Protein AF-E2A7P1-F1 (afdb_monomer)

Secondary structure (DSSP, 8-state):
-HHHHHHHHHHHHHHT-GGGTTS--EEEEEEHHHHHHHHHHTT--GGGHHHHHHHHHHHHTT-S-HHHHHHHHHHTT--HHHHHHHHHHHH--B-HHHHHHHTHHHHTS-SHHHHHHHHHHHHHHHHHHHHHHTT--S-EEE-TT--SSGGG-SSEEEEEEE--GGGGGG-PPEEEEEEEE-HHHHHHHHHHHHHTT---TT-----EEEEE-HHHHHHHHHHHHHHTT--------EEEEE---TT-HHHHHHHHHHHHHHHHHTT--EEEE--S-HHHHHHHHHHTT--EEEEEETTEEEEEEEETTEEEEEEES-HHHHHHHHHHHHTTSPPP----------S-----------EEEEE---TT----HHHHHHHHHHHHHHHHHHHHHS-TTS-EEEEEES--HHHHHHHHHH--TTS-HHHHHHHHHHHHHH-GGGHHHHHHHHHHHHHHHTSTT-PEEEEEETTTTEEEEE-

pLDDT: mean 78.43, std 15.72, range [29.06, 96.75]

Nearest PDB structures (foldseek):
  8t7t-assembly1_B  TM=8.250E-01  e=1.322E-24  Homo sapiens
  9c9q-assembly1_A  TM=8.224E-01  e=5.556E-17  Thermochaetoides thermophil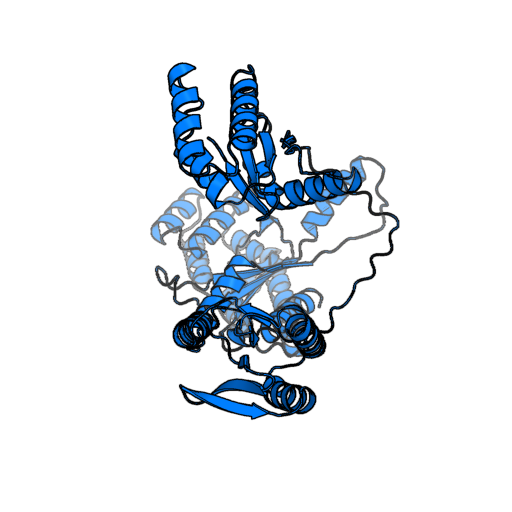a
  9c9q-assembly1_B  TM=8.259E-01  e=1.416E-16  Thermochaetoides thermophila
  9c9r-assembly1_B  TM=8.183E-01  e=1.970E-16  Thermochaetoides thermophila
  9cbs-assembly2_B  TM=8.602E-01  e=2.173E-11  Thermochaetoides thermophila

Foldseek 3Di:
DVLLVQVVVVLVVQVVQVLCPPFQKEKEKFWLLLLVLLCVVQVQDPVCSVVLLVLLVCVQVVVDDPVRSVVSCVVSVTDPVSSVLVVVLSVDKADLVVVCVSCVVSLVDDDPSNVSNVQGSVVVVVSVVSNVVSVRPHHYIYRSSPRDPSVQAHTMKMFMWTDDPVVPPPRHTDTFKIWYKRQVVVVVVLVVVVVVVNDDPPDRDIDIHMDGDPVVVVSSSVSSCVVVPDPQVAQAAEEEEEADDPDCVVVVVVVVVVLVVLVVVLVGHYDYDPDHDPVVVVVVCVNNVHQWYWYCDPLWTWIWGDDPNDTDIDTDNDSVVVSVVVNVVCVVPDDDDPPPPPPPPPDDDPPDDDPDQLEAEAEQEDPPDDDDPVNVVVVVVLLCVVCVVVSVVDPSLAHAYEYEYQDDVVLVVLCLVQAPLVDDPVSRVVSLVSSCVVVVVCNVSSVVVSVVVSVVCPDPRNHWYKYAHPVVRDIDTRD

Organism: Camponotus floridanus (NCBI:txid104421)

Solvent-accessible surface area (backbone atoms only — not comparable to full-atom values): 27393 Å² total; per-residue (Å²): 100,71,70,22,53,55,52,44,52,52,53,50,61,46,58,74,37,74,64,46,58,83,57,70,49,34,39,39,34,32,27,48,40,30,40,48,18,54,41,51,71,43,68,53,56,79,87,52,47,62,60,50,38,51,52,49,32,34,43,70,73,61,75,39,52,75,67,54,49,50,53,55,44,49,76,70,69,53,46,70,70,32,51,52,51,50,53,54,40,61,76,41,71,37,47,64,72,57,49,55,58,70,44,38,79,54,48,70,48,87,56,71,46,18,48,30,32,48,50,23,49,52,53,49,51,52,36,51,56,44,29,52,71,73,63,55,84,58,55,67,35,36,25,65,66,67,40,76,70,52,89,56,45,59,33,52,36,40,34,36,28,33,79,56,80,93,64,56,90,69,84,61,63,47,75,36,28,44,35,33,23,23,34,62,52,55,49,53,56,46,56,56,40,51,73,70,73,76,51,77,92,82,75,88,69,79,47,70,53,74,48,73,41,58,72,52,48,49,50,51,40,51,56,32,35,65,73,65,76,52,73,70,75,35,94,38,46,32,39,40,32,60,69,88,60,96,90,54,68,81,63,50,55,55,52,49,51,50,52,51,51,55,44,47,74,72,71,51,38,72,46,80,48,96,60,94,45,73,66,60,49,52,48,52,31,59,72,35,43,35,44,30,36,40,38,44,49,98,94,43,44,34,39,33,35,65,54,93,96,40,73,49,82,45,80,45,95,49,73,65,62,50,51,54,50,51,48,66,62,47,70,77,51,78,83,79,78,78,77,80,78,77,78,75,74,92,71,88,78,86,77,79,78,71,80,80,67,56,63,47,78,47,76,60,71,51,102,86,60,85,78,51,77,68,52,54,53,51,52,51,52,50,52,49,62,71,40,44,69,64,54,70,72,47,60,85,87,55,43,33,39,33,43,38,30,88,43,52,62,73,56,53,54,42,43,69,74,49,52,42,75,91,50,58,72,72,54,27,54,51,23,50,48,58,43,27,72,77,41,62,93,44,39,72,54,55,50,53,54,53,52,56,51,46,59,52,59,71,40,97,73,58,49,47,40,28,47,31,19,69,72,68,74,45,71,52,73,56,130

Structure (mmCIF, N/CA/C/O backbone):
data_AF-E2A7P1-F1
#
_entry.id   AF-E2A7P1-F1
#
loop_
_atom_site.group_PDB
_atom_site.id
_atom_site.type_symbol
_atom_site.label_atom_id
_atom_site.label_alt_id
_atom_site.label_comp_id
_atom_site.label_asym_id
_atom_site.label_entity_id
_atom_site.label_seq_id
_atom_site.pdbx_PDB_ins_code
_atom_site.Cartn_x
_atom_site.Cartn_y
_atom_site.Cartn_z
_atom_site.occupancy
_atom_site.B_iso_or_equiv
_atom_site.auth_seq_id
_atom_site.auth_comp_id
_atom_site.auth_asym_id
_atom_site.auth_atom_id
_atom_site.pdbx_PDB_model_num
ATOM 1 N N . MET A 1 1 ? -11.545 -15.150 3.986 1.00 85.12 1 MET A N 1
ATOM 2 C CA . MET A 1 1 ? -11.067 -15.897 2.798 1.00 85.12 1 MET A CA 1
ATOM 3 C C . MET A 1 1 ? -10.596 -14.909 1.746 1.00 85.12 1 MET A C 1
ATOM 5 O O . MET A 1 1 ? -9.409 -14.903 1.478 1.00 85.12 1 MET A O 1
ATOM 9 N N . THR A 1 2 ? -11.450 -13.993 1.278 1.00 92.69 2 THR A N 1
ATOM 10 C CA . THR A 1 2 ? -11.075 -12.914 0.341 1.00 92.69 2 THR A CA 1
ATOM 11 C C . THR A 1 2 ? -9.847 -12.110 0.784 1.00 92.69 2 THR A C 1
ATOM 13 O O . THR A 1 2 ? -8.973 -11.811 -0.017 1.00 92.69 2 THR A O 1
ATOM 16 N N . GLU A 1 3 ? -9.731 -11.791 2.074 1.00 94.12 3 GLU A N 1
ATOM 17 C CA . GLU A 1 3 ? -8.573 -11.078 2.627 1.00 94.12 3 GLU A CA 1
ATOM 18 C C . GLU A 1 3 ? -7.280 -11.896 2.504 1.00 94.12 3 GLU A C 1
ATOM 20 O O . GLU A 1 3 ? -6.222 -11.344 2.221 1.00 94.12 3 GLU A O 1
ATOM 25 N N . ALA A 1 4 ? -7.372 -13.216 2.687 1.00 94.81 4 ALA A N 1
ATOM 26 C CA . ALA A 1 4 ? -6.234 -14.118 2.568 1.00 94.81 4 ALA A CA 1
ATOM 27 C C . ALA A 1 4 ? -5.810 -14.303 1.105 1.00 94.81 4 ALA A C 1
ATOM 29 O O . ALA A 1 4 ? -4.618 -14.280 0.823 1.00 94.81 4 ALA A O 1
ATOM 30 N N . GLU A 1 5 ? -6.769 -14.398 0.178 1.00 95.69 5 GLU A N 1
ATOM 31 C CA . GLU A 1 5 ? -6.507 -14.420 -1.269 1.00 95.69 5 GLU A CA 1
ATOM 32 C C . GLU A 1 5 ? -5.805 -13.139 -1.732 1.00 95.69 5 GLU A C 1
ATOM 34 O O . GLU A 1 5 ? -4.847 -13.203 -2.494 1.00 95.69 5 GLU A O 1
ATOM 39 N N . LEU A 1 6 ? -6.228 -11.971 -1.235 1.00 96.00 6 LEU A N 1
ATOM 40 C CA . LEU A 1 6 ? -5.584 -10.693 -1.556 1.00 96.00 6 LEU A CA 1
ATOM 41 C C . LEU A 1 6 ? -4.132 -10.648 -1.070 1.00 96.00 6 LEU A C 1
ATOM 43 O O . LEU A 1 6 ? -3.258 -10.202 -1.808 1.00 96.00 6 LEU A O 1
ATOM 47 N N . ILE A 1 7 ? -3.861 -11.133 0.145 1.00 95.62 7 ILE A N 1
ATOM 48 C CA . ILE A 1 7 ? -2.493 -11.233 0.675 1.00 95.62 7 ILE A CA 1
ATOM 49 C C . ILE A 1 7 ? -1.668 -12.239 -0.142 1.00 95.62 7 ILE A C 1
ATOM 51 O O . ILE A 1 7 ? -0.517 -11.953 -0.470 1.00 95.62 7 ILE A O 1
ATOM 55 N N . PHE A 1 8 ? -2.256 -13.379 -0.509 1.00 95.62 8 PHE A N 1
ATOM 56 C CA . PHE A 1 8 ? -1.613 -14.399 -1.335 1.00 95.62 8 PHE A CA 1
ATOM 57 C C . PHE A 1 8 ? -1.252 -13.873 -2.729 1.00 95.62 8 PHE A C 1
ATOM 59 O O . PHE A 1 8 ? -0.112 -14.034 -3.146 1.00 95.62 8 PHE A O 1
ATOM 66 N N . MET A 1 9 ? -2.150 -13.145 -3.401 1.00 94.75 9 MET A N 1
ATOM 67 C CA . MET A 1 9 ? -1.853 -12.528 -4.700 1.00 94.75 9 MET A CA 1
ATOM 68 C C . MET A 1 9 ? -0.667 -11.560 -4.622 1.00 94.75 9 MET A C 1
ATOM 70 O O . MET A 1 9 ? 0.170 -11.535 -5.519 1.00 94.75 9 MET A O 1
ATOM 74 N N . ILE A 1 10 ? -0.554 -10.770 -3.547 1.00 94.56 10 ILE A N 1
ATOM 75 C CA . ILE A 1 10 ? 0.623 -9.910 -3.360 1.00 94.56 10 ILE A CA 1
ATOM 76 C C . ILE A 1 10 ? 1.889 -10.737 -3.138 1.00 94.56 10 ILE A C 1
ATOM 78 O O . ILE A 1 10 ? 2.932 -10.417 -3.703 1.00 94.56 10 ILE A O 1
ATOM 82 N N . TRP A 1 11 ? 1.800 -11.800 -2.342 1.00 93.69 11 TRP A N 1
ATOM 83 C CA . TRP A 1 11 ? 2.910 -12.724 -2.129 1.00 93.69 11 TRP A CA 1
ATOM 84 C C . TRP A 1 11 ? 3.382 -13.369 -3.440 1.00 93.69 11 TRP A C 1
ATOM 86 O O . TRP A 1 11 ? 4.585 -13.410 -3.691 1.00 93.69 11 TRP A O 1
ATOM 96 N N . GLU A 1 12 ? 2.461 -13.784 -4.312 1.00 92.56 12 GLU A N 1
ATOM 97 C CA . GLU A 1 12 ? 2.782 -14.288 -5.652 1.00 92.56 12 GLU A CA 1
ATOM 98 C C . GLU A 1 12 ? 3.459 -13.220 -6.515 1.00 92.56 12 GLU A C 1
ATOM 100 O O . GLU A 1 12 ? 4.556 -13.457 -7.011 1.00 92.56 12 GLU A O 1
ATOM 105 N N . ILE A 1 13 ? 2.876 -12.019 -6.627 1.00 91.50 13 ILE A N 1
ATOM 106 C CA . ILE A 1 13 ? 3.455 -10.912 -7.412 1.00 91.50 13 ILE A CA 1
ATOM 107 C C . ILE A 1 13 ? 4.897 -10.623 -6.979 1.00 91.50 13 ILE A C 1
ATOM 109 O O . ILE A 1 13 ? 5.764 -10.374 -7.813 1.00 91.50 13 ILE A O 1
ATOM 113 N N . PHE A 1 14 ? 5.168 -10.649 -5.675 1.00 89.69 14 PHE A N 1
ATOM 114 C CA . PHE A 1 14 ? 6.488 -10.328 -5.139 1.00 89.69 14 PHE A CA 1
ATOM 115 C C . PHE A 1 14 ? 7.466 -11.491 -5.335 1.00 89.69 14 PHE A C 1
ATOM 117 O O . PHE A 1 14 ? 8.648 -11.259 -5.572 1.00 89.69 14 PHE A O 1
ATOM 124 N N . ASN A 1 15 ? 6.984 -12.735 -5.304 1.00 87.50 15 ASN A N 1
ATOM 125 C CA . ASN A 1 15 ? 7.792 -13.901 -5.647 1.00 87.50 15 ASN A CA 1
ATOM 126 C C . ASN A 1 15 ? 8.103 -13.993 -7.142 1.00 87.50 15 ASN A C 1
ATOM 128 O O . ASN A 1 15 ? 9.115 -14.585 -7.499 1.00 87.50 15 ASN A O 1
ATOM 132 N N . GLU A 1 16 ? 7.309 -13.402 -8.027 1.00 87.31 16 GLU A N 1
ATOM 133 C CA . GLU A 1 16 ? 7.657 -13.309 -9.452 1.00 87.31 16 GLU A CA 1
ATOM 134 C C . GLU A 1 16 ? 8.821 -12.337 -9.717 1.00 87.31 16 GLU A C 1
ATOM 136 O O . GLU A 1 16 ? 9.441 -12.384 -10.776 1.00 87.31 16 GLU A O 1
ATOM 141 N N . LEU A 1 17 ? 9.180 -11.492 -8.744 1.00 84.94 17 LEU A N 1
ATOM 142 C CA . LEU A 1 17 ? 10.283 -10.538 -8.842 1.00 84.94 17 LEU A CA 1
ATOM 143 C C . LEU A 1 17 ? 11.548 -11.106 -8.165 1.00 84.94 17 LEU A C 1
ATOM 145 O O . LEU A 1 17 ? 11.696 -10.994 -6.945 1.00 84.94 17 LEU A O 1
ATOM 149 N N . PRO A 1 18 ? 12.489 -11.716 -8.917 1.00 76.06 18 PRO A N 1
ATOM 150 C CA . PRO A 1 18 ? 13.625 -12.435 -8.338 1.00 76.06 18 PRO A CA 1
ATOM 151 C C . PRO A 1 18 ? 14.525 -11.548 -7.475 1.00 76.06 18 PRO A C 1
ATOM 153 O O . PRO A 1 18 ? 15.064 -12.026 -6.482 1.00 76.06 18 PRO A O 1
ATOM 156 N N . GLN A 1 19 ? 14.636 -10.260 -7.809 1.00 79.06 19 GLN A N 1
ATOM 157 C CA . GLN A 1 19 ? 15.484 -9.301 -7.102 1.00 79.06 19 GLN A CA 1
ATOM 158 C C . GLN A 1 19 ? 15.039 -9.116 -5.648 1.00 79.06 19 GLN A C 1
ATOM 160 O O . GLN A 1 19 ? 15.869 -8.947 -4.764 1.00 79.06 19 GLN A O 1
ATOM 165 N N . ILE A 1 20 ? 13.733 -9.178 -5.381 1.00 81.19 20 ILE A N 1
ATOM 166 C CA . ILE A 1 20 ? 13.178 -8.874 -4.058 1.00 81.19 20 ILE A CA 1
ATOM 167 C C . ILE A 1 20 ? 12.763 -10.122 -3.276 1.00 81.19 20 ILE A C 1
ATOM 169 O O . ILE A 1 20 ? 12.292 -9.990 -2.152 1.00 81.19 20 ILE A O 1
ATOM 173 N N . ARG A 1 21 ? 12.970 -11.335 -3.810 1.00 77.81 21 ARG A N 1
ATOM 174 C CA . ARG A 1 21 ? 12.631 -12.598 -3.118 1.00 77.81 21 ARG A CA 1
ATOM 175 C C . ARG A 1 21 ? 13.294 -12.737 -1.748 1.00 77.81 21 ARG A C 1
ATOM 177 O O . ARG A 1 21 ? 12.721 -13.350 -0.854 1.00 77.81 21 ARG A O 1
ATOM 184 N N . GLU A 1 22 ? 14.493 -12.184 -1.598 1.00 72.25 22 GLU A N 1
ATOM 185 C CA . GLU A 1 22 ? 15.279 -12.252 -0.361 1.00 72.25 22 GLU A CA 1
ATOM 186 C C . GLU A 1 22 ? 14.931 -11.139 0.640 1.00 72.25 22 GLU A C 1
ATOM 188 O O . GLU A 1 22 ? 15.439 -11.135 1.762 1.00 72.25 22 GLU A O 1
ATOM 193 N N . TYR A 1 23 ? 14.059 -10.192 0.273 1.00 80.38 23 TYR A N 1
ATOM 194 C CA . TYR A 1 23 ? 13.632 -9.143 1.194 1.00 80.38 23 TYR A CA 1
ATOM 195 C C . TYR A 1 23 ? 12.680 -9.690 2.261 1.00 80.38 23 TYR A C 1
ATOM 197 O O . TYR A 1 23 ? 11.747 -10.451 1.997 1.00 80.38 23 TYR A O 1
ATOM 205 N N . ASN A 1 24 ? 12.890 -9.228 3.494 1.00 85.00 24 ASN A N 1
ATOM 206 C CA . ASN A 1 24 ? 12.058 -9.581 4.637 1.00 85.00 24 ASN A CA 1
ATOM 207 C C . ASN A 1 24 ? 10.755 -8.770 4.619 1.00 85.00 24 ASN A C 1
ATOM 209 O O . ASN A 1 24 ? 10.667 -7.697 5.223 1.00 85.00 24 ASN A O 1
ATOM 213 N N . PHE A 1 25 ? 9.745 -9.282 3.919 1.00 91.12 25 PHE A N 1
ATOM 214 C CA . PHE A 1 25 ? 8.387 -8.744 3.976 1.00 91.12 25 PHE A CA 1
ATOM 215 C C . PHE A 1 25 ? 7.645 -9.254 5.210 1.00 91.12 25 PHE A C 1
ATOM 217 O O . PHE A 1 25 ? 7.754 -10.422 5.575 1.00 91.12 25 PHE A O 1
ATOM 224 N N . ILE A 1 26 ? 6.865 -8.379 5.839 1.00 93.44 26 ILE A N 1
ATOM 225 C CA . ILE A 1 26 ? 6.036 -8.690 7.006 1.00 93.44 26 ILE A CA 1
ATOM 226 C C . ILE A 1 26 ? 4.597 -8.282 6.700 1.00 93.44 26 ILE A C 1
ATOM 228 O O . ILE A 1 26 ? 4.345 -7.193 6.181 1.00 93.44 26 ILE A O 1
ATOM 232 N N . VAL A 1 27 ? 3.646 -9.153 7.039 1.00 95.56 27 VAL A N 1
ATOM 233 C CA . VAL A 1 27 ? 2.212 -8.866 6.945 1.00 95.56 27 VAL A CA 1
ATOM 234 C C . VAL A 1 27 ? 1.721 -8.371 8.301 1.00 95.56 27 VAL A C 1
ATOM 236 O O . VAL A 1 27 ? 1.664 -9.126 9.266 1.00 95.56 27 VAL A O 1
ATOM 239 N N . ARG A 1 28 ? 1.327 -7.103 8.376 1.00 95.44 28 ARG A N 1
ATOM 240 C CA . ARG A 1 28 ? 0.741 -6.482 9.569 1.00 95.44 28 ARG A CA 1
ATOM 241 C C . ARG A 1 28 ? -0.773 -6.475 9.470 1.00 95.44 28 ARG A C 1
ATOM 243 O O . ARG A 1 28 ? -1.313 -5.925 8.515 1.00 95.44 28 ARG A O 1
ATOM 250 N N . LEU A 1 29 ? -1.453 -7.029 10.468 1.00 95.94 29 LEU A N 1
ATOM 251 C CA . LEU A 1 29 ? -2.910 -7.131 10.533 1.00 95.94 29 LEU A CA 1
ATOM 252 C C . LEU A 1 29 ? -3.497 -6.319 11.688 1.00 95.94 29 LEU A C 1
ATOM 254 O O . LEU A 1 29 ? -2.910 -6.205 12.766 1.00 95.94 29 LEU A O 1
ATOM 258 N N . ASN A 1 30 ? -4.708 -5.815 11.477 1.00 95.44 30 ASN A N 1
ATOM 259 C CA . ASN A 1 30 ? -5.568 -5.256 12.515 1.00 95.44 30 ASN A CA 1
ATOM 260 C C . ASN A 1 30 ? -7.049 -5.372 12.119 1.00 95.44 30 ASN A C 1
ATOM 262 O O . ASN A 1 30 ? -7.371 -5.824 11.024 1.00 95.44 30 ASN A O 1
ATOM 266 N N . HIS A 1 31 ? -7.962 -4.940 12.989 1.00 95.31 31 HIS A N 1
ATOM 267 C CA . HIS A 1 31 ? -9.399 -4.930 12.729 1.00 95.31 31 HIS A CA 1
ATOM 268 C C . HIS A 1 31 ? -10.061 -3.643 13.227 1.00 95.31 31 HIS A C 1
ATOM 270 O O . HIS A 1 31 ? -9.776 -3.175 14.332 1.00 95.31 31 HIS A O 1
ATOM 276 N N . THR A 1 32 ? -11.020 -3.094 12.473 1.00 94.25 32 THR A N 1
ATOM 277 C CA . THR A 1 32 ? -11.726 -1.868 12.889 1.00 94.25 32 THR A CA 1
ATOM 278 C C . THR A 1 32 ? -12.513 -2.040 14.188 1.00 94.25 32 THR A C 1
ATOM 280 O O . THR A 1 32 ? -12.526 -1.124 15.006 1.00 94.25 32 THR A O 1
ATOM 283 N N . SER A 1 33 ? -13.131 -3.206 14.428 1.00 93.94 33 SER A N 1
ATOM 284 C CA . SER A 1 33 ? -13.814 -3.481 15.709 1.00 93.94 33 SER A CA 1
ATOM 285 C C . SER A 1 33 ? -12.829 -3.506 16.881 1.00 93.94 33 SER A C 1
ATOM 287 O O . SER A 1 33 ? -13.175 -3.065 17.973 1.00 93.94 33 SER A O 1
ATOM 289 N N . LEU A 1 34 ? -11.585 -3.951 16.657 1.00 93.50 34 LEU A N 1
ATOM 290 C CA . LEU A 1 34 ? -10.553 -3.967 17.694 1.00 93.50 34 LEU A CA 1
ATOM 291 C C . LEU A 1 34 ? -10.119 -2.544 18.058 1.00 93.50 34 LEU A C 1
ATOM 293 O O . LEU A 1 34 ? -10.089 -2.197 19.237 1.00 93.50 34 LEU A O 1
ATOM 297 N N . LEU A 1 35 ? -9.879 -1.699 17.048 1.00 93.12 35 LEU A N 1
ATOM 298 C CA . LEU A 1 35 ? -9.607 -0.269 17.233 1.00 93.12 35 LEU A CA 1
ATOM 299 C C . LEU A 1 35 ? -10.731 0.416 18.017 1.00 93.12 35 LEU A C 1
ATOM 301 O O . LEU A 1 35 ? -10.471 1.132 18.981 1.00 93.12 35 LEU A O 1
ATOM 305 N N . GLN A 1 36 ? -11.985 0.177 17.627 1.00 92.62 36 GLN A N 1
ATOM 306 C CA . GLN A 1 36 ? -13.148 0.739 18.314 1.00 92.62 36 GLN A CA 1
ATOM 307 C C . GLN A 1 36 ? -13.237 0.258 19.763 1.00 92.62 36 GLN A C 1
ATOM 309 O O . GLN A 1 36 ? -13.443 1.073 20.656 1.00 92.62 36 GLN A O 1
ATOM 314 N N . ALA A 1 37 ? -13.023 -1.034 20.019 1.00 93.25 37 ALA A N 1
ATOM 315 C CA . ALA A 1 37 ? -13.038 -1.577 21.372 1.00 93.25 37 ALA A CA 1
ATOM 316 C C . ALA A 1 37 ? -11.973 -0.930 22.270 1.00 93.25 37 ALA A C 1
ATOM 318 O O . ALA A 1 37 ? -12.267 -0.591 23.415 1.00 93.25 37 ALA A O 1
ATOM 319 N N . VAL A 1 38 ? -10.758 -0.713 21.756 1.00 92.62 38 VAL A N 1
ATOM 320 C CA . VAL A 1 38 ? -9.688 -0.039 22.507 1.00 92.62 38 VAL A CA 1
ATOM 321 C C . VAL A 1 38 ? -10.076 1.406 22.836 1.00 92.62 38 VAL A C 1
ATOM 323 O O . VAL A 1 38 ? -9.977 1.808 23.992 1.00 92.62 38 VAL A O 1
ATOM 326 N N . LEU A 1 39 ? -10.586 2.173 21.867 1.00 92.00 39 LEU A N 1
ATOM 327 C CA . LEU A 1 39 ? -10.999 3.561 22.109 1.00 92.00 39 LEU A CA 1
ATOM 328 C C . LEU A 1 39 ? -12.187 3.664 23.076 1.00 92.00 39 LEU A C 1
ATOM 330 O O . LEU A 1 39 ? -12.176 4.503 23.976 1.00 92.00 39 LEU A O 1
ATOM 334 N N . MET A 1 40 ? -13.177 2.776 22.948 1.00 91.88 40 MET A N 1
ATOM 335 C CA . MET A 1 40 ? -14.300 2.700 23.888 1.00 91.88 40 MET A CA 1
ATOM 336 C C . MET A 1 40 ? -13.834 2.328 25.300 1.00 91.88 40 MET A C 1
ATOM 338 O O . MET A 1 40 ? -14.324 2.892 26.274 1.00 91.88 40 MET A O 1
ATOM 342 N N . TYR A 1 41 ? -12.875 1.405 25.427 1.00 90.25 41 TYR A N 1
ATOM 343 C CA . TYR A 1 41 ? -12.277 1.042 26.714 1.00 90.25 41 TYR A CA 1
ATOM 344 C C . TYR A 1 41 ? -11.552 2.227 27.366 1.00 90.25 41 TYR A C 1
ATOM 346 O O . TYR A 1 41 ? -11.633 2.406 28.580 1.00 90.25 41 TYR A O 1
ATOM 354 N N . CYS A 1 42 ? -10.896 3.056 26.555 1.00 89.38 42 CYS A N 1
ATOM 355 C CA . CYS A 1 42 ? -10.245 4.295 26.972 1.00 89.38 42 CYS A CA 1
ATOM 356 C C . CYS A 1 42 ? -11.226 5.439 27.300 1.00 89.38 42 CYS A C 1
ATOM 358 O O . CYS A 1 42 ? -10.776 6.514 27.690 1.00 89.38 42 CYS A O 1
ATOM 360 N N . GLY A 1 43 ? -12.542 5.232 27.157 1.00 87.44 43 GLY A N 1
ATOM 361 C CA . GLY A 1 43 ? -13.560 6.249 27.433 1.00 87.44 43 GLY A CA 1
ATOM 362 C C . GLY A 1 43 ? -13.645 7.348 26.372 1.00 87.44 43 GLY A C 1
ATOM 363 O O . GLY A 1 43 ? -14.153 8.427 26.653 1.00 87.44 43 GLY A O 1
ATOM 364 N N . VAL A 1 44 ? -13.139 7.094 25.162 1.00 89.56 44 VAL A N 1
ATOM 365 C CA . VAL A 1 44 ? -13.167 8.069 24.070 1.00 89.56 44 VAL A CA 1
ATOM 366 C C . VAL A 1 44 ? -14.557 8.104 23.432 1.00 89.56 44 VAL A C 1
ATOM 368 O O . VAL A 1 44 ? -15.131 7.066 23.081 1.00 89.56 44 VAL A O 1
ATOM 371 N N . GLU A 1 45 ? -15.071 9.312 23.225 1.00 88.94 45 GLU A N 1
ATOM 372 C CA . GLU A 1 45 ? -16.325 9.577 22.521 1.00 88.94 45 GLU A CA 1
ATOM 373 C C . GLU A 1 45 ? -16.162 9.430 20.994 1.00 88.94 45 GLU A C 1
ATOM 375 O O . GLU A 1 45 ? -15.095 9.678 20.429 1.00 88.94 45 GLU A O 1
ATOM 380 N N . LYS A 1 46 ? -17.215 8.980 20.300 1.00 88.00 46 LYS A N 1
ATOM 381 C CA . LYS A 1 46 ? -17.140 8.581 18.877 1.00 88.00 46 LYS A CA 1
ATOM 382 C C . LYS A 1 46 ? -16.786 9.727 17.926 1.00 88.00 46 LYS A C 1
ATOM 384 O O . LYS A 1 46 ? -16.200 9.480 16.875 1.00 88.00 46 LYS A O 1
ATOM 389 N N . ASP A 1 47 ? -17.158 10.949 18.276 1.00 89.88 47 ASP A N 1
ATOM 390 C CA . ASP A 1 47 ? -16.838 12.188 17.564 1.00 89.88 47 ASP A CA 1
ATOM 391 C C . ASP A 1 47 ? -15.327 12.450 17.505 1.00 89.88 47 ASP A C 1
ATOM 393 O O . ASP A 1 47 ? -14.835 12.908 16.478 1.00 89.88 47 ASP A O 1
ATOM 397 N N . LYS A 1 48 ? -14.573 12.035 18.529 1.00 89.62 48 LYS A N 1
ATOM 398 C CA . LYS A 1 48 ? -13.114 12.227 18.620 1.00 89.62 48 LYS A CA 1
ATOM 399 C C . LYS A 1 48 ? -12.295 11.121 17.949 1.00 89.62 48 LYS A C 1
ATOM 401 O O . LYS A 1 48 ? -11.068 11.181 17.925 1.00 89.62 48 LYS A O 1
ATOM 406 N N . TYR A 1 49 ? -12.932 10.075 17.411 1.00 89.75 49 TYR A N 1
ATOM 407 C CA . TYR A 1 49 ? -12.205 8.912 16.874 1.00 89.75 49 TYR A CA 1
ATOM 408 C C . TYR A 1 49 ? -11.309 9.283 15.699 1.00 89.75 49 TYR A C 1
ATOM 410 O O . TYR A 1 49 ? -10.212 8.745 15.581 1.00 89.75 49 TYR A O 1
ATOM 418 N N . GLN A 1 50 ? -11.765 10.200 14.844 1.00 88.62 50 GLN A N 1
ATOM 419 C CA . GLN A 1 50 ? -11.000 10.605 13.669 1.00 88.62 50 GLN A CA 1
ATOM 420 C C . GLN A 1 50 ? -9.718 11.337 14.045 1.00 88.62 50 GLN A C 1
ATOM 422 O O . GLN A 1 50 ? -8.657 11.009 13.512 1.00 88.62 50 GLN A O 1
ATOM 427 N N . ASP A 1 51 ? -9.800 12.240 15.020 1.00 89.69 51 ASP A N 1
ATOM 428 C CA . ASP A 1 51 ? -8.637 12.965 15.524 1.00 89.69 51 ASP A CA 1
ATOM 429 C C . ASP A 1 51 ? -7.622 11.992 16.128 1.00 89.69 51 ASP A C 1
ATOM 431 O O . ASP A 1 51 ? -6.436 12.043 15.803 1.00 89.69 51 ASP A O 1
ATOM 435 N N . ILE A 1 52 ? -8.090 11.022 16.925 1.00 90.31 52 ILE A N 1
ATOM 436 C CA . ILE A 1 52 ? -7.208 10.001 17.502 1.00 90.31 52 ILE A CA 1
ATOM 437 C C . ILE A 1 52 ? -6.575 9.124 16.423 1.00 90.31 52 ILE A C 1
ATOM 439 O O . ILE A 1 52 ? -5.379 8.853 16.502 1.00 90.31 52 ILE A O 1
ATOM 443 N N . TYR A 1 53 ? -7.319 8.686 15.405 1.00 90.44 53 TYR A N 1
ATOM 444 C CA . TYR A 1 53 ? -6.734 7.895 14.320 1.00 90.44 53 TYR A CA 1
ATOM 445 C C . TYR A 1 53 ? -5.638 8.663 13.578 1.00 90.44 53 TYR A C 1
ATOM 447 O O . TYR A 1 53 ? -4.590 8.074 13.309 1.00 90.44 53 TYR A O 1
ATOM 455 N N . SER A 1 54 ? -5.842 9.960 13.322 1.00 89.62 54 SER A N 1
ATOM 456 C CA . SER A 1 54 ? -4.827 10.824 12.709 1.00 89.62 54 SER A CA 1
ATOM 457 C C . SER A 1 54 ? -3.587 10.949 13.594 1.00 89.62 54 SER A C 1
ATOM 459 O O . SER A 1 54 ? -2.474 10.735 13.122 1.00 89.62 54 SER A O 1
ATOM 461 N N . ILE A 1 55 ? -3.765 11.215 14.894 1.00 89.81 55 ILE A N 1
ATOM 462 C CA . ILE A 1 55 ? -2.654 11.335 15.853 1.00 89.81 55 ILE A CA 1
ATOM 463 C C . ILE A 1 55 ? -1.861 10.025 15.936 1.00 89.81 55 ILE A C 1
ATOM 465 O O . ILE A 1 55 ? -0.631 10.040 15.906 1.00 89.81 55 ILE A O 1
ATOM 469 N N . LEU A 1 56 ? -2.547 8.882 16.024 1.00 88.69 56 LEU A N 1
ATOM 470 C CA . LEU A 1 56 ? -1.909 7.564 16.079 1.00 88.69 56 LEU A CA 1
ATOM 471 C C . LEU A 1 56 ? -1.182 7.229 14.771 1.00 88.69 56 LEU A C 1
ATOM 473 O O . LEU A 1 56 ? -0.103 6.638 14.811 1.00 88.69 56 LEU A O 1
ATOM 477 N N . GLN A 1 57 ? -1.736 7.631 13.624 1.00 87.44 57 GLN A N 1
ATOM 478 C CA . GLN A 1 57 ? -1.088 7.451 12.326 1.00 87.44 57 GLN A CA 1
ATOM 479 C C . GLN A 1 57 ? 0.185 8.295 12.231 1.00 87.44 57 GLN A C 1
ATOM 481 O O . GLN A 1 57 ? 1.236 7.781 11.862 1.00 87.44 57 GLN A O 1
ATOM 486 N N . ASP A 1 58 ? 0.136 9.562 12.635 1.00 86.94 58 ASP A N 1
ATOM 487 C CA . ASP A 1 58 ? 1.309 10.433 12.616 1.00 86.94 58 ASP A CA 1
ATOM 488 C C . ASP A 1 58 ? 2.375 10.012 13.639 1.00 86.94 58 ASP A C 1
ATOM 490 O O . ASP A 1 58 ? 3.573 10.162 13.385 1.00 86.94 58 ASP A O 1
ATOM 494 N N . ALA A 1 59 ? 1.964 9.428 14.768 1.00 86.06 59 ALA A N 1
ATOM 495 C CA . ALA A 1 59 ? 2.872 8.784 15.714 1.00 86.06 59 ALA A CA 1
ATOM 496 C C . ALA A 1 59 ? 3.581 7.574 15.083 1.00 86.06 59 ALA A C 1
ATOM 498 O O . ALA A 1 59 ? 4.789 7.406 15.245 1.00 86.06 59 ALA A O 1
ATOM 499 N N . ARG A 1 60 ? 2.843 6.745 14.331 1.00 81.81 60 ARG A N 1
ATOM 500 C CA . ARG A 1 60 ? 3.366 5.569 13.613 1.00 81.81 60 ARG A CA 1
ATOM 501 C C . ARG A 1 60 ? 4.303 5.930 12.472 1.00 81.81 60 ARG A C 1
ATOM 503 O O . ARG A 1 60 ? 5.350 5.307 12.336 1.00 81.81 60 ARG A O 1
ATOM 510 N N . ASP A 1 61 ? 3.947 6.952 11.705 1.00 79.31 61 ASP A N 1
ATOM 511 C CA . ASP A 1 61 ? 4.767 7.494 10.621 1.00 79.31 61 ASP A CA 1
ATOM 512 C C . ASP A 1 61 ? 6.015 8.227 11.157 1.00 79.31 61 ASP A C 1
ATOM 514 O O . ASP A 1 61 ? 6.851 8.704 10.387 1.00 79.31 61 ASP A O 1
ATOM 518 N N . GLY A 1 62 ? 6.141 8.365 12.483 1.00 78.69 62 GLY A N 1
ATOM 519 C CA . GLY A 1 62 ? 7.235 9.069 13.138 1.00 78.69 62 GLY A CA 1
ATOM 520 C C . GLY A 1 62 ? 7.212 10.577 12.894 1.00 78.69 62 GLY A C 1
ATOM 521 O O . GLY A 1 62 ? 8.250 11.220 13.050 1.00 78.69 62 GLY A O 1
ATOM 522 N N . LYS A 1 63 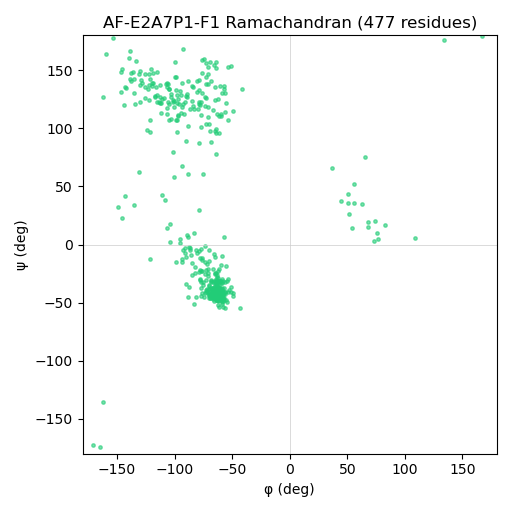? 6.072 11.152 12.488 1.00 84.06 63 LYS A N 1
ATOM 523 C CA . LYS A 1 63 ? 5.888 12.603 12.316 1.00 84.06 63 LYS A CA 1
ATOM 524 C C . LYS A 1 63 ? 5.750 13.313 13.661 1.00 84.06 63 LYS A C 1
ATOM 526 O O . LYS A 1 63 ? 6.213 14.443 13.790 1.00 84.06 63 LYS A O 1
ATOM 531 N N . LEU A 1 64 ? 5.163 12.638 14.651 1.00 83.44 64 LEU A N 1
ATOM 532 C CA . LEU A 1 64 ? 5.010 13.142 16.015 1.00 83.44 64 LEU A CA 1
ATOM 533 C C . LEU A 1 64 ? 5.954 12.428 16.985 1.00 83.44 64 LEU A C 1
ATOM 535 O O . LEU A 1 64 ? 6.117 11.210 16.956 1.00 83.44 64 LEU A O 1
ATOM 539 N N . THR A 1 65 ? 6.550 13.201 17.889 1.00 85.06 65 THR A N 1
ATOM 540 C CA . THR A 1 65 ? 7.292 12.681 19.045 1.00 85.06 65 THR A CA 1
ATOM 541 C C . THR A 1 65 ? 6.337 12.178 20.130 1.00 85.06 65 THR A C 1
ATOM 543 O O . THR A 1 65 ? 5.195 12.629 20.217 1.00 85.06 65 THR A O 1
ATOM 546 N N . LYS A 1 66 ? 6.814 11.303 21.028 1.00 84.88 66 LYS A N 1
ATOM 547 C CA . LYS A 1 66 ? 6.019 10.789 22.164 1.00 84.88 66 LYS A CA 1
ATOM 548 C C . LYS A 1 66 ? 5.391 11.916 23.003 1.00 84.88 66 LYS A C 1
ATOM 550 O O . LYS A 1 66 ? 4.225 11.825 23.371 1.00 84.88 66 LYS A O 1
ATOM 555 N N . PHE A 1 67 ? 6.130 13.008 23.218 1.00 87.19 67 PHE A N 1
ATOM 556 C CA . PHE A 1 67 ? 5.649 14.197 23.930 1.00 87.19 67 PHE A CA 1
ATOM 557 C C . PHE A 1 67 ? 4.532 14.943 23.178 1.00 87.19 67 PHE A C 1
ATOM 559 O O . PHE A 1 67 ? 3.537 15.350 23.779 1.00 87.19 67 PHE A O 1
ATOM 566 N N . GLN A 1 68 ? 4.659 15.099 21.855 1.00 89.12 68 GLN A N 1
ATOM 567 C CA . GLN A 1 68 ? 3.611 15.714 21.031 1.00 89.12 68 GLN A CA 1
ATOM 568 C C . GLN A 1 68 ? 2.343 14.860 21.014 1.00 89.12 68 GLN A C 1
ATOM 570 O O . GLN A 1 68 ? 1.253 15.392 21.202 1.00 89.12 68 GLN A O 1
ATOM 575 N N . VAL A 1 69 ? 2.479 13.537 20.866 1.00 87.88 69 VAL A N 1
ATOM 576 C CA . VAL A 1 69 ? 1.345 12.604 20.949 1.00 87.88 69 VAL A CA 1
ATOM 577 C C . VAL A 1 69 ? 0.639 12.747 22.295 1.00 87.88 69 VAL A C 1
ATOM 579 O O . VAL A 1 69 ? -0.576 12.912 22.325 1.00 87.88 69 VAL A O 1
ATOM 582 N N . GLN A 1 70 ? 1.387 12.763 23.401 1.00 87.38 70 GLN A N 1
ATOM 583 C CA . GLN A 1 70 ? 0.815 12.943 24.736 1.00 87.38 70 GLN A CA 1
ATOM 584 C C . GLN A 1 70 ? 0.064 14.275 24.857 1.00 87.38 70 GLN A C 1
ATOM 586 O O . GLN A 1 70 ? -1.060 14.299 25.345 1.00 87.38 70 GLN A O 1
ATOM 591 N N . THR A 1 71 ? 0.640 15.367 24.352 1.00 89.75 71 THR A N 1
ATOM 592 C CA . THR A 1 71 ? 0.010 16.696 24.376 1.00 89.75 71 THR A CA 1
ATOM 593 C C . THR A 1 71 ? -1.315 16.704 23.606 1.00 89.75 71 THR A C 1
ATOM 595 O O . THR A 1 71 ? -2.321 17.206 24.107 1.00 89.75 71 THR A O 1
ATOM 598 N N . HIS A 1 72 ? -1.352 16.094 22.417 1.00 89.44 72 HIS A N 1
ATOM 599 C CA . HIS A 1 72 ? -2.581 15.970 21.632 1.00 89.44 72 HIS A CA 1
ATOM 600 C C . HIS A 1 72 ? -3.631 15.090 22.326 1.00 89.44 72 HIS A C 1
ATOM 602 O O . HIS A 1 72 ? -4.801 15.464 22.370 1.00 89.44 72 HIS A O 1
ATOM 608 N N . LEU A 1 73 ? -3.241 13.967 22.935 1.00 88.19 73 LEU A N 1
ATOM 609 C CA . LEU A 1 73 ? -4.179 13.114 23.674 1.00 88.19 73 LEU A CA 1
ATOM 610 C C . LEU A 1 73 ? -4.738 13.808 24.931 1.00 88.19 73 LEU A C 1
ATOM 612 O O . LEU A 1 73 ? -5.932 13.689 25.205 1.00 88.19 73 LEU A O 1
ATOM 616 N N . ILE A 1 74 ? -3.927 14.597 25.645 1.00 87.81 74 ILE A N 1
ATOM 617 C CA . ILE A 1 74 ? -4.395 15.425 26.773 1.00 87.81 74 ILE A CA 1
ATOM 618 C C . ILE A 1 74 ? -5.410 16.467 26.289 1.00 87.81 74 ILE A C 1
ATOM 620 O O . ILE A 1 74 ? -6.438 16.665 26.936 1.00 87.81 74 ILE A O 1
ATOM 624 N N . SER A 1 75 ? -5.174 17.094 25.129 1.00 88.19 75 SER A N 1
ATOM 625 C CA . SER A 1 75 ? -6.105 18.080 24.556 1.00 88.19 75 SER A CA 1
ATOM 626 C C . SER A 1 75 ? -7.480 17.495 24.205 1.00 88.19 75 SER A C 1
ATOM 628 O O . SER A 1 75 ? -8.471 18.218 24.193 1.00 88.19 75 SER A O 1
ATOM 630 N N . LEU A 1 76 ? -7.556 16.176 23.994 1.00 86.69 76 LEU A N 1
ATOM 631 C CA . LEU A 1 76 ? -8.799 15.431 23.768 1.00 86.69 76 LEU A CA 1
ATOM 632 C C . LEU A 1 76 ? -9.457 14.929 25.070 1.00 86.69 76 LEU A C 1
ATOM 634 O O . LEU A 1 76 ? -10.457 14.207 25.018 1.00 86.69 76 LEU A O 1
ATOM 638 N N . CYS A 1 77 ? -8.917 15.326 26.228 1.00 84.25 77 CYS A N 1
ATOM 639 C CA . CYS A 1 77 ? -9.369 14.961 27.572 1.00 84.25 77 CYS A CA 1
ATOM 640 C C . CYS A 1 77 ? -9.277 13.457 27.886 1.00 84.25 77 CYS A C 1
ATOM 642 O O . CYS A 1 77 ? -10.125 12.918 28.599 1.00 84.25 77 CYS A O 1
ATOM 644 N N . LEU A 1 78 ? -8.257 12.761 27.369 1.00 87.31 78 LEU A N 1
ATOM 645 C CA . LEU A 1 78 ? -7.999 11.371 27.757 1.00 87.31 78 LEU A CA 1
ATOM 646 C C . LEU A 1 78 ? -7.436 11.288 29.183 1.00 87.31 78 LEU A C 1
ATOM 648 O O . LEU A 1 78 ? -6.636 12.119 29.604 1.00 87.31 78 LEU A O 1
ATOM 652 N N . THR A 1 79 ? -7.830 10.243 29.914 1.00 88.31 79 THR A N 1
ATOM 653 C CA . THR A 1 79 ? -7.289 9.948 31.251 1.00 88.31 79 THR A CA 1
ATOM 654 C C . THR A 1 79 ? -5.856 9.415 31.174 1.00 88.31 79 THR A C 1
ATOM 656 O O . THR A 1 79 ? -5.475 8.797 30.177 1.00 88.31 79 THR A O 1
ATOM 659 N N . ASP A 1 80 ? -5.079 9.562 32.250 1.00 86.88 80 ASP A N 1
ATOM 660 C CA . ASP A 1 80 ? -3.712 9.019 32.327 1.00 86.88 80 ASP A CA 1
ATOM 661 C C . ASP A 1 80 ? -3.676 7.507 32.069 1.00 86.88 80 ASP A C 1
ATOM 663 O O . ASP A 1 80 ? -2.858 7.018 31.290 1.00 86.88 80 ASP A O 1
ATOM 667 N N . GLN A 1 81 ? -4.650 6.773 32.617 1.00 88.00 81 GLN A N 1
ATOM 668 C CA . GLN A 1 81 ? -4.802 5.336 32.386 1.00 88.00 81 GLN A CA 1
ATOM 669 C C . GLN A 1 81 ? -5.079 5.002 30.911 1.00 88.00 81 GLN A C 1
ATOM 671 O O . GLN A 1 81 ? -4.583 3.998 30.387 1.00 88.00 81 GLN A O 1
ATOM 676 N N . ALA A 1 82 ? -5.893 5.817 30.233 1.00 87.75 82 ALA A N 1
ATOM 677 C CA . ALA A 1 82 ? -6.189 5.648 28.816 1.00 87.75 82 ALA A CA 1
ATOM 678 C C . ALA A 1 82 ? -4.953 5.926 27.954 1.00 87.75 82 ALA A C 1
ATOM 680 O O . ALA A 1 82 ? -4.676 5.152 27.038 1.00 87.75 82 ALA A O 1
ATOM 681 N N . MET A 1 83 ? -4.193 6.977 28.271 1.00 88.88 83 MET A N 1
ATOM 682 C CA . MET A 1 83 ? -2.943 7.297 27.584 1.00 88.88 83 MET A CA 1
ATOM 683 C C . MET A 1 83 ? -1.908 6.185 27.756 1.00 88.88 83 MET A C 1
ATOM 685 O O . MET A 1 83 ? -1.352 5.729 26.762 1.00 88.88 83 MET A O 1
ATOM 689 N N . GLU A 1 84 ? -1.693 5.694 28.978 1.00 88.88 84 GLU A N 1
ATOM 690 C CA . GLU A 1 84 ? -0.772 4.583 29.244 1.00 88.88 84 GLU A CA 1
ATOM 691 C C . GLU A 1 84 ? -1.166 3.328 28.452 1.00 88.88 84 GLU A C 1
ATOM 693 O O . GLU A 1 84 ? -0.329 2.694 27.808 1.00 88.88 84 GLU A O 1
ATOM 698 N N . THR A 1 85 ? -2.464 3.010 28.416 1.00 89.56 85 THR A N 1
ATOM 699 C CA . THR A 1 85 ? -2.986 1.884 27.629 1.00 89.56 85 THR A CA 1
ATOM 700 C C . THR A 1 85 ? -2.707 2.071 26.135 1.00 89.56 85 THR A C 1
ATOM 702 O O . THR A 1 85 ? -2.232 1.142 25.482 1.00 89.56 85 THR A O 1
ATOM 705 N N . LEU A 1 86 ? -2.962 3.264 25.586 1.00 90.12 86 LEU A N 1
ATOM 706 C CA . LEU A 1 86 ? -2.708 3.564 24.176 1.00 90.12 86 LEU A CA 1
ATOM 707 C C . LEU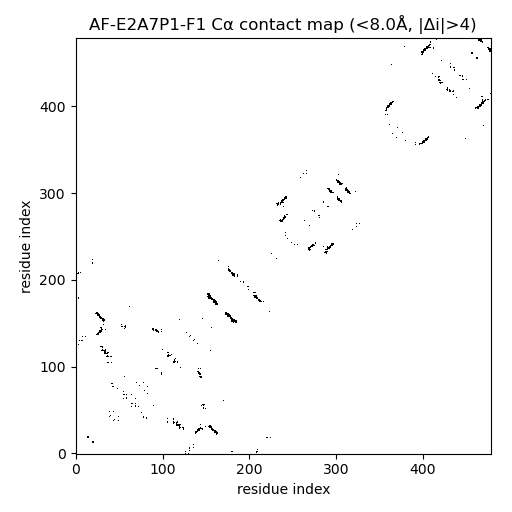 A 1 86 ? -1.217 3.524 23.838 1.00 90.12 86 LEU A C 1
ATOM 709 O O . LEU A 1 86 ? -0.865 2.943 22.818 1.00 90.12 86 LEU A O 1
ATOM 713 N N . PHE A 1 87 ? -0.338 4.072 24.680 1.00 88.69 87 PHE A N 1
ATOM 714 C CA . PHE A 1 87 ? 1.110 4.014 24.462 1.00 88.69 87 PHE A CA 1
ATOM 715 C C . PHE A 1 87 ? 1.638 2.580 24.506 1.00 88.69 87 PHE A C 1
ATOM 717 O O . PHE A 1 87 ? 2.392 2.185 23.618 1.00 88.69 87 PHE A O 1
ATOM 724 N N . ASN A 1 88 ? 1.181 1.772 25.466 1.00 90.19 88 ASN A N 1
ATOM 725 C CA . ASN A 1 88 ? 1.548 0.360 25.540 1.00 90.19 88 ASN A CA 1
ATOM 726 C C . ASN A 1 88 ? 1.091 -0.399 24.284 1.00 90.19 88 ASN A C 1
ATOM 728 O O . ASN A 1 88 ? 1.866 -1.149 23.693 1.00 90.19 88 ASN A O 1
ATOM 732 N N . LEU A 1 89 ? -0.145 -0.178 23.823 1.00 90.12 89 LEU A N 1
ATOM 733 C CA . LEU A 1 89 ? -0.667 -0.805 22.602 1.00 90.12 89 LEU A CA 1
ATOM 734 C C . LEU A 1 89 ? -0.025 -0.259 21.321 1.00 90.12 89 LEU A C 1
ATOM 736 O O . LEU A 1 89 ? 0.064 -0.983 20.330 1.00 90.12 89 LEU A O 1
ATOM 740 N N . LEU A 1 90 ? 0.447 0.988 21.333 1.00 87.31 90 LEU A N 1
ATOM 741 C CA . LEU A 1 90 ? 1.226 1.564 20.248 1.00 87.31 90 LEU A CA 1
ATOM 742 C C . LEU A 1 90 ? 2.581 0.851 20.174 1.00 87.31 90 LEU A C 1
ATOM 744 O O . LEU A 1 90 ? 2.990 0.408 19.118 1.00 87.31 90 LEU A O 1
ATOM 748 N N . GLU A 1 91 ? 3.278 0.607 21.268 1.00 85.00 91 GLU A N 1
ATOM 749 C CA . GLU A 1 91 ? 4.574 -0.086 21.194 1.00 85.00 91 GLU A CA 1
ATOM 750 C C . GLU A 1 91 ? 4.436 -1.616 20.982 1.00 85.00 91 GLU A C 1
ATOM 752 O O . GLU A 1 91 ? 5.427 -2.309 20.760 1.00 85.00 91 GLU A O 1
ATOM 757 N N . THR A 1 92 ? 3.209 -2.157 20.975 1.00 88.69 92 THR A N 1
ATOM 758 C CA . THR A 1 92 ? 2.955 -3.598 20.837 1.00 88.69 92 THR A CA 1
ATOM 759 C C . THR A 1 92 ? 2.702 -4.029 19.384 1.00 88.69 92 THR A C 1
ATOM 761 O O . THR A 1 92 ? 1.688 -3.685 18.777 1.00 88.69 92 THR A O 1
ATOM 764 N N . GLU A 1 93 ? 3.574 -4.897 18.869 1.00 91.50 93 GLU A N 1
ATOM 765 C CA . GLU A 1 93 ? 3.399 -5.667 17.629 1.00 91.50 93 GLU A CA 1
ATOM 766 C C . GLU A 1 93 ? 3.802 -7.125 17.904 1.00 91.50 93 GLU A C 1
ATOM 768 O O . GLU A 1 93 ? 4.912 -7.389 18.371 1.00 91.50 93 GLU A O 1
ATOM 773 N N . SER A 1 94 ? 2.891 -8.088 17.719 1.00 93.25 94 SER A N 1
ATOM 774 C CA . SER A 1 94 ? 3.192 -9.495 18.035 1.00 93.25 94 SER A CA 1
ATOM 775 C C . SER A 1 94 ? 2.202 -10.497 17.435 1.00 93.25 94 SER A C 1
ATOM 777 O O . SER A 1 94 ? 1.310 -10.119 16.685 1.00 93.25 94 SER A O 1
ATOM 779 N N . SER A 1 95 ? 2.343 -11.782 17.774 1.00 94.31 95 SER A N 1
ATOM 780 C CA . SER A 1 95 ? 1.392 -12.828 17.385 1.00 94.31 95 SER A CA 1
ATOM 781 C C . SER A 1 95 ? 0.013 -12.604 18.011 1.00 94.31 95 SER A C 1
ATOM 783 O O . SER A 1 95 ? -0.109 -11.987 19.077 1.00 94.31 95 SER A O 1
ATOM 785 N N . VAL A 1 96 ? -1.034 -13.166 17.394 1.00 93.06 96 VAL A N 1
ATOM 786 C CA . VAL A 1 96 ? -2.407 -13.025 17.908 1.00 93.06 96 VAL A CA 1
ATOM 787 C C . VAL A 1 96 ? -2.521 -13.510 19.347 1.00 93.06 96 VAL A C 1
ATOM 789 O O . VAL A 1 96 ? -3.128 -12.831 20.165 1.00 93.06 96 VAL A O 1
ATOM 792 N N . ALA A 1 97 ? -1.879 -14.626 19.704 1.00 92.31 97 ALA A N 1
ATOM 793 C CA . ALA A 1 97 ? -1.937 -15.168 21.060 1.00 92.31 97 ALA A CA 1
ATOM 794 C C . ALA A 1 97 ? -1.432 -14.162 22.111 1.00 92.31 97 ALA A C 1
ATOM 796 O O . ALA A 1 97 ? -2.058 -13.980 23.163 1.00 92.31 97 ALA A O 1
ATOM 797 N N . LYS A 1 98 ? -0.329 -13.459 21.815 1.00 92.19 98 LYS A N 1
ATOM 798 C CA . LYS A 1 98 ? 0.208 -12.430 22.710 1.00 92.19 98 LYS A CA 1
ATOM 799 C C . LYS A 1 98 ? -0.712 -11.213 22.745 1.00 92.19 98 LYS A C 1
ATOM 801 O O . LYS A 1 98 ? -1.021 -10.743 23.838 1.00 92.19 98 LYS A O 1
ATOM 806 N N . ILE A 1 99 ? -1.221 -10.750 21.603 1.00 92.25 99 ILE A N 1
ATOM 807 C CA . ILE A 1 99 ? -2.169 -9.625 21.559 1.00 92.25 99 ILE A CA 1
ATOM 808 C C . ILE A 1 99 ? -3.459 -9.941 22.327 1.00 92.25 99 ILE A C 1
ATOM 810 O O . ILE A 1 99 ? -3.894 -9.137 23.148 1.00 92.25 99 ILE A O 1
ATOM 814 N N . SER A 1 100 ? -4.021 -11.137 22.166 1.00 91.19 100 SER A N 1
ATOM 815 C CA . SER A 1 100 ? -5.175 -11.627 22.924 1.00 91.19 100 SER A CA 1
ATOM 816 C C . SER A 1 100 ? -4.907 -11.650 24.434 1.00 91.19 100 SER A C 1
ATOM 818 O O . SER A 1 100 ? -5.806 -11.386 25.235 1.00 91.19 100 SER A O 1
ATOM 820 N N . SER A 1 101 ? -3.662 -11.913 24.853 1.00 90.94 101 SER A N 1
ATOM 821 C CA . SER A 1 101 ? -3.256 -11.830 26.263 1.00 90.94 101 SER A CA 1
ATOM 822 C C . SER A 1 101 ? -3.158 -10.387 26.776 1.00 90.94 101 SER A C 1
ATOM 824 O O . SER A 1 101 ? -3.632 -10.111 27.878 1.00 90.94 101 SER A O 1
ATOM 826 N N . VAL A 1 102 ? -2.632 -9.462 25.967 1.00 89.38 102 VAL A N 1
ATOM 827 C CA . VAL A 1 102 ? -2.538 -8.028 26.294 1.00 89.38 102 VAL A CA 1
ATOM 828 C C . VAL A 1 102 ? -3.937 -7.410 26.381 1.00 89.38 102 VAL A C 1
ATOM 830 O O . VAL A 1 102 ? -4.247 -6.686 27.321 1.00 89.38 102 VAL A O 1
ATOM 833 N N . LEU A 1 103 ? -4.833 -7.780 25.464 1.00 89.38 103 LEU A N 1
ATOM 834 C CA . LEU A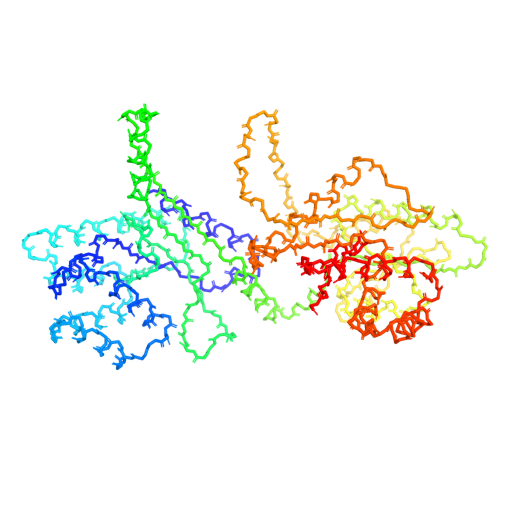 1 103 ? -6.222 -7.311 25.415 1.00 89.38 103 LEU A CA 1
ATOM 835 C C . LEU A 1 103 ? -7.161 -8.103 26.338 1.00 89.38 103 LEU A C 1
ATOM 837 O O . LEU A 1 103 ? -8.383 -7.926 26.305 1.00 89.38 103 LEU A O 1
ATOM 841 N N . ARG A 1 104 ? -6.622 -8.967 27.206 1.00 88.50 104 ARG A N 1
ATOM 842 C CA . ARG A 1 104 ? -7.404 -9.767 28.160 1.00 88.50 104 ARG A CA 1
ATOM 843 C C . ARG A 1 104 ? -8.211 -8.897 29.126 1.00 88.50 104 ARG A C 1
ATOM 845 O O . ARG A 1 104 ? -9.312 -9.276 29.517 1.00 88.50 104 ARG A O 1
ATOM 852 N N . THR A 1 105 ? -7.689 -7.731 29.500 1.00 85.75 105 THR A N 1
ATOM 853 C CA . THR A 1 105 ? -8.382 -6.747 30.352 1.00 85.75 105 THR A CA 1
ATOM 854 C C . THR A 1 105 ? -9.637 -6.179 29.685 1.00 85.75 105 THR A C 1
ATOM 856 O O . THR A 1 105 ? -10.633 -5.937 30.368 1.00 85.75 105 THR A O 1
ATOM 859 N N . ILE A 1 106 ? -9.618 -6.044 28.356 1.00 86.50 106 ILE A N 1
ATOM 860 C CA . ILE A 1 106 ? -10.739 -5.569 27.538 1.00 86.50 106 ILE A CA 1
ATOM 861 C C . ILE A 1 106 ? -11.736 -6.710 27.280 1.00 86.50 106 ILE A C 1
ATOM 863 O O . ILE A 1 106 ? -12.939 -6.549 27.471 1.00 86.50 106 ILE A O 1
ATOM 867 N N . THR A 1 107 ? -11.245 -7.898 26.917 1.00 85.69 107 THR A N 1
ATOM 868 C CA . THR A 1 107 ? -12.080 -9.046 26.509 1.00 85.69 107 THR A CA 1
ATOM 869 C C . THR A 1 107 ? -12.746 -9.799 27.667 1.00 85.69 107 THR A C 1
ATOM 871 O O . THR A 1 107 ? -13.754 -10.480 27.452 1.00 85.69 107 THR A O 1
ATOM 874 N N . LYS A 1 108 ? -12.223 -9.702 28.899 1.00 84.69 108 LYS A N 1
ATOM 875 C CA . LYS A 1 108 ? -12.827 -10.337 30.089 1.00 84.69 108 LYS A CA 1
ATOM 876 C C . LYS A 1 108 ? -14.090 -9.639 30.590 1.00 84.69 108 LYS A C 1
ATOM 878 O O . LYS A 1 108 ? -14.899 -10.280 31.260 1.00 84.69 108 LYS A O 1
ATOM 883 N N . ARG A 1 109 ? -14.258 -8.343 30.314 1.00 80.50 109 ARG A N 1
ATOM 884 C CA . ARG A 1 109 ? -15.445 -7.591 30.745 1.00 80.50 109 ARG A CA 1
ATOM 885 C C . ARG A 1 109 ? -16.683 -8.074 29.974 1.00 80.50 109 ARG A C 1
ATOM 887 O O . ARG A 1 109 ? -16.569 -8.655 28.898 1.00 80.50 109 ARG A O 1
ATOM 894 N N . LYS A 1 110 ? -17.877 -7.863 30.531 1.00 74.56 110 LYS A N 1
ATOM 895 C CA . LYS A 1 110 ? -19.143 -8.051 29.802 1.00 74.56 110 LYS A CA 1
ATOM 896 C C . LYS A 1 110 ? -19.568 -6.707 29.211 1.00 74.56 110 LYS A C 1
ATOM 898 O O . LYS A 1 110 ? -19.433 -5.690 29.884 1.00 74.56 110 LYS A O 1
ATOM 903 N N . GLY A 1 111 ? -20.064 -6.713 27.976 1.00 88.06 111 GLY A N 1
ATOM 904 C CA . GLY A 1 111 ? -20.550 -5.520 27.278 1.00 88.06 111 GLY A CA 1
ATOM 905 C C . GLY A 1 111 ? -20.036 -5.414 25.844 1.00 88.06 111 GLY A C 1
ATOM 906 O O . GLY A 1 111 ? -19.204 -6.216 25.409 1.00 88.06 111 GLY A O 1
ATOM 907 N N . ASP A 1 112 ? -20.517 -4.397 25.134 1.00 88.06 112 ASP A N 1
ATOM 908 C CA . ASP A 1 112 ? -20.265 -4.183 23.702 1.00 88.06 112 ASP A CA 1
ATOM 909 C C . ASP A 1 112 ? -18.771 -4.090 23.368 1.00 88.06 112 ASP A C 1
ATOM 911 O O . ASP A 1 112 ? -18.313 -4.651 22.376 1.00 88.06 112 ASP A O 1
ATOM 915 N N . VAL A 1 113 ? -17.985 -3.469 24.255 1.00 90.50 113 VAL A N 1
ATOM 916 C CA . VAL A 1 113 ? -16.524 -3.339 24.126 1.00 90.50 113 VAL A CA 1
ATOM 917 C C . VAL A 1 113 ? -15.840 -4.705 24.023 1.00 90.50 113 VAL A C 1
ATOM 919 O O . VAL A 1 113 ? -14.993 -4.928 23.159 1.00 90.50 113 VAL A O 1
ATOM 922 N N . ALA A 1 114 ? -16.225 -5.646 24.885 1.00 91.81 114 ALA A N 1
ATOM 923 C CA . ALA A 1 114 ? -15.660 -6.989 24.869 1.00 91.81 114 ALA A CA 1
ATOM 924 C C . ALA A 1 114 ? -16.161 -7.806 23.672 1.00 91.81 114 ALA A C 1
ATOM 926 O O . ALA A 1 114 ? -15.424 -8.657 23.176 1.00 91.81 114 ALA A O 1
ATOM 927 N N . GLY A 1 115 ? -17.388 -7.545 23.205 1.00 92.69 115 GLY A N 1
ATOM 928 C CA . GLY A 1 115 ? -17.936 -8.128 21.980 1.00 92.69 115 GLY A CA 1
ATOM 929 C C . GLY A 1 115 ? -17.109 -7.744 20.754 1.00 92.69 115 GLY A C 1
ATOM 930 O O . GLY A 1 115 ? -16.597 -8.627 20.072 1.00 92.69 115 GLY A O 1
ATOM 931 N N . LEU A 1 116 ? -16.890 -6.442 20.548 1.00 93.75 116 LEU A N 1
ATOM 932 C CA . LEU A 1 116 ? -16.100 -5.901 19.435 1.00 93.75 116 LEU A CA 1
ATOM 933 C C . LEU A 1 116 ? -14.641 -6.378 19.453 1.00 93.75 116 LEU A C 1
ATOM 935 O O . LEU A 1 116 ? -14.081 -6.711 18.408 1.00 93.75 116 LEU A O 1
ATOM 939 N N . ALA A 1 117 ? -14.022 -6.447 20.638 1.00 94.19 117 ALA A N 1
ATOM 940 C CA . ALA A 1 117 ? -12.657 -6.953 20.772 1.00 94.19 117 ALA A CA 1
ATOM 941 C C . ALA A 1 117 ? -12.558 -8.443 20.408 1.00 94.19 117 ALA A C 1
ATOM 943 O O . ALA A 1 117 ? -11.636 -8.842 19.701 1.00 94.19 117 ALA A O 1
ATOM 944 N N . LYS A 1 118 ? -13.508 -9.270 20.870 1.00 94.00 118 LYS A N 1
ATOM 945 C CA . LYS A 1 118 ? -13.537 -10.710 20.561 1.00 94.00 118 LYS A CA 1
ATOM 946 C C . LYS A 1 118 ? -13.832 -10.979 19.092 1.00 94.00 118 LYS A C 1
ATOM 948 O O . LYS A 1 118 ? -13.198 -11.854 18.519 1.00 94.00 118 LYS A O 1
ATOM 953 N N . GLU A 1 119 ? -14.767 -10.238 18.504 1.00 94.31 119 GLU A N 1
ATOM 954 C CA . GLU A 1 119 ? -15.068 -10.296 17.071 1.00 94.31 119 GLU A CA 1
ATOM 955 C C . GLU A 1 119 ? -13.816 -9.974 16.251 1.00 94.31 119 GLU A C 1
ATOM 957 O O . GLU A 1 119 ? -13.378 -10.798 15.456 1.00 94.31 119 GLU A O 1
ATOM 962 N N . GLY A 1 120 ? -13.174 -8.832 16.521 1.00 94.75 120 GLY A N 1
ATOM 963 C CA . GLY A 1 120 ? -11.982 -8.426 15.782 1.00 94.75 120 GLY A CA 1
ATOM 964 C C . GLY A 1 120 ? -10.822 -9.413 15.909 1.00 94.75 120 GLY A C 1
ATOM 965 O O . GLY A 1 120 ? -10.165 -9.703 14.915 1.00 94.75 120 GLY A O 1
ATOM 966 N N . LEU A 1 121 ? -10.582 -9.964 17.105 1.00 95.38 121 LEU A N 1
ATOM 967 C CA . LEU A 1 121 ? -9.548 -10.987 17.298 1.00 95.38 121 LEU A CA 1
ATOM 968 C C . LEU A 1 121 ? -9.881 -12.281 16.554 1.00 95.38 121 LEU A C 1
ATOM 970 O O . LEU A 1 121 ? -9.014 -12.817 15.874 1.00 95.38 121 LEU A O 1
ATOM 974 N N . LYS A 1 122 ? -11.132 -12.746 16.625 1.00 95.75 122 LYS A N 1
ATOM 975 C CA . LYS A 1 122 ? -11.583 -13.956 15.929 1.00 95.75 122 LYS A CA 1
ATOM 976 C C . LYS A 1 122 ? -11.426 -13.831 14.412 1.00 95.75 122 LYS A C 1
ATOM 978 O O . LYS A 1 122 ? -10.964 -14.770 13.768 1.00 95.75 122 LYS A O 1
ATOM 983 N N . ASP A 1 123 ? -11.789 -12.685 13.845 1.00 95.69 123 ASP A N 1
ATOM 984 C CA . ASP A 1 123 ? -11.678 -12.452 12.405 1.00 95.69 123 ASP A CA 1
ATOM 985 C C . ASP A 1 123 ? -10.213 -12.364 11.960 1.00 95.69 123 ASP A C 1
ATOM 987 O O . ASP A 1 123 ? -9.853 -12.916 10.920 1.00 95.69 123 ASP A O 1
ATOM 991 N N . ILE A 1 124 ? -9.340 -11.750 12.770 1.00 96.25 124 ILE A N 1
ATOM 992 C CA . ILE A 1 124 ? -7.891 -11.766 12.527 1.00 96.25 124 ILE A CA 1
ATOM 993 C C . ILE A 1 124 ? -7.355 -13.203 12.575 1.00 96.25 124 ILE A C 1
ATOM 995 O O . ILE A 1 124 ? -6.653 -13.599 11.649 1.00 96.25 124 ILE A O 1
ATOM 999 N N . GLU A 1 125 ? -7.694 -14.002 13.595 1.00 96.44 125 GLU A N 1
ATOM 1000 C CA . GLU A 1 125 ? -7.276 -15.415 13.691 1.00 96.44 125 GLU A CA 1
ATOM 1001 C C . GLU A 1 125 ? -7.712 -16.214 12.460 1.00 96.44 125 GLU A C 1
ATOM 1003 O O . GLU A 1 125 ? -6.921 -16.973 11.897 1.00 96.44 125 GLU A O 1
ATOM 1008 N N . ALA A 1 126 ? -8.945 -15.996 11.994 1.00 96.44 126 ALA A N 1
ATOM 1009 C CA . ALA A 1 126 ? -9.451 -16.626 10.784 1.00 96.44 126 ALA A CA 1
ATOM 1010 C C . ALA A 1 126 ? -8.655 -16.202 9.540 1.00 96.44 126 ALA A C 1
ATOM 1012 O O . ALA A 1 126 ? -8.351 -17.044 8.696 1.00 96.44 126 ALA A O 1
ATOM 1013 N N . VAL A 1 127 ? -8.300 -14.921 9.394 1.00 96.31 127 VAL A N 1
ATOM 1014 C CA . VAL A 1 127 ? -7.461 -14.468 8.272 1.00 96.31 127 VAL A CA 1
ATOM 1015 C C . VAL A 1 127 ? -6.068 -15.083 8.343 1.00 96.31 127 VAL A C 1
ATOM 1017 O O . VAL A 1 127 ? -5.616 -15.598 7.327 1.00 96.31 127 VAL A O 1
ATOM 1020 N N . ILE A 1 128 ? -5.425 -15.109 9.513 1.00 96.44 128 ILE A N 1
ATOM 1021 C CA . ILE A 1 128 ? -4.096 -15.718 9.680 1.00 96.44 128 ILE A CA 1
ATOM 1022 C C . ILE A 1 128 ? -4.115 -17.190 9.290 1.00 96.44 128 ILE A C 1
ATOM 1024 O O . ILE A 1 128 ? -3.330 -17.597 8.441 1.00 96.44 128 ILE A O 1
ATOM 1028 N N . SER A 1 129 ? -5.062 -17.961 9.829 1.00 96.56 129 SER A N 1
ATOM 1029 C CA . SER A 1 129 ? -5.181 -19.385 9.510 1.00 96.56 129 SER A CA 1
ATOM 1030 C C . SER A 1 129 ? -5.400 -19.626 8.012 1.00 96.56 129 SER A C 1
ATOM 1032 O O . SER A 1 129 ? -4.841 -20.569 7.456 1.00 96.56 129 SER A O 1
ATOM 1034 N N . ASN A 1 130 ? -6.166 -18.762 7.340 1.00 96.75 130 ASN A N 1
ATOM 1035 C CA . ASN A 1 130 ? -6.363 -18.854 5.894 1.00 96.75 130 ASN A CA 1
ATOM 1036 C C . ASN A 1 130 ? -5.092 -18.489 5.106 1.00 96.75 130 ASN A C 1
ATOM 1038 O O . ASN A 1 130 ? -4.778 -19.161 4.132 1.00 96.75 130 ASN A O 1
ATOM 1042 N N . VAL A 1 131 ? -4.361 -17.444 5.509 1.00 96.12 131 VAL A N 1
ATOM 1043 C CA . VAL A 1 131 ? -3.109 -17.018 4.854 1.00 96.12 131 VAL A CA 1
ATOM 1044 C C . VAL A 1 131 ? -2.035 -18.101 4.981 1.00 96.12 131 VAL A C 1
ATOM 1046 O O . VAL A 1 131 ? -1.390 -18.450 3.993 1.00 96.12 131 VAL A O 1
ATOM 1049 N N . GLU A 1 132 ? -1.889 -18.682 6.172 1.00 94.94 132 GLU A N 1
ATOM 1050 C CA . GLU A 1 132 ? -0.993 -19.816 6.417 1.00 94.94 132 GLU A CA 1
ATOM 1051 C C . GLU A 1 132 ? -1.433 -21.057 5.623 1.00 94.94 132 GLU A C 1
ATOM 1053 O O . GLU A 1 132 ? -0.599 -21.734 5.024 1.00 94.94 132 GLU A O 1
ATOM 1058 N N . GLY A 1 133 ? -2.743 -21.319 5.543 1.00 95.19 133 GLY A N 1
ATOM 1059 C CA . GLY A 1 133 ? -3.313 -22.412 4.750 1.00 95.19 133 GLY A CA 1
ATOM 1060 C C . GLY A 1 133 ? -3.078 -22.286 3.239 1.00 95.19 133 GLY A C 1
ATOM 1061 O O . GLY A 1 133 ? -2.971 -23.303 2.560 1.00 95.19 133 GLY A O 1
ATOM 1062 N N . LEU A 1 134 ? -2.942 -21.061 2.718 1.00 94.56 134 LEU A N 1
ATOM 1063 C CA . LEU A 1 134 ? -2.560 -20.788 1.325 1.00 94.56 134 LEU A CA 1
ATOM 1064 C C . LEU A 1 134 ? -1.045 -20.927 1.074 1.00 94.56 134 LEU A C 1
ATOM 1066 O O . LEU A 1 134 ? -0.602 -20.834 -0.067 1.00 94.56 134 LEU A O 1
ATOM 1070 N N . GLY A 1 135 ? -0.238 -21.162 2.114 1.00 92.69 135 GLY A N 1
ATOM 1071 C CA . GLY A 1 135 ? 1.206 -21.368 1.988 1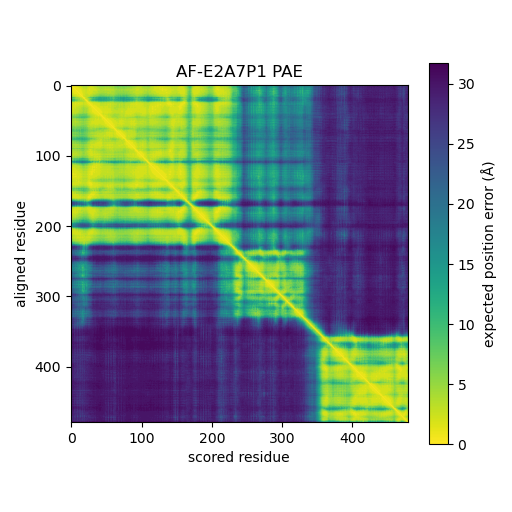.00 92.69 135 GLY A CA 1
ATOM 1072 C C . GLY A 1 135 ? 2.036 -20.083 1.914 1.00 92.69 135 GLY A C 1
ATOM 1073 O O . GLY A 1 135 ? 3.204 -20.135 1.518 1.00 92.69 135 GLY A O 1
ATOM 1074 N N . VAL A 1 136 ? 1.472 -18.936 2.309 1.00 93.56 136 VAL A N 1
ATOM 1075 C CA . VAL A 1 136 ? 2.217 -17.670 2.392 1.00 93.56 136 VAL A CA 1
ATOM 1076 C C . VAL A 1 136 ? 3.300 -17.784 3.465 1.00 93.56 136 VAL A C 1
ATOM 1078 O O . VAL A 1 136 ? 3.024 -18.089 4.622 1.00 93.56 136 VAL A O 1
ATOM 1081 N N . LYS A 1 137 ? 4.553 -17.521 3.078 1.00 90.31 137 LYS A N 1
ATOM 1082 C CA . LYS A 1 137 ? 5.731 -17.698 3.952 1.00 90.31 137 LYS A CA 1
ATOM 1083 C C . LYS A 1 137 ? 6.111 -16.458 4.761 1.00 90.31 137 LYS A C 1
ATOM 1085 O O . LYS A 1 137 ? 7.037 -16.520 5.567 1.00 90.31 137 LYS A O 1
ATOM 1090 N N . TRP A 1 138 ? 5.464 -15.324 4.513 1.00 92.94 138 TRP A N 1
ATOM 1091 C CA . TRP A 1 138 ? 5.796 -14.088 5.210 1.00 92.94 138 TRP A CA 1
ATOM 1092 C C . TRP A 1 138 ? 5.348 -14.138 6.673 1.00 92.94 138 TRP A C 1
ATOM 1094 O O . TRP A 1 138 ? 4.237 -14.590 6.950 1.00 92.94 138 TRP A O 1
ATOM 1104 N N . PRO A 1 139 ? 6.174 -13.653 7.618 1.00 94.00 139 PRO A N 1
ATOM 1105 C CA . PRO A 1 139 ? 5.761 -13.493 9.005 1.00 94.00 139 PRO A CA 1
ATOM 1106 C C . PRO A 1 139 ? 4.530 -12.587 9.105 1.00 94.00 139 PRO A C 1
ATOM 1108 O O . PRO A 1 139 ? 4.466 -11.527 8.477 1.00 94.00 139 PRO A O 1
ATOM 1111 N N . ILE A 1 140 ? 3.573 -12.999 9.936 1.00 95.69 140 ILE A N 1
ATOM 1112 C CA . ILE A 1 140 ? 2.337 -12.258 10.182 1.00 95.69 140 ILE A CA 1
ATOM 1113 C C . ILE A 1 140 ? 2.348 -11.712 11.609 1.00 95.69 140 ILE A C 1
ATOM 1115 O O . ILE A 1 140 ? 2.512 -12.456 12.579 1.00 95.69 140 ILE A O 1
ATOM 1119 N N . THR A 1 141 ? 2.154 -10.405 11.748 1.00 95.44 141 THR A N 1
ATOM 1120 C CA . THR A 1 141 ? 2.099 -9.702 13.030 1.00 95.44 141 THR A CA 1
ATOM 1121 C C . THR A 1 141 ? 0.774 -8.968 13.182 1.00 95.44 141 THR A C 1
ATOM 1123 O O . THR A 1 141 ? 0.183 -8.474 12.225 1.00 95.44 141 THR A O 1
ATOM 1126 N N . VAL A 1 142 ? 0.278 -8.888 14.412 1.00 95.94 142 VAL A N 1
ATOM 1127 C CA . VAL A 1 142 ? -0.916 -8.120 14.756 1.00 95.94 142 VAL A CA 1
ATOM 1128 C C . VAL A 1 142 ? -0.499 -6.829 15.434 1.00 95.94 142 VAL A C 1
ATOM 1130 O O . VAL A 1 142 ? 0.260 -6.835 16.408 1.00 95.94 142 VAL A O 1
ATOM 1133 N N . VAL A 1 143 ? -1.039 -5.724 14.927 1.00 93.75 143 VAL A N 1
ATOM 1134 C CA . VAL A 1 143 ? -0.771 -4.365 15.397 1.00 93.75 143 VAL A CA 1
ATOM 1135 C C . VAL A 1 143 ? -2.104 -3.739 15.827 1.00 93.75 143 VAL A C 1
ATOM 1137 O O . VAL A 1 143 ? -2.831 -3.223 14.981 1.00 93.75 143 VAL A O 1
ATOM 1140 N N . PRO A 1 144 ? -2.457 -3.748 17.129 1.00 89.88 144 PRO A N 1
ATOM 1141 C CA . PRO A 1 144 ? -3.783 -3.325 17.605 1.00 89.88 144 PRO A CA 1
ATOM 1142 C C . PRO A 1 144 ? -4.158 -1.882 17.251 1.00 89.88 144 PRO A C 1
ATOM 1144 O O . PRO A 1 144 ? -5.332 -1.571 17.064 1.00 89.88 144 PRO A O 1
ATOM 1147 N N . LEU A 1 145 ? -3.159 -1.001 17.144 1.00 90.38 145 LEU A N 1
ATOM 1148 C CA . LEU A 1 145 ? -3.310 0.408 16.766 1.00 90.38 145 LEU A CA 1
ATOM 1149 C C . LEU A 1 145 ? -2.782 0.691 15.352 1.00 90.38 145 LEU A C 1
ATOM 1151 O O . LEU A 1 145 ? -2.142 1.711 15.108 1.00 90.38 145 LEU A O 1
ATOM 1155 N N . LEU A 1 146 ? -3.004 -0.227 14.409 1.00 89.06 146 LEU A N 1
ATOM 1156 C CA . LEU A 1 146 ? -2.747 0.031 12.993 1.00 89.06 146 LEU A CA 1
ATOM 1157 C C . LEU A 1 146 ? -3.820 0.976 12.443 1.00 89.06 146 LEU A C 1
ATOM 1159 O O . LEU A 1 146 ? -4.948 0.543 12.204 1.00 89.06 146 LEU A O 1
ATOM 1163 N N . THR A 1 147 ? -3.482 2.253 12.260 1.00 83.62 147 THR A N 1
ATOM 1164 C CA . THR A 1 147 ? -4.435 3.309 11.881 1.00 83.62 147 THR A CA 1
ATOM 1165 C C . THR A 1 147 ? -4.231 3.851 10.464 1.00 83.62 147 THR A C 1
ATOM 1167 O O . THR A 1 147 ? -4.323 5.048 10.224 1.00 83.62 147 THR A O 1
ATOM 1170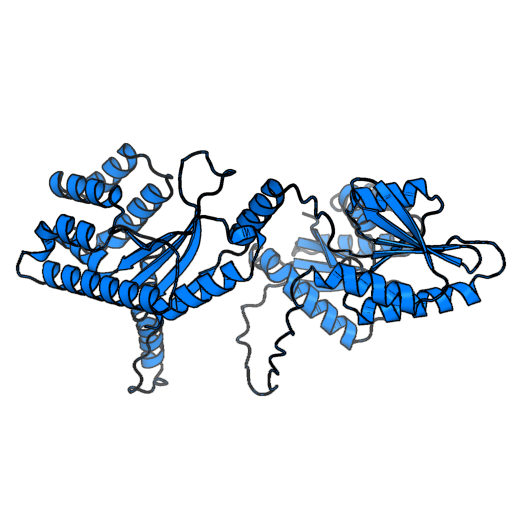 N N . TYR A 1 148 ? -3.983 2.980 9.487 1.00 82.06 148 TYR A N 1
ATOM 1171 C CA . TYR A 1 148 ? -3.823 3.406 8.094 1.00 82.06 148 TYR A CA 1
ATOM 1172 C C . TYR A 1 148 ? -5.171 3.573 7.392 1.00 82.06 148 TYR A C 1
ATOM 1174 O O . TYR A 1 148 ? -5.891 2.591 7.231 1.00 82.06 148 TYR A O 1
ATOM 1182 N N . ASN A 1 149 ? -5.506 4.799 6.970 1.00 82.06 149 ASN A N 1
ATOM 1183 C CA . ASN A 1 149 ? -6.737 5.130 6.233 1.00 82.06 149 ASN A CA 1
ATOM 1184 C C . ASN A 1 149 ? -8.007 4.474 6.818 1.00 82.06 149 ASN A C 1
ATOM 1186 O O . ASN A 1 149 ? -8.902 4.064 6.080 1.00 82.06 149 ASN A O 1
ATOM 1190 N N . VAL A 1 150 ? -8.103 4.382 8.154 1.00 83.94 150 VAL A N 1
ATOM 1191 C CA . VAL A 1 150 ? -9.150 3.621 8.877 1.00 83.94 150 VAL A CA 1
ATOM 1192 C C . VAL A 1 150 ? -10.564 4.011 8.450 1.00 83.94 150 VAL A C 1
ATOM 1194 O O . VAL A 1 150 ? -11.461 3.176 8.456 1.00 83.94 150 VAL A O 1
ATOM 1197 N N . GLN A 1 151 ? -10.757 5.265 8.038 1.00 84.25 151 GLN A N 1
ATOM 1198 C CA . GLN A 1 151 ? -12.025 5.805 7.539 1.00 84.25 151 GLN A CA 1
ATOM 1199 C C . GLN A 1 151 ? -12.622 5.011 6.374 1.00 84.25 151 GLN A C 1
ATOM 1201 O O . GLN A 1 151 ? -13.841 4.967 6.225 1.00 84.25 151 GLN A O 1
ATOM 1206 N N . GLN A 1 152 ? -11.771 4.405 5.548 1.00 87.81 152 GLN A N 1
ATOM 1207 C CA . GLN A 1 152 ? -12.195 3.647 4.377 1.00 87.81 152 GLN A CA 1
ATOM 1208 C C . GLN A 1 152 ? -12.621 2.227 4.755 1.00 87.81 152 GLN A C 1
ATOM 1210 O O . GLN A 1 152 ? -13.430 1.624 4.055 1.00 87.81 152 GLN A O 1
ATOM 1215 N N . TYR A 1 153 ? -12.118 1.703 5.873 1.00 92.88 153 TYR A N 1
ATOM 1216 C CA . TYR A 1 153 ? -12.260 0.303 6.236 1.00 92.88 153 TYR A CA 1
ATOM 1217 C C . TYR A 1 153 ? -13.380 0.056 7.252 1.00 92.88 153 TYR A C 1
ATOM 1219 O O . TYR A 1 153 ? -13.808 0.920 8.019 1.00 92.88 153 TYR A O 1
ATOM 1227 N N . SER A 1 154 ? -13.874 -1.176 7.265 1.00 92.56 154 SER A N 1
ATOM 1228 C CA . SER A 1 154 ? -14.937 -1.643 8.149 1.00 92.56 154 SER A CA 1
ATOM 1229 C C . SER A 1 154 ? -14.784 -3.099 8.577 1.00 92.56 154 SER A C 1
ATOM 1231 O O . SER A 1 154 ? -15.782 -3.730 8.917 1.00 92.56 154 SER A O 1
ATOM 1233 N N . GLY A 1 155 ? -13.565 -3.626 8.528 1.00 93.69 155 GLY A N 1
ATOM 1234 C CA . GLY A 1 155 ? -13.240 -4.980 8.955 1.00 93.69 155 GLY A CA 1
ATOM 1235 C C . GLY A 1 155 ? -11.740 -5.137 9.176 1.00 93.69 155 GLY A C 1
ATOM 1236 O O . GLY A 1 155 ? -11.106 -4.264 9.778 1.00 93.69 155 GLY A O 1
ATOM 1237 N N . VAL A 1 156 ? -11.171 -6.237 8.679 1.00 95.00 156 VAL A N 1
ATOM 1238 C CA . VAL A 1 156 ? -9.724 -6.484 8.721 1.00 95.00 156 VAL A CA 1
ATOM 1239 C C . VAL A 1 156 ? -8.998 -5.441 7.868 1.00 95.00 156 VAL A C 1
ATOM 1241 O O . VAL A 1 156 ? -9.421 -5.129 6.753 1.00 95.00 156 VAL A O 1
ATOM 1244 N N . ILE A 1 157 ? -7.907 -4.914 8.413 1.00 95.38 157 ILE A N 1
ATOM 1245 C CA . ILE A 1 157 ? -6.956 -4.012 7.765 1.00 95.38 157 ILE A CA 1
ATOM 1246 C C . ILE A 1 157 ? -5.627 -4.753 7.703 1.00 95.38 157 ILE A C 1
ATOM 1248 O O . ILE A 1 157 ? -5.217 -5.363 8.693 1.00 95.38 157 ILE A O 1
ATOM 1252 N N . TYR A 1 158 ? -4.951 -4.688 6.564 1.00 94.81 158 TYR A N 1
ATOM 1253 C CA . TYR A 1 158 ? -3.663 -5.337 6.373 1.00 94.81 158 TYR A CA 1
ATOM 1254 C C . TYR A 1 158 ? -2.675 -4.447 5.629 1.00 94.81 158 TYR A C 1
ATOM 1256 O O . TYR A 1 158 ? -3.038 -3.641 4.769 1.00 94.81 158 TYR A O 1
ATOM 1264 N N . GLN A 1 159 ? -1.404 -4.601 5.974 1.00 94.75 159 GLN A N 1
ATOM 1265 C CA . GLN A 1 159 ? -0.283 -3.930 5.337 1.00 94.75 159 GLN A CA 1
ATOM 1266 C C . GLN A 1 159 ? 0.844 -4.919 5.085 1.00 94.75 159 GLN A C 1
ATOM 1268 O O . GLN A 1 159 ? 1.116 -5.770 5.927 1.00 94.75 159 GLN A O 1
ATOM 1273 N N . ILE A 1 160 ? 1.524 -4.761 3.956 1.00 94.75 160 ILE A N 1
ATOM 1274 C CA . ILE A 1 160 ? 2.797 -5.417 3.682 1.00 94.75 160 ILE A CA 1
ATOM 1275 C C . ILE A 1 160 ? 3.896 -4.379 3.823 1.00 94.75 160 ILE A C 1
ATOM 1277 O O . ILE A 1 160 ? 3.895 -3.350 3.135 1.00 94.75 160 ILE A O 1
ATOM 1281 N N . THR A 1 161 ? 4.815 -4.652 4.737 1.00 91.88 161 THR A N 1
ATOM 1282 C CA . THR A 1 161 ? 5.932 -3.776 5.068 1.00 91.88 161 THR A CA 1
ATOM 1283 C C . THR A 1 161 ? 7.264 -4.468 4.829 1.00 91.88 161 THR A C 1
ATOM 1285 O O . THR A 1 161 ? 7.366 -5.688 4.939 1.00 91.88 161 THR A O 1
ATOM 1288 N N . CYS A 1 162 ? 8.295 -3.690 4.508 1.00 87.62 162 CYS A N 1
ATOM 1289 C CA . CYS A 1 162 ? 9.677 -4.163 4.465 1.00 87.62 162 CYS A CA 1
ATOM 1290 C C . CYS A 1 162 ? 10.617 -3.118 5.075 1.00 87.62 162 CYS A C 1
ATOM 1292 O O . CYS A 1 162 ? 10.246 -1.959 5.275 1.00 87.62 162 CYS A O 1
ATOM 1294 N N . GLU A 1 163 ? 11.850 -3.518 5.361 1.00 80.38 163 GLU A N 1
ATOM 1295 C CA . GLU A 1 163 ? 12.907 -2.601 5.785 1.00 80.38 163 GLU A CA 1
ATOM 1296 C C . GLU A 1 163 ? 13.715 -2.135 4.561 1.00 80.38 163 GLU A C 1
ATOM 1298 O O . GLU A 1 163 ? 14.278 -2.966 3.852 1.00 80.38 163 GLU A O 1
ATOM 1303 N N . LEU A 1 164 ? 13.765 -0.821 4.299 1.00 71.50 164 LEU A N 1
ATOM 1304 C CA . LEU A 1 164 ? 14.627 -0.223 3.265 1.00 71.50 164 LEU A CA 1
ATOM 1305 C C . LEU A 1 164 ? 15.831 0.483 3.900 1.00 71.50 164 LEU A C 1
ATOM 1307 O O . LEU A 1 164 ? 15.684 1.275 4.839 1.00 71.50 164 LEU A O 1
ATOM 1311 N N . LYS A 1 165 ? 17.038 0.259 3.363 1.00 65.00 165 LYS A N 1
ATOM 1312 C CA . LYS A 1 165 ? 18.279 0.841 3.905 1.00 65.00 165 LYS A CA 1
ATOM 1313 C C . LYS A 1 165 ? 18.357 2.353 3.674 1.00 65.00 165 LYS A C 1
ATOM 1315 O O . LYS A 1 165 ? 18.839 3.077 4.548 1.00 65.00 165 LYS A O 1
ATOM 1320 N N . HIS A 1 166 ? 17.862 2.863 2.546 1.00 56.69 166 HIS A N 1
ATOM 1321 C CA . HIS A 1 166 ? 18.017 4.286 2.196 1.00 56.69 166 HIS A CA 1
ATOM 1322 C C . HIS A 1 166 ? 17.096 5.244 2.972 1.00 56.69 166 HIS A C 1
ATOM 1324 O O . HIS A 1 166 ? 17.329 6.454 2.982 1.00 56.69 166 HIS A O 1
ATOM 1330 N N . ARG A 1 167 ? 16.095 4.731 3.702 1.00 54.72 167 ARG A N 1
ATOM 1331 C CA . ARG A 1 167 ? 15.177 5.531 4.541 1.00 54.72 167 ARG A CA 1
ATOM 1332 C C . ARG A 1 167 ? 15.466 5.460 6.044 1.00 54.72 167 ARG A C 1
ATOM 1334 O O . ARG A 1 167 ? 14.662 5.903 6.864 1.00 54.72 167 ARG A O 1
ATOM 1341 N N . ARG A 1 168 ? 16.674 5.025 6.417 1.00 51.09 168 ARG A N 1
ATOM 1342 C CA . ARG A 1 168 ? 17.180 4.846 7.795 1.00 51.09 168 ARG A CA 1
ATOM 1343 C C . ARG A 1 168 ? 17.172 6.061 8.732 1.00 51.09 168 ARG A C 1
ATOM 1345 O O . ARG A 1 168 ? 17.649 5.931 9.855 1.00 51.09 168 ARG A O 1
ATOM 1352 N N . LYS A 1 169 ? 16.611 7.223 8.379 1.00 47.50 169 LYS A N 1
ATOM 1353 C CA . LYS A 1 169 ? 16.562 8.341 9.339 1.00 47.50 169 LYS A CA 1
ATOM 1354 C C . LYS A 1 169 ? 15.750 8.019 10.603 1.00 47.50 169 LYS A C 1
ATOM 1356 O O . LYS A 1 169 ? 15.987 8.688 11.603 1.00 47.50 169 LYS A O 1
ATOM 1361 N N . ARG A 1 170 ? 14.835 7.030 10.600 1.00 49.06 170 ARG A N 1
ATOM 1362 C CA . ARG A 1 170 ? 14.001 6.690 11.780 1.00 49.06 170 ARG A CA 1
ATOM 1363 C C . ARG A 1 170 ? 13.582 5.212 11.920 1.00 49.06 170 ARG A C 1
ATOM 1365 O O . ARG A 1 170 ? 12.495 4.963 12.417 1.00 49.06 170 ARG A O 1
ATOM 1372 N N . GLY A 1 171 ? 14.396 4.240 11.489 1.00 46.06 171 GLY A N 1
ATOM 1373 C CA . GLY A 1 171 ? 14.204 2.812 11.839 1.00 46.06 171 GLY A CA 1
ATOM 1374 C C . GLY A 1 171 ? 12.804 2.213 11.594 1.00 46.06 171 GLY A C 1
ATOM 1375 O O . GLY A 1 171 ? 12.399 1.300 12.308 1.00 46.06 171 GLY A O 1
ATOM 1376 N N . GLY A 1 172 ? 12.040 2.762 10.645 1.00 59.25 172 GLY A N 1
ATOM 1377 C CA . GLY A 1 172 ? 10.666 2.356 10.359 1.00 59.25 172 GLY A CA 1
ATOM 1378 C C . GLY A 1 172 ? 10.604 1.403 9.172 1.00 59.25 172 GLY A C 1
ATOM 1379 O O . GLY A 1 172 ? 11.359 1.555 8.216 1.00 59.25 172 GLY A O 1
ATOM 1380 N N . GLN A 1 173 ? 9.687 0.438 9.222 1.00 71.44 173 GLN A N 1
ATOM 1381 C CA . GLN A 1 173 ? 9.357 -0.379 8.056 1.00 71.44 173 GLN A CA 1
ATOM 1382 C C . GLN A 1 173 ? 8.486 0.440 7.093 1.00 71.44 173 GLN A C 1
ATOM 1384 O O . GLN A 1 173 ? 7.487 1.030 7.515 1.00 71.44 173 GLN A O 1
ATOM 1389 N N . ASP A 1 174 ? 8.832 0.469 5.810 1.00 83.50 174 ASP A N 1
ATOM 1390 C CA . ASP A 1 174 ? 8.037 1.149 4.791 1.00 83.50 174 ASP A CA 1
ATOM 1391 C C . ASP A 1 174 ? 6.859 0.266 4.363 1.00 83.50 174 ASP A C 1
ATOM 1393 O O . ASP A 1 174 ? 7.015 -0.907 4.032 1.00 83.50 174 ASP A O 1
ATOM 1397 N N . VAL A 1 175 ? 5.662 0.853 4.328 1.00 89.88 175 VAL A N 1
ATOM 1398 C CA . VAL A 1 175 ? 4.445 0.199 3.818 1.00 89.88 175 VAL A CA 1
ATOM 1399 C C . VAL A 1 175 ? 4.469 0.183 2.293 1.00 89.88 175 VAL A C 1
ATOM 1401 O O . VAL A 1 175 ? 4.340 1.251 1.692 1.00 89.88 175 VAL A O 1
ATOM 1404 N N . ILE A 1 176 ? 4.608 -0.988 1.674 1.00 92.19 176 ILE A N 1
ATOM 1405 C CA . ILE A 1 176 ? 4.618 -1.149 0.209 1.00 92.19 176 ILE A CA 1
ATOM 1406 C C . ILE A 1 176 ? 3.205 -1.345 -0.315 1.00 92.19 176 ILE A C 1
ATOM 1408 O O . ILE A 1 176 ? 2.819 -0.719 -1.298 1.00 92.19 176 ILE A O 1
ATOM 1412 N N . ALA A 1 177 ? 2.431 -2.195 0.352 1.00 94.19 177 ALA A N 1
ATOM 1413 C CA . ALA A 1 177 ? 1.049 -2.443 -0.003 1.00 94.19 177 ALA A CA 1
ATOM 1414 C C . ALA A 1 177 ? 0.158 -2.338 1.229 1.00 94.19 177 ALA A C 1
ATOM 1416 O O . ALA A 1 177 ? 0.570 -2.654 2.346 1.00 94.19 177 ALA A O 1
ATOM 1417 N N . ALA A 1 178 ? -1.064 -1.868 1.031 1.00 95.00 178 ALA A N 1
ATOM 1418 C CA . ALA A 1 178 ? -2.038 -1.717 2.097 1.00 95.00 178 ALA A CA 1
ATOM 1419 C C . ALA A 1 178 ? -3.444 -1.962 1.569 1.00 95.00 178 ALA A C 1
ATOM 1421 O O . ALA A 1 178 ? -3.755 -1.671 0.412 1.00 95.00 178 ALA A O 1
ATOM 1422 N N . GLY A 1 179 ? -4.298 -2.488 2.431 1.00 95.00 179 GLY A N 1
ATOM 1423 C CA . GLY A 1 179 ? -5.668 -2.780 2.076 1.00 95.00 179 GLY A CA 1
ATOM 1424 C C . GLY A 1 179 ? -6.511 -3.175 3.270 1.00 95.00 179 GLY A C 1
ATOM 1425 O O . GLY A 1 179 ? -6.096 -3.092 4.428 1.00 95.00 179 GLY A O 1
ATOM 1426 N N . GLY A 1 180 ? -7.725 -3.600 2.964 1.00 95.31 180 GLY A N 1
ATOM 1427 C CA . GLY A 1 180 ? -8.684 -4.022 3.962 1.00 95.31 180 GLY A CA 1
ATOM 1428 C C . GLY A 1 180 ? -10.081 -4.159 3.390 1.00 95.31 180 GLY A C 1
ATOM 1429 O O . GLY A 1 180 ? -10.333 -3.898 2.211 1.00 95.31 180 GLY A O 1
ATOM 1430 N N . ARG A 1 181 ? -10.999 -4.556 4.264 1.00 95.31 181 ARG A N 1
ATOM 1431 C CA . ARG A 1 181 ? -12.432 -4.654 3.977 1.00 95.31 181 ARG A CA 1
ATOM 1432 C C . ARG A 1 181 ? -13.113 -3.298 4.160 1.00 95.31 181 ARG A C 1
ATOM 1434 O O . ARG A 1 181 ? -12.873 -2.644 5.169 1.00 95.31 181 ARG A O 1
ATOM 1441 N N . TYR A 1 182 ? -13.983 -2.892 3.237 1.00 94.81 182 TYR A N 1
ATOM 1442 C CA . TYR A 1 182 ? -14.607 -1.559 3.162 1.00 94.81 182 TYR A CA 1
ATOM 1443 C C . TYR A 1 182 ? -16.124 -1.594 2.881 1.00 94.81 182 TYR A C 1
ATOM 1445 O O . TYR A 1 182 ? -16.695 -0.699 2.254 1.00 94.81 182 TYR A O 1
ATOM 1453 N N . ASP A 1 183 ? -16.813 -2.609 3.397 1.00 93.56 183 ASP A N 1
ATOM 1454 C CA . ASP A 1 183 ? -18.268 -2.797 3.291 1.00 93.56 183 ASP A CA 1
ATOM 1455 C C . ASP A 1 183 ? -19.082 -1.540 3.660 1.00 93.56 183 ASP A C 1
ATOM 1457 O O . ASP A 1 183 ? -20.039 -1.184 2.969 1.00 93.56 183 ASP A O 1
ATOM 1461 N N . LYS A 1 184 ? -18.698 -0.812 4.724 1.00 91.25 184 LYS A N 1
ATOM 1462 C CA . LYS A 1 184 ? -19.406 0.421 5.139 1.00 91.25 184 LYS A CA 1
ATOM 1463 C C . LYS A 1 184 ? -19.347 1.521 4.078 1.00 91.25 184 LYS A C 1
ATOM 1465 O O . LYS A 1 184 ? -20.311 2.277 3.955 1.00 91.25 184 LYS A O 1
ATOM 1470 N N . MET A 1 185 ? -18.252 1.603 3.322 1.00 90.69 185 MET A N 1
ATOM 1471 C CA . MET A 1 185 ? -18.098 2.565 2.232 1.00 90.69 185 MET A CA 1
ATOM 1472 C C . MET A 1 185 ? -19.021 2.208 1.062 1.00 90.69 185 MET A C 1
ATOM 1474 O O . MET A 1 185 ? -19.733 3.071 0.560 1.00 90.69 185 MET A O 1
ATOM 1478 N N . LEU A 1 186 ? -19.108 0.931 0.678 1.00 90.44 186 LEU A N 1
ATOM 1479 C CA . LEU A 1 186 ? -20.062 0.495 -0.353 1.00 90.44 186 LEU A CA 1
ATOM 1480 C C . LEU A 1 186 ? -21.511 0.783 0.063 1.00 90.44 186 LEU A C 1
ATOM 1482 O O . LEU A 1 186 ? -22.312 1.296 -0.722 1.00 90.44 186 LEU A O 1
ATOM 1486 N N . MET A 1 187 ? -21.834 0.534 1.333 1.00 88.62 187 MET A N 1
ATOM 1487 C CA . MET A 1 187 ? -23.154 0.829 1.886 1.00 88.62 187 MET A CA 1
ATOM 1488 C C . MET A 1 187 ? -23.493 2.327 1.877 1.00 88.62 187 MET A C 1
ATOM 1490 O O . MET A 1 187 ? -24.666 2.672 1.732 1.00 88.62 187 MET A O 1
ATOM 1494 N N . SER A 1 188 ? -22.519 3.234 2.029 1.00 88.44 188 SER A N 1
ATOM 1495 C CA . SER A 1 188 ? -22.789 4.679 1.987 1.00 88.44 188 SER A CA 1
ATOM 1496 C C . SER A 1 188 ? -23.155 5.143 0.575 1.00 88.44 188 SER A C 1
ATOM 1498 O O . SER A 1 188 ? -24.149 5.853 0.419 1.00 88.44 188 SER A O 1
ATOM 1500 N N . PHE A 1 189 ? -22.448 4.664 -0.453 1.00 87.12 189 PHE A N 1
ATOM 1501 C CA . PHE A 1 189 ? -22.792 4.925 -1.854 1.00 87.12 189 PHE A CA 1
ATOM 1502 C C . PHE A 1 189 ? -24.155 4.339 -2.228 1.00 87.12 189 PHE A C 1
ATOM 1504 O O . PHE A 1 189 ? -24.962 5.003 -2.879 1.00 87.12 189 PHE A O 1
ATOM 1511 N N . ARG A 1 190 ? -24.471 3.135 -1.741 1.00 84.44 190 ARG A N 1
ATOM 1512 C CA . ARG A 1 190 ? -25.788 2.526 -1.953 1.00 84.44 190 ARG A CA 1
ATOM 1513 C C . ARG A 1 190 ? -26.920 3.357 -1.349 1.00 84.44 190 ARG A C 1
ATOM 1515 O O . ARG A 1 190 ? -27.931 3.559 -2.009 1.00 84.44 190 ARG A O 1
ATOM 1522 N N . LYS A 1 191 ? -26.747 3.900 -0.139 1.00 84.06 191 LYS A N 1
ATOM 1523 C CA . LYS A 1 191 ? -27.743 4.802 0.473 1.00 84.06 191 LYS A CA 1
ATOM 1524 C C . LYS A 1 191 ? -27.995 6.055 -0.371 1.00 84.06 191 LYS A C 1
ATOM 1526 O O . LYS A 1 191 ? -29.104 6.581 -0.351 1.00 84.06 191 LYS A O 1
ATOM 1531 N N . VAL A 1 192 ? -26.990 6.545 -1.099 1.00 85.06 192 VAL A N 1
ATOM 1532 C CA . VAL A 1 192 ? -27.163 7.654 -2.052 1.00 85.06 192 VAL A CA 1
ATOM 1533 C C . VAL A 1 192 ? -27.998 7.202 -3.253 1.00 85.06 192 VAL A C 1
ATOM 1535 O O . VAL A 1 192 ? -28.933 7.904 -3.624 1.00 85.06 192 VAL A O 1
ATOM 1538 N N . LEU A 1 193 ? -27.735 6.011 -3.796 1.00 82.50 193 LEU A N 1
ATOM 1539 C CA . LEU A 1 193 ? -28.515 5.415 -4.889 1.00 82.50 193 LEU A CA 1
ATOM 1540 C C . LEU A 1 193 ? -29.974 5.121 -4.487 1.00 82.50 193 LEU A C 1
ATOM 1542 O O . LEU A 1 193 ? -30.900 5.299 -5.270 1.00 82.50 193 LEU A O 1
ATOM 1546 N N . GLU A 1 194 ? -30.212 4.693 -3.248 1.00 81.81 194 GLU A N 1
ATOM 1547 C CA . GLU A 1 194 ? -31.567 4.448 -2.736 1.00 81.81 194 GLU A CA 1
ATOM 1548 C C . GLU A 1 194 ? -32.411 5.730 -2.714 1.00 81.81 194 GLU A C 1
ATOM 1550 O O . GLU A 1 194 ? -33.615 5.675 -2.965 1.00 81.81 194 GLU A O 1
ATOM 1555 N N . ARG A 1 195 ? -31.787 6.898 -2.505 1.00 82.25 195 ARG A N 1
ATOM 1556 C CA . ARG A 1 195 ? -32.472 8.201 -2.565 1.00 82.25 195 ARG A CA 1
ATOM 1557 C C . ARG A 1 195 ? -32.877 8.611 -3.980 1.00 82.25 195 ARG A C 1
ATOM 1559 O O . ARG A 1 195 ? -33.775 9.434 -4.111 1.00 82.25 195 ARG A O 1
ATOM 1566 N N . THR A 1 196 ? -32.253 8.061 -5.022 1.00 81.69 196 THR A N 1
ATOM 1567 C CA . THR A 1 196 ? -32.600 8.377 -6.419 1.00 81.69 196 THR A CA 1
ATOM 1568 C C . THR A 1 196 ? -33.723 7.495 -6.970 1.00 81.69 196 THR A C 1
ATOM 1570 O O . THR A 1 196 ? -34.131 7.675 -8.112 1.00 81.69 196 THR A O 1
ATOM 1573 N N . GLY A 1 197 ? -34.235 6.536 -6.185 1.00 75.19 197 GLY A N 1
ATOM 1574 C CA . GLY A 1 197 ? -35.291 5.610 -6.613 1.00 75.19 197 GLY A CA 1
ATOM 1575 C C . GLY A 1 197 ? -34.827 4.536 -7.607 1.00 75.19 197 GLY A C 1
ATOM 1576 O O . GLY A 1 197 ? -35.636 3.723 -8.041 1.00 75.19 197 GLY A O 1
ATOM 1577 N N . MET A 1 198 ? -33.533 4.501 -7.940 1.00 71.44 198 MET A N 1
ATOM 1578 C CA . MET A 1 198 ? -32.944 3.570 -8.912 1.00 71.44 198 MET A CA 1
ATOM 1579 C C . MET A 1 198 ? -32.340 2.310 -8.267 1.00 71.44 198 MET A C 1
ATOM 1581 O O . MET A 1 198 ? -31.766 1.473 -8.960 1.00 71.44 198 MET A O 1
ATOM 1585 N N . ALA A 1 199 ? -32.421 2.164 -6.942 1.00 64.94 199 ALA A N 1
ATOM 1586 C CA . ALA A 1 199 ? -31.777 1.064 -6.229 1.00 64.94 199 ALA A CA 1
ATOM 1587 C C . ALA A 1 199 ? -32.671 -0.182 -6.109 1.00 64.94 199 ALA A C 1
ATOM 1589 O O . ALA A 1 199 ? -33.767 -0.134 -5.547 1.00 64.94 199 ALA A O 1
ATOM 1590 N N . SER A 1 200 ? -32.151 -1.337 -6.527 1.00 67.00 200 SER A N 1
ATOM 1591 C CA . SER A 1 200 ? -32.716 -2.648 -6.194 1.00 67.00 200 SER A CA 1
ATOM 1592 C C . SER A 1 200 ? -32.472 -2.965 -4.712 1.00 67.00 200 SER A C 1
ATOM 1594 O O . SER A 1 200 ? -31.318 -3.080 -4.294 1.00 67.00 200 SER A O 1
ATOM 1596 N N . LYS A 1 201 ? -33.526 -3.145 -3.906 1.00 64.75 201 LYS A N 1
ATOM 1597 C CA . LYS A 1 201 ? -33.438 -3.330 -2.438 1.00 64.75 201 LYS A CA 1
ATOM 1598 C C . LYS A 1 201 ? -32.745 -4.625 -1.966 1.00 64.75 201 LYS A C 1
ATOM 1600 O O . LYS A 1 201 ? -32.454 -4.731 -0.780 1.00 64.75 201 LYS A O 1
ATOM 1605 N N . GLU A 1 202 ? -32.421 -5.570 -2.850 1.00 61.56 202 GLU A N 1
ATOM 1606 C CA . GLU A 1 202 ? -32.102 -6.956 -2.448 1.00 61.56 202 GLU A CA 1
ATOM 1607 C C . GLU A 1 202 ? -30.611 -7.335 -2.340 1.00 61.56 202 GLU A C 1
ATOM 1609 O O . GLU A 1 202 ? -30.284 -8.336 -1.711 1.00 61.56 202 GLU A O 1
ATOM 1614 N N . THR A 1 203 ? -29.669 -6.560 -2.879 1.00 69.06 203 THR A N 1
ATOM 1615 C CA . THR A 1 203 ? -28.248 -6.968 -2.938 1.00 69.06 203 THR A CA 1
ATOM 1616 C C . THR A 1 203 ? -27.385 -6.383 -1.818 1.00 69.06 203 THR A C 1
ATOM 1618 O O . THR A 1 203 ? -27.009 -5.220 -1.860 1.00 69.06 203 THR A O 1
ATOM 1621 N N . LYS A 1 204 ? -26.962 -7.177 -0.829 1.00 77.56 204 LYS A N 1
ATOM 1622 C CA . LYS A 1 204 ? -25.866 -6.748 0.063 1.00 77.56 204 LYS A CA 1
ATOM 1623 C C . LYS A 1 204 ? -24.538 -6.833 -0.689 1.00 77.56 204 LYS A C 1
ATOM 1625 O O . LYS A 1 204 ? -24.224 -7.874 -1.257 1.00 77.56 204 LYS A O 1
ATOM 1630 N N . GLN A 1 205 ? -23.782 -5.739 -0.705 1.00 85.75 205 GLN A N 1
ATOM 1631 C CA . GLN A 1 205 ? -22.468 -5.669 -1.340 1.00 85.75 205 GLN A CA 1
ATOM 1632 C C . GLN A 1 205 ? -21.386 -5.642 -0.266 1.00 85.75 205 GLN A C 1
ATOM 1634 O O . GLN A 1 205 ? -21.499 -4.914 0.720 1.00 85.75 205 GLN A O 1
ATOM 1639 N N . TYR A 1 206 ? -20.345 -6.431 -0.493 1.00 90.62 206 TYR A N 1
ATOM 1640 C CA . TYR A 1 206 ? -19.171 -6.530 0.360 1.00 90.62 206 TYR A CA 1
ATOM 1641 C C . TYR A 1 206 ? -17.939 -6.275 -0.500 1.00 90.62 206 TYR A C 1
ATOM 1643 O O . TYR A 1 206 ? -17.942 -6.594 -1.691 1.00 90.62 206 TYR A O 1
ATOM 1651 N N . GLY A 1 207 ? -16.912 -5.668 0.078 1.00 92.38 207 GLY A N 1
ATOM 1652 C CA . GLY A 1 207 ? -15.727 -5.255 -0.657 1.00 92.38 207 GLY A CA 1
ATOM 1653 C C . GLY A 1 207 ? -14.480 -5.364 0.193 1.00 92.38 207 GLY A C 1
ATOM 1654 O O . GLY A 1 207 ? -14.438 -4.864 1.314 1.00 92.38 207 GLY A O 1
ATOM 1655 N N . ALA A 1 208 ? -13.457 -5.990 -0.370 1.00 95.12 208 ALA A N 1
ATOM 1656 C CA . ALA A 1 208 ? -12.103 -5.986 0.149 1.00 95.12 208 ALA A CA 1
ATOM 1657 C C . ALA A 1 208 ? -11.144 -5.760 -1.018 1.00 95.12 208 ALA A C 1
ATOM 1659 O O . ALA A 1 208 ? -11.426 -6.158 -2.148 1.00 95.12 208 ALA A O 1
ATOM 1660 N N . GLY A 1 209 ? -10.025 -5.104 -0.745 1.00 95.19 209 GLY A N 1
ATOM 1661 C CA . GLY A 1 209 ? -9.068 -4.735 -1.777 1.00 95.19 209 GLY A CA 1
ATOM 1662 C C . GLY A 1 209 ? -7.697 -4.461 -1.191 1.00 95.19 209 GLY A C 1
ATOM 1663 O O . GLY A 1 209 ? -7.541 -4.299 0.021 1.00 95.19 209 GLY A O 1
ATOM 1664 N N . ILE A 1 210 ? -6.695 -4.440 -2.058 1.00 95.00 210 ILE A N 1
ATOM 1665 C CA . ILE A 1 210 ? -5.313 -4.133 -1.714 1.00 95.00 210 ILE A CA 1
ATOM 1666 C C . ILE A 1 210 ? -4.718 -3.236 -2.793 1.00 95.00 210 ILE A C 1
ATOM 1668 O O . ILE A 1 210 ? -5.031 -3.385 -3.971 1.00 95.00 210 ILE A O 1
ATOM 1672 N N . SER A 1 211 ? -3.886 -2.285 -2.385 1.00 94.88 211 SER A N 1
ATOM 1673 C CA . SER A 1 211 ? -3.188 -1.368 -3.279 1.00 94.88 211 SER A CA 1
ATOM 1674 C C . SER A 1 211 ? -1.688 -1.479 -3.059 1.00 94.88 211 SER A C 1
ATOM 1676 O O . SER A 1 211 ? -1.236 -1.485 -1.912 1.00 94.88 211 SER A O 1
ATOM 1678 N N . ILE A 1 212 ? -0.929 -1.565 -4.151 1.00 94.31 212 ILE A N 1
ATOM 1679 C CA . ILE A 1 212 ? 0.534 -1.620 -4.156 1.00 94.31 212 ILE A CA 1
ATOM 1680 C C . ILE A 1 212 ? 1.058 -0.242 -4.557 1.00 94.31 212 ILE A C 1
ATOM 1682 O O . ILE A 1 212 ? 0.694 0.294 -5.604 1.00 94.31 212 ILE A O 1
ATOM 1686 N N . SER A 1 213 ? 1.950 0.327 -3.753 1.00 92.25 213 SER A N 1
ATOM 1687 C CA . SER A 1 213 ? 2.699 1.521 -4.131 1.00 92.25 213 SER A CA 1
ATOM 1688 C C . SER A 1 213 ? 3.817 1.128 -5.090 1.00 92.25 213 SER A C 1
ATOM 1690 O O . SER A 1 213 ? 4.866 0.642 -4.665 1.00 92.25 213 SER A O 1
ATOM 1692 N N . LEU A 1 214 ? 3.591 1.354 -6.387 1.00 90.69 214 LEU A N 1
ATOM 1693 C CA . LEU A 1 214 ? 4.575 1.049 -7.424 1.00 90.69 214 LEU A CA 1
ATOM 1694 C C . LEU A 1 214 ? 5.892 1.800 -7.190 1.00 90.69 214 LEU A C 1
ATOM 1696 O O . LEU A 1 214 ? 6.949 1.195 -7.295 1.00 90.69 214 LEU A O 1
ATOM 1700 N N . ASP A 1 215 ? 5.839 3.066 -6.769 1.00 88.06 215 ASP A N 1
ATOM 1701 C CA . ASP A 1 215 ? 7.038 3.862 -6.466 1.00 88.06 215 ASP A CA 1
ATOM 1702 C C . ASP A 1 215 ? 7.912 3.210 -5.386 1.00 88.06 215 ASP A C 1
ATOM 1704 O O . ASP A 1 215 ? 9.140 3.156 -5.495 1.00 88.06 215 ASP A O 1
ATOM 1708 N N . LYS A 1 216 ? 7.279 2.682 -4.330 1.00 87.50 216 LYS A N 1
ATOM 1709 C CA . LYS A 1 216 ? 7.989 1.980 -3.258 1.00 87.50 216 LYS A CA 1
ATOM 1710 C C . LYS A 1 216 ? 8.480 0.618 -3.715 1.00 87.50 216 LYS A C 1
ATOM 1712 O O . LYS A 1 216 ? 9.604 0.268 -3.388 1.00 87.50 216 LYS A O 1
ATOM 1717 N N . LEU A 1 217 ? 7.681 -0.119 -4.484 1.00 88.25 217 LEU A N 1
ATOM 1718 C CA . LEU A 1 217 ? 8.101 -1.399 -5.050 1.00 88.25 217 LEU A CA 1
ATOM 1719 C C . LEU A 1 217 ? 9.334 -1.226 -5.946 1.00 88.25 217 LEU A C 1
ATOM 1721 O O . LEU A 1 217 ? 10.315 -1.935 -5.763 1.00 88.25 217 LEU A O 1
ATOM 1725 N N . VAL A 1 218 ? 9.323 -0.237 -6.844 1.00 86.81 218 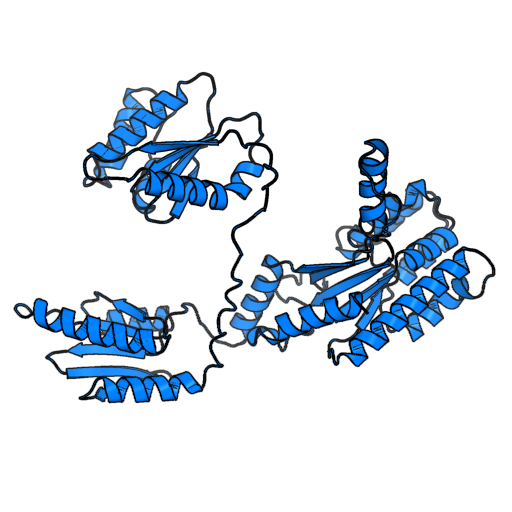VAL A N 1
ATOM 1726 C CA . VAL A 1 218 ? 10.477 0.118 -7.683 1.00 86.81 218 VAL A CA 1
ATOM 1727 C C . VAL A 1 218 ? 11.670 0.499 -6.814 1.00 86.81 218 VAL A C 1
ATOM 1729 O O . VAL A 1 218 ? 12.763 0.017 -7.066 1.00 86.81 218 VAL A O 1
ATOM 1732 N N . SER A 1 219 ? 11.471 1.281 -5.750 1.00 83.94 219 SER A N 1
ATOM 1733 C CA . SER A 1 219 ? 12.558 1.624 -4.819 1.00 83.94 219 SER A CA 1
ATOM 1734 C C . SER A 1 219 ? 13.183 0.385 -4.160 1.00 83.94 219 SER A C 1
ATOM 1736 O O . SER A 1 219 ? 14.404 0.307 -4.057 1.00 83.94 219 SER A O 1
ATOM 1738 N N . VAL A 1 220 ? 12.365 -0.594 -3.748 1.00 83.50 220 VAL A N 1
ATOM 1739 C CA . VAL A 1 220 ? 12.843 -1.870 -3.182 1.00 83.50 220 VAL A CA 1
ATOM 1740 C C . VAL A 1 220 ? 13.608 -2.675 -4.232 1.00 83.50 220 VAL A C 1
ATOM 1742 O O . VAL A 1 220 ? 14.684 -3.182 -3.937 1.00 83.50 220 VAL A O 1
ATOM 1745 N N . VAL A 1 221 ? 13.091 -2.764 -5.462 1.00 83.81 221 VAL A N 1
ATOM 1746 C CA . VAL A 1 221 ? 13.753 -3.471 -6.570 1.00 83.81 221 VAL A CA 1
ATOM 1747 C C . VAL A 1 221 ? 15.086 -2.811 -6.926 1.00 83.81 221 VAL A C 1
ATOM 1749 O O . VAL A 1 221 ? 16.076 -3.513 -7.094 1.00 83.81 221 VAL A O 1
ATOM 1752 N N . THR A 1 222 ? 15.147 -1.481 -6.997 1.00 81.00 222 THR A N 1
ATOM 1753 C CA . THR A 1 222 ? 16.391 -0.750 -7.272 1.00 81.00 222 THR A CA 1
ATOM 1754 C C . THR A 1 222 ? 17.431 -1.005 -6.184 1.00 81.00 222 THR A C 1
ATOM 1756 O O . THR A 1 222 ? 18.556 -1.370 -6.508 1.00 81.00 222 THR A O 1
ATOM 1759 N N . GLU A 1 223 ? 17.053 -0.907 -4.903 1.00 79.00 223 GLU A N 1
ATOM 1760 C CA . GLU A 1 223 ? 17.961 -1.209 -3.785 1.00 79.00 223 GLU A CA 1
ATOM 1761 C C . GLU A 1 223 ? 18.438 -2.673 -3.829 1.00 79.00 223 GLU A C 1
ATOM 1763 O O . GLU A 1 223 ? 19.599 -2.971 -3.544 1.00 79.00 223 GLU A O 1
ATOM 1768 N N . ALA A 1 224 ? 17.564 -3.600 -4.225 1.00 75.94 224 ALA A N 1
ATOM 1769 C CA . ALA A 1 224 ? 17.915 -5.003 -4.394 1.00 75.94 224 ALA A CA 1
ATOM 1770 C C . ALA A 1 224 ? 18.937 -5.223 -5.520 1.00 75.94 224 ALA A C 1
ATOM 1772 O O . ALA A 1 224 ? 19.916 -5.944 -5.332 1.00 75.94 224 ALA A O 1
ATOM 1773 N N . CYS A 1 225 ? 18.740 -4.569 -6.668 1.00 71.50 225 CYS A N 1
ATOM 1774 C CA . CYS A 1 225 ? 19.663 -4.611 -7.801 1.00 71.50 225 CYS A CA 1
ATOM 1775 C C . CYS A 1 225 ? 21.038 -4.035 -7.442 1.00 71.50 225 CYS A C 1
ATOM 1777 O O . CYS A 1 225 ? 22.057 -4.630 -7.792 1.00 71.50 225 CYS A O 1
ATOM 1779 N N . GLU A 1 226 ? 21.075 -2.921 -6.704 1.00 70.50 226 GLU A N 1
ATOM 1780 C CA . GLU A 1 226 ? 22.321 -2.312 -6.221 1.00 70.50 226 GLU A CA 1
ATOM 1781 C C . GLU A 1 226 ? 23.106 -3.263 -5.304 1.00 70.50 226 GLU A C 1
ATOM 1783 O O . GLU A 1 226 ? 24.331 -3.337 -5.388 1.00 70.50 226 GLU A O 1
ATOM 1788 N N . ASN A 1 227 ? 22.416 -4.040 -4.460 1.00 62.41 227 ASN A N 1
ATOM 1789 C CA . ASN A 1 227 ? 23.055 -5.006 -3.559 1.00 62.41 227 ASN A CA 1
ATOM 1790 C C . ASN A 1 227 ? 23.608 -6.254 -4.284 1.00 62.41 227 ASN A C 1
ATOM 1792 O O . ASN A 1 227 ? 24.480 -6.927 -3.737 1.00 62.41 227 ASN A O 1
ATOM 1796 N N . LEU A 1 228 ? 23.115 -6.579 -5.486 1.00 59.66 228 LEU A N 1
ATOM 1797 C CA . LEU A 1 228 ? 23.474 -7.792 -6.237 1.00 59.66 228 LEU A CA 1
ATOM 1798 C C . LEU A 1 228 ? 24.693 -7.619 -7.168 1.00 59.66 228 LEU A C 1
ATOM 1800 O O . LEU A 1 228 ? 24.987 -8.521 -7.949 1.00 59.66 228 LEU A O 1
ATOM 1804 N N . ASN A 1 229 ? 25.419 -6.493 -7.102 1.00 48.31 229 ASN A N 1
ATOM 1805 C CA . ASN A 1 229 ? 26.537 -6.147 -8.007 1.00 48.31 229 ASN A CA 1
ATOM 1806 C C . ASN A 1 229 ? 26.178 -6.191 -9.509 1.00 48.31 229 ASN A C 1
ATOM 1808 O O . ASN A 1 229 ? 27.060 -6.181 -10.368 1.00 48.31 229 ASN A O 1
ATOM 1812 N N . GLY A 1 230 ? 24.888 -6.231 -9.842 1.00 49.97 230 GLY A N 1
ATOM 1813 C CA . GLY A 1 230 ? 24.400 -6.219 -11.209 1.00 49.97 230 GLY A CA 1
ATOM 1814 C C . GLY A 1 230 ? 24.175 -4.788 -11.656 1.00 49.97 230 GLY A C 1
ATOM 1815 O O . GLY A 1 230 ? 23.064 -4.274 -11.541 1.00 49.97 230 GLY A O 1
ATOM 1816 N N . GLU A 1 231 ? 25.203 -4.149 -12.214 1.00 47.25 231 GLU A N 1
ATOM 1817 C CA . GLU A 1 231 ? 24.984 -3.019 -13.112 1.00 47.25 231 GLU A CA 1
ATOM 1818 C C . GLU A 1 231 ? 24.238 -3.531 -14.351 1.00 47.25 231 GLU A C 1
ATOM 1820 O O . GLU A 1 231 ? 24.825 -3.775 -15.390 1.00 47.25 231 GLU A O 1
ATOM 1825 N N . SER A 1 232 ? 22.933 -3.749 -14.259 1.00 49.34 232 SER A N 1
ATOM 1826 C CA . SER A 1 232 ? 22.056 -3.983 -15.406 1.00 49.34 232 SER A CA 1
ATOM 1827 C C . SER A 1 232 ? 21.476 -2.625 -15.796 1.00 49.34 232 SER A C 1
ATOM 1829 O O . SER A 1 232 ? 20.294 -2.349 -15.587 1.00 49.34 232 SER A O 1
ATOM 1831 N N . LYS A 1 233 ? 22.338 -1.728 -16.289 1.00 50.50 233 LYS A N 1
ATOM 1832 C CA . LYS A 1 233 ? 21.946 -0.355 -16.648 1.00 50.50 233 LYS A CA 1
ATOM 1833 C C . LYS A 1 233 ? 21.122 -0.300 -17.937 1.00 50.50 233 LYS A C 1
ATOM 1835 O O . LYS A 1 233 ? 20.434 0.692 -18.160 1.00 50.50 233 LYS A O 1
ATOM 1840 N N . CYS A 1 234 ? 21.110 -1.367 -18.740 1.00 51.00 234 CYS A N 1
ATOM 1841 C CA . CYS A 1 234 ? 20.307 -1.428 -19.951 1.00 51.00 234 CYS A CA 1
ATOM 1842 C C . CYS A 1 234 ? 19.715 -2.821 -20.180 1.00 51.00 234 CYS A C 1
ATOM 1844 O O . CYS A 1 234 ? 20.403 -3.828 -20.077 1.00 51.00 234 CYS A O 1
ATOM 1846 N N . GLY A 1 235 ? 18.427 -2.888 -20.520 1.00 59.28 235 GLY A N 1
ATOM 1847 C CA . GLY A 1 235 ? 17.741 -4.142 -20.843 1.00 59.28 235 GLY A CA 1
ATOM 1848 C C . GLY A 1 235 ? 18.025 -4.652 -22.260 1.00 59.28 235 GLY A C 1
ATOM 1849 O O . GLY A 1 235 ? 17.109 -5.222 -22.851 1.00 59.28 235 GLY A O 1
ATOM 1850 N N . ILE A 1 236 ? 19.208 -4.362 -22.812 1.00 66.56 236 ILE A N 1
ATOM 1851 C CA . ILE A 1 236 ? 19.655 -4.754 -24.155 1.00 66.56 236 ILE A CA 1
ATOM 1852 C C . ILE A 1 236 ? 20.584 -5.960 -24.015 1.00 66.56 236 ILE A C 1
ATOM 1854 O O . ILE A 1 236 ? 21.613 -5.880 -23.349 1.00 66.56 236 ILE A O 1
ATOM 1858 N N . ASP A 1 237 ? 20.244 -7.052 -24.690 1.00 68.81 237 ASP A N 1
ATOM 1859 C CA . ASP A 1 237 ? 20.972 -8.317 -24.594 1.00 68.81 237 ASP A CA 1
ATOM 1860 C C . ASP A 1 237 ? 22.091 -8.406 -25.646 1.00 68.81 237 ASP A C 1
ATOM 1862 O O . ASP A 1 237 ? 23.155 -8.978 -25.389 1.00 68.81 237 ASP A O 1
ATOM 1866 N N . VAL A 1 238 ? 21.864 -7.820 -26.833 1.00 74.94 238 VAL A N 1
ATOM 1867 C CA . VAL A 1 238 ? 22.767 -7.931 -27.988 1.00 74.94 238 VAL A CA 1
ATOM 1868 C C . VAL A 1 238 ? 22.991 -6.582 -28.683 1.00 74.94 238 VAL A C 1
ATOM 1870 O O . VAL A 1 238 ? 22.042 -5.896 -29.058 1.00 74.94 238 VAL A O 1
ATOM 1873 N N . ALA A 1 239 ? 24.247 -6.221 -28.940 1.00 78.38 239 ALA A N 1
ATOM 1874 C CA . ALA A 1 239 ? 24.619 -5.141 -29.851 1.00 78.38 239 ALA A CA 1
ATOM 1875 C C . ALA A 1 239 ? 25.008 -5.716 -31.218 1.00 78.38 239 ALA A C 1
ATOM 1877 O O . ALA A 1 239 ? 25.792 -6.658 -31.290 1.00 78.38 239 ALA A O 1
ATOM 1878 N N . VAL A 1 240 ? 24.490 -5.155 -32.309 1.00 78.00 240 VAL A N 1
ATOM 1879 C CA . VAL A 1 240 ? 24.869 -5.525 -33.680 1.00 78.00 240 VAL A CA 1
ATOM 1880 C C . VAL A 1 240 ? 25.586 -4.345 -34.323 1.00 78.00 240 VAL A C 1
ATOM 1882 O O . VAL A 1 240 ? 25.015 -3.259 -34.425 1.00 78.00 240 VAL A O 1
ATOM 1885 N N . CYS A 1 241 ? 26.818 -4.558 -34.786 1.00 74.75 241 CYS A N 1
ATOM 1886 C CA . CYS A 1 241 ? 27.597 -3.537 -35.488 1.00 74.75 241 CYS A CA 1
ATOM 1887 C C . CYS A 1 241 ? 27.994 -4.033 -36.879 1.00 74.75 241 CYS A C 1
ATOM 1889 O O . CYS A 1 241 ? 28.464 -5.165 -37.049 1.00 74.75 241 CYS A O 1
ATOM 1891 N N . CYS A 1 242 ? 27.870 -3.154 -37.869 1.00 70.19 242 CYS A N 1
ATOM 1892 C CA . CYS A 1 242 ? 28.382 -3.379 -39.213 1.00 70.19 242 CYS A CA 1
ATOM 1893 C C . CYS A 1 242 ? 29.516 -2.389 -39.472 1.00 70.19 242 CYS A C 1
ATOM 1895 O O . CYS A 1 242 ? 29.315 -1.184 -39.403 1.00 70.19 242 CYS A O 1
ATOM 1897 N N . GLU A 1 243 ? 30.711 -2.884 -39.789 1.00 66.00 243 GLU A N 1
ATOM 1898 C CA . GLU A 1 243 ? 31.791 -2.000 -40.232 1.00 66.00 243 GLU A CA 1
ATOM 1899 C C . GLU A 1 243 ? 31.464 -1.528 -41.652 1.00 66.00 243 GLU A C 1
ATOM 1901 O O . GLU A 1 243 ? 31.193 -2.355 -42.524 1.00 66.00 243 GLU A O 1
ATOM 1906 N N . SER A 1 244 ? 31.455 -0.221 -41.900 1.00 54.91 244 SER A N 1
ATOM 1907 C CA . SER A 1 244 ? 31.221 0.350 -43.230 1.00 54.91 244 SER A CA 1
ATOM 1908 C C . SER A 1 244 ? 32.500 0.251 -44.061 1.00 54.91 244 SER A C 1
ATOM 1910 O O . SER A 1 244 ? 33.536 0.791 -43.684 1.00 54.91 244 SER A O 1
ATOM 1912 N N . SER A 1 245 ? 32.460 -0.438 -45.208 1.00 54.03 245 SER A N 1
ATOM 1913 C CA . SER A 1 245 ? 33.521 -0.312 -46.222 1.00 54.03 245 SER A CA 1
ATOM 1914 C C . SER A 1 245 ? 32.917 0.229 -47.514 1.00 54.03 245 SER A C 1
ATOM 1916 O O . SER A 1 245 ? 31.829 -0.216 -47.895 1.00 54.03 245 SER A O 1
ATOM 1918 N N . PRO A 1 246 ? 33.613 1.146 -48.205 1.00 50.31 246 PRO A N 1
ATOM 1919 C CA . PRO A 1 246 ? 33.086 1.778 -49.406 1.00 50.31 246 PRO A CA 1
ATOM 1920 C C . PRO A 1 246 ? 32.843 0.727 -50.501 1.00 50.31 246 PRO A C 1
ATOM 1922 O O . PRO A 1 246 ? 33.747 -0.031 -50.851 1.00 50.31 246 PRO A O 1
ATOM 1925 N N . GLY A 1 247 ? 31.615 0.675 -51.034 1.00 54.25 247 GLY A N 1
ATOM 1926 C CA . GLY A 1 247 ? 31.270 -0.118 -52.224 1.00 54.25 247 GLY A CA 1
ATOM 1927 C C . GLY A 1 247 ? 30.411 -1.375 -52.021 1.00 54.25 247 GLY A C 1
ATOM 1928 O O . GLY A 1 247 ? 30.176 -2.091 -52.992 1.00 54.25 247 GLY A O 1
ATOM 1929 N N . SER A 1 248 ? 29.906 -1.672 -50.816 1.00 54.22 248 SER A N 1
ATOM 1930 C CA . SER A 1 248 ? 29.009 -2.831 -50.613 1.00 54.22 248 SER A CA 1
ATOM 1931 C C . SER A 1 248 ? 27.884 -2.591 -49.592 1.00 54.22 248 SER A C 1
ATOM 1933 O O . SER A 1 248 ? 27.592 -3.458 -48.765 1.00 54.22 248 SER A O 1
ATOM 1935 N N . GLU A 1 249 ? 27.273 -1.412 -49.632 1.00 55.47 249 GLU A N 1
ATOM 1936 C CA . GLU A 1 249 ? 26.247 -0.968 -48.674 1.00 55.47 249 GLU A CA 1
ATOM 1937 C C . GLU A 1 249 ? 24.969 -1.834 -48.765 1.00 55.47 249 GLU A C 1
ATOM 1939 O O . GLU A 1 249 ? 24.527 -2.407 -47.773 1.00 55.47 249 GLU A O 1
ATOM 1944 N N . GLY A 1 250 ? 24.465 -2.116 -49.974 1.00 57.06 250 GLY A N 1
ATOM 1945 C CA . GLY A 1 250 ? 23.183 -2.825 -50.149 1.00 57.06 250 GLY A CA 1
ATOM 1946 C C . GLY A 1 250 ? 23.172 -4.347 -49.906 1.00 57.06 250 GLY A C 1
ATOM 1947 O O . GLY A 1 250 ? 22.094 -4.943 -49.826 1.00 57.06 250 GLY A O 1
ATOM 1948 N N . ARG A 1 251 ? 24.332 -5.021 -49.817 1.00 60.62 251 ARG A N 1
ATOM 1949 C CA . ARG A 1 251 ? 24.397 -6.473 -49.511 1.00 60.62 251 ARG A CA 1
ATOM 1950 C C . ARG A 1 251 ? 24.431 -6.726 -48.002 1.00 60.62 251 ARG A C 1
ATOM 1952 O O . ARG A 1 251 ? 23.784 -7.659 -47.537 1.00 60.62 251 ARG A O 1
ATOM 1959 N N . ARG A 1 252 ? 25.122 -5.863 -47.249 1.00 64.19 252 ARG A N 1
ATOM 1960 C CA . ARG A 1 252 ? 25.284 -5.987 -45.792 1.00 64.19 252 ARG A CA 1
ATOM 1961 C C . ARG A 1 252 ? 24.028 -5.590 -45.028 1.00 64.19 252 ARG A C 1
ATOM 1963 O O . ARG A 1 252 ? 23.702 -6.252 -44.054 1.00 64.19 252 ARG A O 1
ATOM 1970 N N . GLU A 1 253 ? 23.275 -4.598 -45.503 1.00 65.94 253 GLU A N 1
ATOM 1971 C CA . GLU A 1 253 ? 21.974 -4.245 -44.912 1.00 65.94 253 GLU A CA 1
ATOM 1972 C C . GLU A 1 253 ? 21.004 -5.433 -44.922 1.00 65.94 253 GLU A C 1
ATOM 1974 O O . GLU A 1 253 ? 20.329 -5.697 -43.932 1.00 65.94 253 GLU A O 1
ATOM 1979 N N . LYS A 1 254 ? 20.980 -6.213 -46.010 1.00 70.31 254 LYS A N 1
ATOM 1980 C CA . LYS A 1 254 ? 20.142 -7.419 -46.109 1.00 70.31 254 LYS A CA 1
ATOM 1981 C C . LYS A 1 254 ? 20.589 -8.520 -45.148 1.00 70.31 254 LYS A C 1
ATOM 1983 O O . LYS A 1 254 ? 19.746 -9.168 -44.536 1.00 70.31 254 LYS A O 1
ATOM 1988 N N . GLU A 1 255 ? 21.896 -8.727 -45.008 1.00 70.88 255 GLU A N 1
ATOM 1989 C CA . GLU A 1 255 ? 22.459 -9.683 -44.045 1.00 70.88 255 GLU A CA 1
ATOM 1990 C C . GLU A 1 255 ? 22.174 -9.248 -42.599 1.00 70.88 255 GLU A C 1
ATOM 1992 O O . GLU A 1 255 ? 21.746 -10.069 -41.790 1.00 70.88 255 GLU A O 1
ATOM 1997 N N . MET A 1 256 ? 22.302 -7.954 -42.295 1.00 72.12 256 MET A N 1
ATOM 1998 C CA . MET A 1 256 ? 21.978 -7.379 -40.989 1.00 72.12 256 MET A CA 1
ATOM 1999 C C . MET A 1 256 ? 20.491 -7.525 -40.657 1.00 72.12 256 MET A C 1
ATOM 2001 O O . MET A 1 256 ? 20.159 -7.956 -39.560 1.00 72.12 256 MET A O 1
ATOM 2005 N N . ILE A 1 257 ? 19.592 -7.236 -41.603 1.00 77.25 257 ILE A N 1
ATOM 2006 C CA . ILE A 1 257 ? 18.144 -7.420 -41.422 1.00 77.25 257 ILE A CA 1
ATOM 2007 C C . ILE A 1 257 ? 17.808 -8.888 -41.141 1.00 77.25 257 ILE A C 1
ATOM 2009 O O . ILE A 1 257 ? 16.971 -9.165 -40.283 1.00 77.25 257 ILE A O 1
ATOM 2013 N N . ASN A 1 258 ? 18.468 -9.832 -41.819 1.00 77.88 258 ASN A N 1
ATOM 2014 C CA . ASN A 1 258 ? 18.274 -11.257 -41.553 1.00 77.88 258 ASN A CA 1
ATOM 2015 C C . ASN A 1 258 ? 18.744 -11.631 -40.141 1.00 77.88 258 ASN A C 1
ATOM 2017 O O . ASN A 1 258 ? 18.006 -12.289 -39.419 1.00 77.88 258 ASN A O 1
ATOM 2021 N N . ILE A 1 259 ? 19.920 -11.161 -39.716 1.00 75.75 259 ILE A N 1
ATOM 2022 C CA . ILE A 1 259 ? 20.439 -11.398 -38.360 1.00 75.75 259 ILE A CA 1
ATOM 2023 C C . ILE A 1 259 ? 19.508 -10.789 -37.302 1.00 75.75 259 ILE A C 1
ATOM 2025 O O . ILE A 1 259 ? 19.155 -11.463 -36.339 1.00 75.75 259 ILE A O 1
ATOM 2029 N N . LEU A 1 260 ? 19.066 -9.543 -37.491 1.00 78.44 260 LEU A N 1
ATOM 2030 C CA . LEU A 1 260 ? 18.132 -8.871 -36.584 1.00 78.44 260 LEU A CA 1
ATOM 2031 C C . LEU A 1 260 ? 16.814 -9.634 -36.472 1.00 78.44 260 LEU A C 1
ATOM 2033 O O . LEU A 1 260 ? 16.329 -9.856 -35.367 1.00 78.44 260 LEU A O 1
ATOM 2037 N N . ARG A 1 261 ? 16.259 -10.079 -37.605 1.00 80.00 261 ARG A N 1
ATOM 2038 C CA . ARG A 1 261 ? 15.026 -10.868 -37.635 1.00 80.00 261 ARG A CA 1
ATOM 2039 C C . ARG A 1 261 ? 15.169 -12.161 -36.839 1.00 80.00 261 ARG A C 1
ATOM 2041 O O . ARG A 1 261 ? 14.287 -12.462 -36.044 1.00 80.00 261 ARG A O 1
ATOM 2048 N N . GLU A 1 262 ? 16.251 -12.904 -37.041 1.00 78.06 262 GLU A N 1
ATOM 2049 C CA . GLU A 1 262 ? 16.484 -14.160 -36.326 1.00 78.06 262 GLU A CA 1
ATOM 2050 C C . GLU A 1 262 ? 16.699 -13.941 -34.821 1.00 78.06 262 GLU A C 1
ATOM 2052 O O . GLU A 1 262 ? 16.118 -14.653 -34.008 1.00 78.06 262 GLU A O 1
ATOM 2057 N N . ILE A 1 263 ? 17.456 -12.914 -34.420 1.00 76.06 263 ILE A N 1
ATOM 2058 C CA . ILE A 1 263 ? 17.663 -12.607 -32.996 1.00 76.06 263 ILE A CA 1
ATOM 2059 C C . ILE A 1 263 ? 16.356 -12.126 -32.340 1.00 76.06 263 ILE A C 1
ATOM 2061 O O . ILE A 1 263 ? 16.054 -12.514 -31.211 1.00 76.06 263 ILE A O 1
ATOM 2065 N N . TRP A 1 264 ? 15.533 -11.342 -33.044 1.00 77.12 264 TRP A N 1
ATOM 2066 C CA . TRP A 1 264 ? 14.210 -10.947 -32.551 1.00 77.12 264 TRP A CA 1
ATOM 2067 C C . TRP A 1 264 ? 13.241 -12.125 -32.425 1.00 77.12 264 TRP A C 1
ATOM 2069 O O . TRP A 1 264 ? 12.415 -12.118 -31.514 1.00 77.12 264 TRP A O 1
ATOM 2079 N N . LEU A 1 265 ? 13.347 -13.153 -33.277 1.00 78.31 265 LEU A N 1
ATOM 2080 C CA . LEU A 1 265 ? 12.567 -14.390 -33.126 1.00 78.31 265 LEU A CA 1
ATOM 2081 C C . LEU A 1 265 ? 12.919 -15.150 -31.835 1.00 78.31 265 LEU A C 1
ATOM 2083 O O . LEU A 1 265 ? 12.066 -15.862 -31.312 1.00 78.31 265 LEU A O 1
ATOM 2087 N N . LEU A 1 266 ? 14.125 -14.955 -31.290 1.00 72.06 266 LEU A N 1
ATOM 2088 C CA . LEU A 1 266 ? 14.546 -15.503 -29.993 1.00 72.06 266 LEU A CA 1
ATOM 2089 C C . LEU A 1 266 ? 14.061 -14.674 -28.792 1.00 72.06 266 LEU A C 1
ATOM 2091 O O . LEU A 1 266 ? 14.291 -15.065 -27.652 1.00 72.06 266 LEU A O 1
ATOM 2095 N N . GLY A 1 267 ? 13.409 -13.528 -29.019 1.00 67.19 267 GLY A N 1
ATOM 2096 C CA . GLY A 1 267 ? 12.927 -12.646 -27.951 1.00 67.19 267 GLY A CA 1
ATOM 2097 C C . GLY A 1 267 ? 14.014 -11.805 -27.270 1.00 67.19 267 GLY A C 1
ATOM 2098 O O . GLY A 1 267 ? 13.730 -11.166 -26.257 1.00 67.19 267 GLY A O 1
ATOM 2099 N N . LEU A 1 268 ? 15.233 -11.777 -27.818 1.00 75.25 268 LEU A N 1
ATOM 2100 C CA . LEU A 1 268 ? 16.348 -10.978 -27.302 1.00 75.25 268 LEU A CA 1
ATOM 2101 C C . LEU A 1 268 ? 16.219 -9.509 -27.726 1.00 75.25 268 LEU A C 1
ATOM 2103 O O . LEU A 1 268 ? 15.824 -9.200 -28.857 1.00 75.25 268 LEU A O 1
ATOM 2107 N N . LYS A 1 269 ? 16.578 -8.581 -26.832 1.00 72.50 269 LYS A N 1
ATOM 2108 C CA . LYS A 1 269 ? 16.566 -7.142 -27.124 1.00 72.50 269 LYS A CA 1
ATOM 2109 C C . LYS A 1 269 ? 17.866 -6.738 -27.808 1.00 72.50 269 LYS A C 1
ATOM 2111 O O . LYS A 1 269 ? 18.951 -6.948 -27.267 1.00 72.50 269 LYS A O 1
ATOM 2116 N N . VAL A 1 270 ? 17.746 -6.140 -28.992 1.00 78.25 270 VAL A N 1
ATOM 2117 C CA . VAL A 1 270 ? 18.887 -5.826 -29.862 1.00 78.25 270 VAL A CA 1
ATOM 2118 C C . VAL A 1 270 ? 18.996 -4.331 -30.118 1.00 78.25 270 VAL A C 1
ATOM 2120 O O . VAL A 1 270 ? 17.984 -3.692 -30.405 1.00 78.25 270 VAL A O 1
ATOM 2123 N N . THR A 1 271 ? 20.222 -3.809 -30.103 1.00 78.06 271 THR A N 1
ATOM 2124 C CA . THR A 1 271 ? 20.547 -2.447 -30.551 1.00 78.06 271 THR A CA 1
ATOM 2125 C C . THR A 1 271 ? 21.543 -2.483 -31.699 1.00 78.06 271 THR A C 1
ATOM 2127 O O . THR A 1 271 ? 22.525 -3.220 -31.662 1.00 78.06 271 THR A O 1
ATOM 2130 N N . THR A 1 272 ? 21.304 -1.666 -32.722 1.00 77.88 272 THR A N 1
ATOM 2131 C CA . THR A 1 272 ? 22.253 -1.440 -33.816 1.00 77.88 272 THR A CA 1
ATOM 2132 C C . THR A 1 272 ? 23.167 -0.269 -33.476 1.00 77.88 272 THR A C 1
ATOM 2134 O O . THR A 1 272 ? 22.667 0.808 -33.152 1.00 77.88 272 THR A O 1
ATOM 2137 N N . LEU A 1 273 ? 24.483 -0.458 -33.571 1.00 74.00 273 LEU A N 1
ATOM 2138 C CA . LEU A 1 273 ? 25.467 0.601 -33.332 1.00 74.00 273 LEU A CA 1
ATOM 2139 C C . LEU A 1 273 ? 26.130 1.015 -34.646 1.00 74.00 273 LEU A C 1
ATOM 2141 O O . LEU A 1 273 ? 26.692 0.176 -35.350 1.00 74.00 273 LEU A O 1
ATOM 2145 N N . ASP A 1 274 ? 26.093 2.316 -34.935 1.00 65.06 274 ASP A N 1
ATOM 2146 C CA . ASP A 1 274 ? 26.813 2.957 -36.043 1.00 65.06 274 ASP A CA 1
ATOM 2147 C C . ASP A 1 274 ? 28.082 3.639 -35.502 1.00 65.06 274 ASP A C 1
ATOM 2149 O O . ASP A 1 274 ? 28.241 4.857 -35.535 1.00 65.06 274 ASP A O 1
ATOM 2153 N N . LEU A 1 275 ? 28.941 2.840 -34.860 1.00 66.81 275 LEU A N 1
ATOM 2154 C CA . LEU A 1 275 ? 30.201 3.290 -34.264 1.00 66.81 275 LEU A CA 1
ATOM 2155 C C . LEU A 1 275 ? 31.377 2.817 -35.122 1.00 66.81 275 LEU A C 1
ATOM 2157 O O . LEU A 1 275 ? 31.403 1.681 -35.599 1.00 66.81 275 LEU A O 1
ATOM 2161 N N . CYS A 1 276 ? 32.364 3.692 -35.305 1.00 57.47 276 CYS A N 1
ATOM 2162 C CA . CYS A 1 276 ? 33.442 3.489 -36.272 1.00 57.47 276 CYS A CA 1
ATOM 2163 C C . CYS A 1 276 ? 34.594 2.639 -35.726 1.00 57.47 276 CYS A C 1
ATOM 2165 O O . CYS A 1 276 ? 35.303 2.001 -36.506 1.00 57.47 276 CYS A O 1
ATOM 2167 N N . THR A 1 277 ? 34.809 2.623 -34.406 1.00 69.31 277 THR A N 1
ATOM 2168 C CA . THR A 1 277 ? 35.947 1.923 -33.798 1.00 69.31 277 THR A CA 1
ATOM 2169 C C . THR A 1 277 ? 35.517 0.810 -32.845 1.00 69.31 277 THR A C 1
ATOM 2171 O O . THR A 1 277 ? 34.493 0.876 -32.168 1.00 69.31 277 THR A O 1
ATOM 2174 N N . MET A 1 278 ? 36.330 -0.249 -32.779 1.00 67.81 278 MET A N 1
ATOM 2175 C CA . MET A 1 278 ? 36.085 -1.374 -31.866 1.00 67.81 278 MET A CA 1
ATOM 2176 C C . MET A 1 278 ? 36.167 -0.952 -30.399 1.00 67.81 278 MET A C 1
ATOM 2178 O O . MET A 1 278 ? 35.468 -1.520 -29.571 1.00 67.81 278 MET A O 1
ATOM 2182 N N . GLU A 1 279 ? 37.003 0.033 -30.079 1.00 74.38 279 GLU A N 1
ATOM 2183 C CA . GLU A 1 279 ? 37.159 0.553 -28.719 1.00 74.38 279 GLU A CA 1
ATOM 2184 C C . GLU A 1 279 ? 35.892 1.281 -28.260 1.00 74.38 279 GLU A C 1
ATOM 2186 O O . GLU A 1 279 ? 35.398 0.984 -27.178 1.00 74.38 279 GLU A O 1
ATOM 2191 N N . GLU A 1 280 ? 35.294 2.123 -29.110 1.00 74.75 280 GLU A N 1
ATOM 2192 C CA . GLU A 1 280 ? 34.010 2.784 -28.827 1.00 74.75 280 GLU A CA 1
ATOM 2193 C C . GLU A 1 280 ? 32.863 1.778 -28.673 1.00 74.75 280 GLU A C 1
ATOM 2195 O O . GLU A 1 280 ? 32.028 1.928 -27.786 1.00 74.75 280 GLU A O 1
ATOM 2200 N N . ILE A 1 281 ? 32.828 0.725 -29.502 1.00 74.56 281 ILE A N 1
ATOM 2201 C CA . ILE A 1 281 ? 31.813 -0.336 -29.400 1.00 74.56 281 ILE A CA 1
ATOM 2202 C C . ILE A 1 281 ? 31.956 -1.092 -28.078 1.00 74.56 281 ILE A C 1
ATOM 2204 O O . ILE A 1 281 ? 30.957 -1.346 -27.407 1.00 74.56 281 ILE A O 1
ATOM 2208 N N . LEU A 1 282 ? 33.183 -1.449 -27.694 1.00 73.81 282 LEU A N 1
ATOM 2209 C CA . LEU A 1 282 ? 33.452 -2.156 -26.444 1.00 73.81 282 LEU A CA 1
ATOM 2210 C C . LEU A 1 282 ? 33.167 -1.282 -25.221 1.00 73.81 282 LEU A C 1
ATOM 2212 O O . LEU A 1 282 ? 32.631 -1.798 -24.243 1.00 73.81 282 LEU A O 1
ATOM 2216 N N . GLU A 1 283 ? 33.497 0.009 -25.272 1.00 75.31 283 GLU A N 1
ATOM 2217 C CA . GLU A 1 283 ? 33.199 0.958 -24.197 1.00 75.31 283 GLU A CA 1
ATOM 2218 C C . GLU A 1 283 ? 31.688 1.160 -24.067 1.00 75.31 283 GLU A C 1
ATOM 2220 O O . GLU A 1 283 ? 31.148 0.969 -22.983 1.00 75.31 283 GLU A O 1
ATOM 2225 N N . TYR A 1 284 ? 30.973 1.384 -25.176 1.00 73.00 284 TYR A N 1
ATOM 2226 C CA . TYR A 1 284 ? 29.513 1.487 -25.179 1.00 73.00 284 TYR A CA 1
ATOM 2227 C C . TYR A 1 284 ? 28.847 0.218 -24.634 1.00 73.00 284 TYR A C 1
ATOM 2229 O O . TYR A 1 284 ? 27.924 0.295 -23.823 1.00 73.00 284 TYR A O 1
ATOM 2237 N N . CYS A 1 285 ? 29.307 -0.964 -25.053 1.00 73.25 285 CYS A N 1
ATOM 2238 C CA . CYS A 1 285 ? 28.757 -2.229 -24.569 1.00 73.25 285 CYS A CA 1
ATOM 2239 C C . CYS A 1 285 ? 29.082 -2.470 -23.090 1.00 73.25 285 CYS A C 1
ATOM 2241 O O . CYS A 1 285 ? 28.255 -3.046 -22.389 1.00 73.25 285 CYS A O 1
ATOM 2243 N N . ARG A 1 286 ? 30.237 -2.001 -22.598 1.00 72.62 286 ARG A N 1
ATOM 2244 C CA . ARG A 1 286 ? 30.597 -2.055 -21.174 1.00 72.62 286 ARG A CA 1
ATOM 2245 C C . ARG A 1 286 ? 29.751 -1.090 -20.343 1.00 72.62 286 ARG A C 1
ATOM 2247 O O . ARG A 1 286 ? 29.221 -1.498 -19.320 1.00 72.62 286 ARG A O 1
ATOM 2254 N N . GLU A 1 287 ? 29.583 0.151 -20.795 1.00 69.38 287 GLU A N 1
ATOM 2255 C CA . GLU A 1 287 ? 28.770 1.176 -20.125 1.00 69.38 287 GLU A CA 1
ATOM 2256 C C . GLU A 1 287 ? 27.284 0.798 -20.057 1.00 69.38 287 GLU A C 1
ATOM 2258 O O . GLU A 1 287 ? 26.609 1.088 -19.067 1.00 69.38 287 GLU A O 1
ATOM 2263 N N . ASN A 1 288 ? 26.774 0.137 -21.101 1.00 65.88 288 ASN A N 1
ATOM 2264 C CA . ASN A 1 288 ? 25.379 -0.298 -21.199 1.00 65.88 288 ASN A CA 1
ATOM 2265 C C . ASN A 1 288 ? 25.159 -1.755 -20.760 1.00 65.88 288 ASN A C 1
ATOM 2267 O O . ASN A 1 288 ? 24.040 -2.253 -20.879 1.00 65.88 288 ASN A O 1
ATOM 2271 N N . SER A 1 289 ? 26.193 -2.431 -20.249 1.00 67.12 289 SER A N 1
ATOM 2272 C CA . SER A 1 289 ? 26.126 -3.808 -19.738 1.00 67.12 289 SER A CA 1
ATOM 2273 C C . SER A 1 289 ? 25.580 -4.834 -20.744 1.00 67.12 289 SER A C 1
ATOM 2275 O O . SER A 1 289 ? 24.869 -5.772 -20.383 1.00 67.12 289 SER A O 1
ATOM 2277 N N . ILE A 1 290 ? 25.911 -4.657 -22.024 1.00 75.31 290 ILE A N 1
ATOM 2278 C CA . ILE A 1 290 ? 25.468 -5.524 -23.118 1.00 75.31 290 ILE A CA 1
ATOM 2279 C C . ILE A 1 290 ? 26.318 -6.798 -23.123 1.00 75.31 290 ILE A C 1
ATOM 2281 O O . ILE A 1 290 ? 27.543 -6.750 -23.251 1.00 75.31 290 ILE A O 1
ATOM 2285 N N . SER A 1 291 ? 25.660 -7.953 -23.013 1.00 70.25 291 SER A N 1
ATOM 2286 C CA . SER A 1 291 ? 26.337 -9.248 -22.837 1.00 70.25 291 SER A CA 1
ATOM 2287 C C . SER A 1 291 ? 26.932 -9.810 -24.131 1.00 70.25 291 SER A C 1
ATOM 2289 O O . SER A 1 291 ? 27.963 -10.492 -24.098 1.00 70.25 291 SER A O 1
ATOM 2291 N N . HIS A 1 292 ? 26.317 -9.518 -25.281 1.00 74.88 292 HIS A N 1
ATOM 2292 C CA . HIS A 1 292 ? 26.739 -10.051 -26.575 1.00 74.88 292 HIS A CA 1
ATOM 2293 C C . HIS A 1 292 ? 26.896 -8.953 -27.629 1.00 74.88 292 HIS A C 1
ATOM 2295 O O . HIS A 1 292 ? 26.045 -8.082 -27.777 1.00 74.88 292 HIS A O 1
ATOM 2301 N N . ILE A 1 293 ? 27.962 -9.033 -28.418 1.00 78.62 293 ILE A N 1
ATOM 2302 C CA . ILE A 1 293 ? 28.237 -8.138 -29.542 1.00 78.62 293 ILE A CA 1
ATOM 2303 C C . ILE A 1 293 ? 28.375 -8.991 -30.798 1.00 78.62 293 ILE A C 1
ATOM 2305 O O . ILE A 1 293 ? 29.207 -9.896 -30.852 1.00 78.62 293 ILE A O 1
ATOM 2309 N N . VAL A 1 294 ? 27.581 -8.699 -31.819 1.00 78.25 294 VAL A N 1
ATOM 2310 C CA . VAL A 1 294 ? 27.635 -9.335 -33.134 1.00 78.25 294 VAL A CA 1
ATOM 2311 C C . VAL A 1 294 ? 28.245 -8.341 -34.117 1.00 78.25 294 VAL A C 1
ATOM 2313 O O . VAL A 1 294 ? 27.654 -7.314 -34.440 1.00 78.25 294 VAL A O 1
ATOM 2316 N N . LEU A 1 295 ? 29.447 -8.648 -34.592 1.00 75.94 295 LEU A N 1
ATOM 2317 C CA . LEU A 1 295 ? 30.219 -7.835 -35.523 1.00 75.94 295 LEU A CA 1
ATOM 2318 C C . LEU A 1 295 ? 30.192 -8.470 -36.916 1.00 75.94 295 LEU A C 1
ATOM 2320 O O . LEU A 1 295 ? 30.645 -9.605 -37.101 1.00 75.94 295 LEU A O 1
ATOM 2324 N N . LEU A 1 296 ? 29.730 -7.714 -37.910 1.00 72.62 296 LEU A N 1
ATOM 2325 C CA . LEU A 1 296 ? 29.787 -8.103 -39.318 1.00 72.62 296 LEU A CA 1
ATOM 2326 C C . LEU A 1 296 ? 30.992 -7.422 -39.990 1.00 72.62 296 LEU A C 1
ATOM 2328 O O . LEU A 1 296 ? 30.978 -6.212 -40.222 1.00 72.62 296 LEU A O 1
ATOM 2332 N N . ARG A 1 297 ? 32.050 -8.191 -40.299 1.00 67.75 297 ARG A N 1
ATOM 2333 C CA . ARG A 1 297 ? 33.289 -7.684 -40.928 1.00 67.75 297 ARG A CA 1
ATOM 2334 C C . ARG A 1 297 ? 33.683 -8.517 -42.141 1.00 67.75 297 ARG A C 1
ATOM 2336 O O . ARG A 1 297 ? 33.926 -9.710 -42.007 1.00 67.75 297 ARG A O 1
ATOM 2343 N N . ASN A 1 298 ? 33.810 -7.894 -43.315 1.00 58.50 298 ASN A N 1
ATOM 2344 C CA . ASN A 1 298 ? 34.287 -8.536 -44.555 1.00 58.50 298 ASN A CA 1
ATOM 2345 C C . ASN A 1 298 ? 33.574 -9.865 -44.906 1.00 58.50 298 ASN A C 1
ATOM 2347 O O . ASN A 1 298 ? 34.207 -10.797 -45.396 1.00 58.50 298 ASN A O 1
ATOM 2351 N N . GLY A 1 299 ? 32.268 -9.973 -44.625 1.00 56.47 299 GLY A N 1
ATOM 2352 C CA . GLY A 1 299 ? 31.484 -11.198 -44.847 1.00 56.47 299 GLY A CA 1
ATOM 2353 C C . GLY A 1 299 ? 31.710 -12.312 -43.815 1.00 56.47 299 GLY A C 1
ATOM 2354 O O . GLY A 1 299 ? 31.159 -13.397 -43.971 1.00 56.47 299 GLY A O 1
ATOM 2355 N N . ALA A 1 300 ? 32.497 -12.059 -42.765 1.00 61.69 300 ALA A N 1
ATOM 2356 C CA . ALA A 1 300 ? 32.669 -12.944 -41.620 1.00 61.69 300 ALA A CA 1
ATOM 2357 C C . ALA A 1 300 ? 31.904 -12.401 -40.405 1.00 61.69 300 ALA A C 1
ATOM 2359 O O . ALA A 1 300 ? 31.990 -11.214 -40.070 1.00 61.69 300 ALA A O 1
ATOM 2360 N N . LEU A 1 301 ? 31.177 -13.293 -39.733 1.00 67.00 301 LEU A N 1
ATOM 2361 C CA . LEU A 1 301 ? 30.376 -12.986 -38.558 1.00 67.00 301 LEU A CA 1
ATOM 2362 C C . LEU A 1 301 ? 31.184 -13.321 -37.299 1.00 67.00 301 LEU A C 1
ATOM 2364 O O . LEU A 1 301 ? 31.657 -14.443 -37.100 1.00 67.00 301 LEU A O 1
ATOM 2368 N N . LYS A 1 302 ? 31.407 -12.316 -36.458 1.00 73.88 302 LYS A N 1
ATOM 2369 C CA . LYS A 1 302 ? 32.177 -12.444 -35.220 1.00 73.88 302 LYS A CA 1
ATOM 2370 C C . LYS A 1 302 ? 31.263 -12.138 -34.053 1.00 73.88 302 LYS A C 1
ATOM 2372 O O . LYS A 1 302 ? 30.637 -11.086 -34.040 1.00 73.88 302 LYS A O 1
ATOM 2377 N N . VAL A 1 303 ? 31.209 -13.027 -33.070 1.00 71.56 303 VAL A N 1
ATOM 2378 C CA . VAL A 1 303 ? 30.450 -12.785 -31.842 1.00 71.56 303 VAL A CA 1
ATOM 2379 C C . VAL A 1 303 ? 31.428 -12.630 -30.694 1.00 71.56 303 VAL A C 1
ATOM 2381 O O . VAL A 1 303 ? 32.229 -13.527 -30.425 1.00 71.56 303 VAL A O 1
ATOM 2384 N N . GLN A 1 304 ? 31.376 -11.482 -30.030 1.00 71.75 304 GLN A N 1
ATOM 2385 C CA . GLN A 1 304 ? 32.080 -11.235 -28.784 1.00 71.75 304 GLN A CA 1
ATOM 2386 C C . GLN A 1 304 ? 31.086 -11.363 -27.637 1.00 71.75 304 GLN A C 1
ATOM 2388 O O . GLN A 1 304 ? 30.048 -10.712 -27.627 1.00 71.75 304 GLN A O 1
ATOM 2393 N N . THR A 1 305 ? 31.371 -12.251 -26.692 1.00 71.56 305 THR A N 1
ATOM 2394 C CA . THR A 1 305 ? 30.547 -12.432 -25.488 1.00 71.56 305 THR A CA 1
ATOM 2395 C C . THR A 1 305 ? 31.332 -11.977 -24.276 1.00 71.56 305 THR A C 1
ATOM 2397 O O . THR A 1 305 ? 32.528 -12.266 -24.176 1.00 71.56 305 THR A O 1
ATOM 2400 N N . TRP A 1 306 ? 30.672 -11.258 -23.375 1.00 65.88 306 TRP A N 1
ATOM 2401 C CA . TRP A 1 306 ? 31.241 -10.882 -22.092 1.00 65.88 306 TRP A CA 1
ATOM 2402 C C . TRP A 1 306 ? 31.342 -12.118 -21.192 1.00 65.88 306 TRP A C 1
ATOM 2404 O O . TRP A 1 306 ? 30.331 -12.666 -20.762 1.00 65.88 306 TRP A O 1
ATOM 2414 N N . GLU A 1 307 ? 32.561 -12.601 -20.931 1.00 61.56 307 GLU A N 1
ATOM 2415 C CA . GLU A 1 307 ? 32.778 -13.811 -20.134 1.00 61.56 307 GLU A CA 1
ATOM 2416 C C . GLU A 1 307 ? 34.050 -13.676 -19.279 1.00 61.56 307 GLU A C 1
ATOM 2418 O O . GLU A 1 307 ? 35.155 -13.531 -19.803 1.00 61.56 307 GLU A O 1
ATOM 2423 N N . ARG A 1 308 ? 33.912 -13.764 -17.945 1.00 55.72 308 ARG A N 1
ATOM 2424 C CA . ARG A 1 308 ? 35.016 -13.630 -16.963 1.00 55.72 308 ARG A CA 1
ATOM 2425 C C . ARG A 1 308 ? 35.800 -12.313 -17.094 1.00 55.72 308 ARG A C 1
ATOM 2427 O O . ARG A 1 308 ? 37.030 -12.328 -17.177 1.00 55.72 308 ARG A O 1
ATOM 2434 N N . ASP A 1 309 ? 35.075 -11.195 -17.095 1.00 55.62 309 ASP A N 1
ATOM 2435 C CA . ASP A 1 309 ? 35.628 -9.829 -17.049 1.00 55.62 309 ASP A CA 1
ATOM 2436 C C . ASP A 1 309 ? 36.400 -9.395 -18.315 1.00 55.62 309 ASP A C 1
ATOM 2438 O O . ASP A 1 309 ? 37.153 -8.423 -18.313 1.00 55.62 309 ASP A O 1
ATOM 2442 N N . ARG A 1 310 ? 36.238 -10.136 -19.424 1.00 61.88 310 ARG A N 1
ATOM 2443 C CA . ARG A 1 310 ? 36.783 -9.812 -20.752 1.00 61.88 310 ARG A CA 1
ATOM 2444 C C . ARG A 1 310 ? 35.826 -10.261 -21.859 1.00 61.88 310 ARG A C 1
ATOM 2446 O O . ARG A 1 310 ? 35.119 -11.256 -21.718 1.00 61.88 310 ARG A O 1
ATOM 2453 N N . PHE A 1 311 ? 35.846 -9.567 -22.996 1.00 65.69 311 PHE A N 1
ATOM 2454 C CA . PHE A 1 311 ? 35.152 -10.022 -24.203 1.00 65.69 311 PHE A CA 1
ATOM 2455 C C . PHE A 1 311 ? 35.943 -11.143 -24.886 1.00 65.69 311 PHE A C 1
ATOM 2457 O O . PHE A 1 311 ? 37.103 -10.955 -25.258 1.00 65.69 311 PHE A O 1
ATOM 2464 N N . GLN A 1 312 ? 35.317 -12.307 -25.073 1.00 65.88 312 GLN A N 1
ATOM 2465 C CA . GLN A 1 312 ? 35.894 -13.411 -25.842 1.00 65.88 312 GLN A CA 1
ATOM 2466 C C . GLN A 1 312 ? 35.347 -13.410 -27.269 1.00 65.88 312 GLN A C 1
ATOM 2468 O O . GLN A 1 312 ? 34.139 -13.524 -27.472 1.00 65.88 312 GLN A O 1
ATOM 2473 N N . GLU A 1 313 ? 36.236 -13.306 -28.260 1.00 69.75 313 GLU A N 1
ATOM 2474 C CA . GLU A 1 313 ? 35.876 -13.363 -29.679 1.00 69.75 313 GLU A CA 1
ATOM 2475 C C . GLU A 1 313 ? 35.773 -14.816 -30.154 1.00 69.75 313 GLU A C 1
ATOM 2477 O O . GLU A 1 313 ? 36.756 -15.559 -30.149 1.00 69.75 313 GLU A O 1
ATOM 2482 N N . LYS A 1 314 ? 34.586 -15.210 -30.622 1.00 67.25 314 LYS A N 1
ATOM 2483 C CA . LYS A 1 314 ? 34.362 -16.470 -31.337 1.00 67.25 314 LYS A CA 1
ATOM 2484 C C . LYS A 1 314 ? 33.929 -16.156 -32.770 1.00 67.25 314 LYS A C 1
ATOM 2486 O O . LYS A 1 314 ? 33.027 -15.348 -33.003 1.00 67.25 314 LYS A O 1
ATOM 2491 N N . LYS A 1 315 ? 34.605 -16.771 -33.744 1.00 62.12 315 LYS A N 1
ATOM 2492 C CA . LYS A 1 315 ? 34.264 -16.657 -35.170 1.00 62.12 315 LYS A CA 1
ATOM 2493 C C . LYS A 1 315 ? 33.274 -17.753 -35.531 1.00 62.12 315 LYS A C 1
ATOM 2495 O O . LYS A 1 315 ? 33.551 -18.917 -35.255 1.00 62.12 315 LYS A O 1
ATOM 2500 N N . TRP A 1 316 ? 32.176 -17.382 -36.176 1.00 65.94 316 TRP A N 1
ATOM 2501 C CA . TRP A 1 316 ? 31.150 -18.321 -36.615 1.00 65.94 316 TRP A CA 1
ATOM 2502 C C . TRP A 1 316 ? 30.848 -18.093 -38.092 1.00 65.94 316 TRP A C 1
ATOM 2504 O O . TRP A 1 316 ? 30.800 -16.957 -38.561 1.00 65.94 316 TRP A O 1
ATOM 2514 N N . ASN A 1 317 ? 30.673 -19.185 -38.834 1.00 54.78 317 ASN A N 1
ATOM 2515 C CA . ASN A 1 317 ? 30.460 -19.128 -40.280 1.00 54.78 317 ASN A CA 1
ATOM 2516 C C . ASN A 1 317 ? 28.967 -19.113 -40.652 1.00 54.78 317 ASN A C 1
ATOM 2518 O O . ASN A 1 317 ? 28.637 -18.756 -41.781 1.00 54.78 317 ASN A O 1
ATOM 2522 N N . THR A 1 318 ? 28.070 -19.452 -39.715 1.00 62.03 318 THR A N 1
ATOM 2523 C CA . THR A 1 318 ? 26.624 -19.572 -39.955 1.00 62.03 318 THR A CA 1
ATOM 2524 C C . THR A 1 318 ? 25.820 -18.787 -38.918 1.00 62.03 318 THR A C 1
ATOM 2526 O O . THR A 1 318 ? 26.134 -18.808 -37.730 1.00 62.03 318 THR A O 1
ATOM 2529 N N . ILE A 1 319 ? 24.732 -18.143 -39.356 1.00 62.19 319 ILE A N 1
ATOM 2530 C CA . ILE A 1 319 ? 23.771 -17.442 -38.482 1.00 62.19 319 ILE A CA 1
ATOM 2531 C C . ILE A 1 319 ? 23.114 -18.425 -37.492 1.00 62.19 319 ILE A C 1
ATOM 2533 O O . ILE A 1 319 ? 22.911 -18.086 -36.330 1.00 62.19 319 ILE A O 1
ATOM 2537 N N . GLN A 1 320 ? 22.864 -19.666 -37.924 1.00 64.31 320 GLN A N 1
ATOM 2538 C CA . GLN A 1 320 ? 22.252 -20.713 -37.101 1.00 64.31 320 GLN A CA 1
ATOM 2539 C C . GLN A 1 320 ? 23.096 -21.089 -35.874 1.00 64.31 320 GLN A C 1
ATOM 2541 O O . GLN A 1 320 ? 22.546 -21.291 -34.796 1.00 64.31 320 GLN A O 1
ATOM 2546 N N . ASP A 1 321 ? 24.424 -21.120 -36.014 1.00 67.75 321 ASP A N 1
ATOM 2547 C CA . ASP A 1 321 ? 25.326 -21.479 -34.914 1.00 67.75 321 ASP A CA 1
ATOM 2548 C C . ASP A 1 321 ? 25.331 -20.397 -33.818 1.00 67.75 321 ASP A C 1
ATOM 2550 O O . ASP A 1 321 ? 25.481 -20.684 -32.631 1.00 67.75 321 ASP A O 1
ATOM 2554 N N . ILE A 1 322 ? 25.126 -19.138 -34.216 1.00 65.81 322 ILE A N 1
ATOM 2555 C CA . ILE A 1 322 ? 25.019 -17.999 -33.297 1.00 65.81 322 ILE A CA 1
ATOM 2556 C C . ILE A 1 322 ? 23.687 -18.024 -32.571 1.00 65.81 322 ILE A C 1
ATOM 2558 O O . ILE A 1 322 ? 23.662 -17.783 -31.370 1.00 65.81 322 ILE A O 1
ATOM 2562 N N . ILE A 1 323 ? 22.603 -18.343 -33.276 1.00 65.44 323 ILE A N 1
ATOM 2563 C CA . ILE A 1 323 ? 21.285 -18.535 -32.670 1.00 65.44 323 ILE A CA 1
ATOM 2564 C C . ILE A 1 323 ? 21.349 -19.648 -31.623 1.00 65.44 323 ILE A C 1
ATOM 2566 O O . ILE A 1 323 ? 20.949 -19.423 -30.488 1.00 65.44 323 ILE A O 1
ATOM 2570 N N . GLU A 1 324 ? 21.916 -20.810 -31.957 1.00 69.19 324 GLU A N 1
ATOM 2571 C CA . GLU A 1 324 ? 22.036 -21.936 -31.022 1.00 69.19 324 GLU A CA 1
ATOM 2572 C C . GLU A 1 324 ? 22.925 -21.587 -29.813 1.00 69.19 324 GLU A C 1
ATOM 2574 O O . GLU A 1 324 ? 22.631 -21.968 -28.678 1.00 69.19 324 GLU A O 1
ATOM 2579 N N . TYR A 1 325 ? 23.994 -20.813 -30.029 1.00 68.19 325 TYR A N 1
ATOM 2580 C CA . TYR A 1 325 ? 24.867 -20.327 -28.961 1.00 68.19 325 TYR A CA 1
ATOM 2581 C C . TYR A 1 325 ? 24.181 -19.301 -28.044 1.00 68.19 325 TYR A C 1
ATOM 2583 O O . TYR A 1 325 ? 24.273 -19.420 -26.821 1.00 68.19 325 TYR A O 1
ATOM 2591 N N . LEU A 1 326 ? 23.483 -18.315 -28.617 1.00 66.62 326 LEU A N 1
ATOM 2592 C CA . LEU A 1 326 ? 22.714 -17.313 -27.873 1.00 66.62 326 LEU A CA 1
ATOM 2593 C C . LEU A 1 326 ? 21.555 -17.969 -27.119 1.00 66.62 326 LEU A C 1
ATOM 2595 O O . LEU A 1 326 ? 21.325 -17.643 -25.959 1.00 66.62 326 LEU A O 1
ATOM 2599 N N . GLN A 1 327 ? 20.893 -18.952 -27.730 1.00 66.88 327 GLN A N 1
ATOM 2600 C CA . GLN A 1 327 ? 19.812 -19.707 -27.112 1.00 66.88 327 GLN A CA 1
ATOM 2601 C C . GLN A 1 327 ? 20.311 -20.487 -25.884 1.00 66.88 327 GLN A C 1
ATOM 2603 O O . GLN A 1 327 ? 19.744 -20.334 -24.805 1.00 66.88 327 GLN A O 1
ATOM 2608 N N . ARG A 1 328 ? 21.438 -21.210 -25.993 1.00 66.94 328 ARG A N 1
ATOM 2609 C CA . ARG A 1 328 ? 22.066 -21.929 -24.861 1.00 66.94 328 ARG A CA 1
ATOM 2610 C C . ARG A 1 328 ? 22.520 -21.018 -23.717 1.00 66.94 328 ARG A C 1
ATOM 2612 O O . ARG A 1 328 ? 22.524 -21.447 -22.569 1.00 66.94 328 ARG A O 1
ATOM 2619 N N . GLN A 1 329 ? 22.929 -19.785 -24.015 1.00 62.34 329 GLN A N 1
ATOM 2620 C CA . GLN A 1 329 ? 23.283 -18.782 -23.000 1.00 62.34 329 GLN A CA 1
ATOM 2621 C C . GLN A 1 329 ? 22.022 -18.168 -22.359 1.00 62.34 329 GLN A C 1
ATOM 2623 O O . GLN A 1 329 ? 21.985 -17.958 -21.145 1.00 62.34 329 GLN A O 1
ATOM 2628 N N . SER A 1 330 ? 20.964 -17.959 -23.152 1.00 53.91 330 SER A N 1
ATOM 2629 C CA . SER A 1 330 ? 19.675 -17.406 -22.712 1.00 53.91 330 SER A CA 1
ATOM 2630 C C . SER A 1 330 ? 18.781 -18.382 -21.939 1.00 53.91 330 SER A C 1
ATOM 2632 O O . SER A 1 330 ? 17.969 -17.929 -21.147 1.00 53.91 330 SER A O 1
ATOM 2634 N N . GLU A 1 331 ? 18.947 -19.703 -22.079 1.00 46.72 331 GLU A N 1
ATOM 2635 C CA . GLU A 1 331 ? 18.216 -20.713 -21.284 1.00 46.72 331 GLU A CA 1
ATOM 2636 C C . GLU A 1 331 ? 18.565 -20.668 -19.782 1.00 46.72 331 GLU A C 1
ATOM 2638 O O . GLU A 1 331 ? 17.869 -21.264 -18.961 1.00 46.72 331 GLU A O 1
ATOM 2643 N N . SER A 1 332 ? 19.604 -19.915 -19.398 1.00 44.22 332 SER A N 1
ATOM 2644 C CA . SER A 1 332 ? 19.872 -19.563 -17.999 1.00 44.22 332 SER A CA 1
ATOM 2645 C C . SER A 1 332 ? 18.976 -18.426 -17.468 1.00 44.22 332 SER A C 1
ATOM 2647 O O . SER A 1 332 ? 18.919 -18.208 -16.257 1.00 44.22 332 SER A O 1
ATOM 2649 N N . ALA A 1 333 ? 18.245 -17.728 -18.344 1.00 42.44 333 ALA A N 1
ATOM 2650 C CA . ALA A 1 333 ? 17.244 -16.730 -18.001 1.00 42.44 333 ALA A CA 1
ATOM 2651 C C . ALA A 1 333 ? 15.846 -17.366 -18.046 1.00 42.44 333 ALA A C 1
ATOM 2653 O O . ALA A 1 333 ? 15.461 -18.042 -18.998 1.00 42.44 333 ALA A O 1
ATOM 2654 N N . LEU A 1 334 ? 15.104 -17.173 -16.958 1.00 36.56 334 LEU A N 1
ATOM 2655 C CA . LEU A 1 334 ? 13.768 -17.718 -16.723 1.00 36.56 334 LEU A CA 1
ATOM 2656 C C . LEU A 1 334 ? 12.801 -17.451 -17.894 1.00 36.56 334 LEU A C 1
ATOM 2658 O O . LEU A 1 334 ? 12.949 -16.453 -18.603 1.00 36.56 334 LEU A O 1
ATOM 2662 N N . PRO A 1 335 ? 11.778 -18.309 -18.075 1.00 36.16 335 PRO A N 1
ATOM 2663 C CA . PRO A 1 335 ? 10.860 -18.217 -19.199 1.00 36.16 335 PRO A CA 1
ATOM 2664 C C . PRO A 1 335 ? 10.183 -16.847 -19.276 1.00 36.16 335 PRO A C 1
ATOM 2666 O O . PRO A 1 335 ? 9.615 -16.341 -18.308 1.00 36.16 335 PRO A O 1
ATOM 2669 N N . ILE A 1 336 ? 10.227 -16.282 -20.480 1.00 38.66 336 ILE A N 1
ATOM 2670 C CA . ILE A 1 336 ? 9.494 -15.090 -20.888 1.00 38.66 336 ILE A CA 1
ATOM 2671 C C . ILE A 1 336 ? 8.006 -15.332 -20.615 1.00 38.66 336 ILE A C 1
ATOM 2673 O O . ILE A 1 336 ? 7.407 -16.279 -21.128 1.00 38.66 336 ILE A O 1
ATOM 2677 N N . LEU A 1 337 ? 7.418 -14.462 -19.793 1.00 36.06 337 LEU A N 1
ATOM 2678 C CA . LEU A 1 337 ? 5.984 -14.390 -19.542 1.00 36.06 337 LEU A CA 1
ATOM 2679 C C . LEU A 1 337 ? 5.231 -14.374 -20.877 1.00 36.06 337 LEU A C 1
ATOM 2681 O O . LEU A 1 337 ? 5.308 -13.403 -21.634 1.00 36.06 337 LEU A O 1
ATOM 2685 N N . ASN A 1 338 ? 4.455 -15.426 -21.142 1.00 35.44 338 ASN A N 1
ATOM 2686 C CA . ASN A 1 338 ? 3.398 -15.342 -22.135 1.00 35.44 338 ASN A CA 1
ATOM 2687 C C . ASN A 1 338 ? 2.447 -14.239 -21.684 1.00 35.44 338 ASN A C 1
ATOM 2689 O O . ASN A 1 338 ? 1.773 -14.334 -20.658 1.00 35.44 338 ASN A O 1
ATOM 2693 N N . ARG A 1 339 ? 2.445 -13.161 -22.461 1.00 35.66 339 ARG A N 1
ATOM 2694 C CA . ARG A 1 339 ? 1.532 -12.037 -22.342 1.00 35.66 339 ARG A CA 1
ATOM 2695 C C . ARG A 1 339 ? 0.109 -12.603 -22.371 1.00 35.66 339 ARG A C 1
ATOM 2697 O O . ARG A 1 339 ? -0.357 -13.046 -23.417 1.00 35.66 339 ARG A O 1
ATOM 2704 N N . SER A 1 340 ? -0.572 -12.617 -21.229 1.00 33.69 340 SER A N 1
ATOM 2705 C CA . SER A 1 340 ? -2.012 -12.857 -21.190 1.00 33.69 340 SER A CA 1
ATOM 2706 C C . SER A 1 340 ? -2.687 -11.703 -21.922 1.00 33.69 340 SER A C 1
ATOM 2708 O O . SER A 1 340 ? -2.891 -10.628 -21.361 1.00 33.69 340 SER A O 1
ATOM 2710 N N . GLU A 1 341 ? -2.984 -11.900 -23.204 1.00 30.20 341 GLU A N 1
ATOM 2711 C CA . GLU A 1 341 ? -3.856 -11.007 -23.951 1.00 30.20 341 GLU A CA 1
ATOM 2712 C C . GLU A 1 341 ? -5.275 -11.163 -23.404 1.00 30.20 341 GLU A C 1
ATOM 2714 O O . GLU A 1 341 ? -6.027 -12.069 -23.768 1.00 30.20 341 GLU A O 1
ATOM 2719 N N . SER A 1 342 ? -5.664 -10.259 -22.510 1.00 29.34 342 SER A N 1
ATOM 2720 C CA . SER A 1 342 ? -7.067 -10.008 -22.232 1.00 29.34 342 SER A CA 1
ATOM 2721 C C . SER A 1 342 ? -7.699 -9.449 -23.507 1.00 29.34 342 SER A C 1
ATOM 2723 O O . SER A 1 342 ? -7.580 -8.267 -23.828 1.00 29.34 342 SER A O 1
ATOM 2725 N N . LYS A 1 343 ? -8.378 -10.319 -24.265 1.00 34.94 343 LYS A N 1
ATOM 2726 C CA . LYS A 1 343 ? -9.306 -9.899 -25.318 1.00 34.94 343 LYS A CA 1
ATOM 2727 C C . LYS A 1 343 ? -10.425 -9.101 -24.661 1.00 34.94 343 LYS A C 1
ATOM 2729 O O . LYS A 1 343 ? -11.390 -9.663 -24.149 1.00 34.94 343 LYS A O 1
ATOM 2734 N N . VAL A 1 344 ? -10.283 -7.782 -24.668 1.00 32.22 344 VAL A N 1
ATOM 2735 C CA . VAL A 1 344 ? -11.373 -6.877 -24.327 1.00 32.22 344 VAL A CA 1
ATOM 2736 C C . VAL A 1 344 ? -12.374 -6.977 -25.471 1.00 32.22 344 VAL A C 1
ATOM 2738 O O . VAL A 1 344 ? -12.135 -6.481 -26.571 1.00 32.22 344 VAL A O 1
ATOM 2741 N N . SER A 1 345 ? -13.468 -7.699 -25.233 1.00 30.50 345 SER A N 1
ATOM 2742 C CA . SER A 1 345 ? -14.626 -7.670 -26.117 1.00 30.50 345 SER A CA 1
ATOM 2743 C C . SER A 1 345 ? -15.118 -6.229 -26.156 1.00 30.50 345 SER A C 1
ATOM 2745 O O . SER A 1 345 ? -15.595 -5.700 -25.154 1.00 30.50 345 SER A O 1
ATOM 2747 N N . ALA A 1 346 ? -14.939 -5.575 -27.300 1.00 34.62 346 ALA A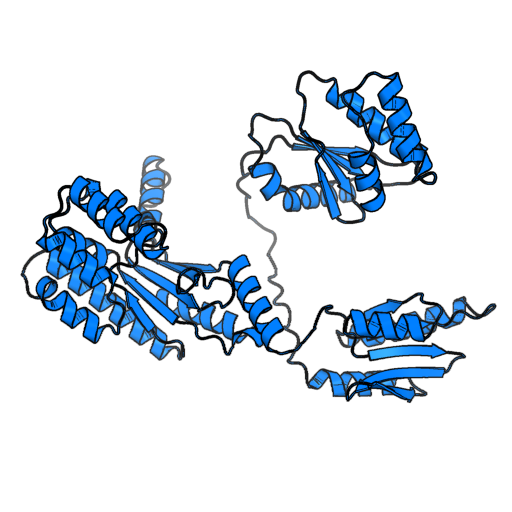 N 1
ATOM 2748 C CA . ALA A 1 346 ? -15.491 -4.262 -27.566 1.00 34.62 346 ALA A CA 1
ATOM 2749 C C . ALA A 1 346 ? -17.012 -4.399 -27.660 1.00 34.62 346 ALA A C 1
ATOM 2751 O O . ALA A 1 346 ? -17.536 -4.677 -28.730 1.00 34.62 346 ALA A O 1
ATOM 2752 N N . ASN A 1 347 ? -17.695 -4.296 -26.525 1.00 37.78 347 ASN A N 1
ATOM 2753 C CA . ASN A 1 347 ? -19.034 -3.734 -26.427 1.00 37.78 347 ASN A CA 1
ATOM 2754 C C . ASN A 1 347 ? -19.308 -3.370 -24.965 1.00 37.78 347 ASN A C 1
ATOM 2756 O O . ASN A 1 347 ? -19.133 -4.185 -24.064 1.00 37.78 347 ASN A O 1
ATOM 2760 N N . ASP A 1 348 ? -19.716 -2.115 -24.788 1.00 37.91 348 ASP A N 1
ATOM 2761 C CA . ASP A 1 348 ? -20.225 -1.489 -23.569 1.00 37.91 348 ASP A CA 1
ATOM 2762 C C . ASP A 1 348 ? -19.267 -1.342 -22.380 1.00 37.91 348 ASP A C 1
ATOM 2764 O O . ASP A 1 348 ? -19.413 -1.955 -21.326 1.00 37.91 348 ASP A O 1
ATOM 2768 N N . VAL A 1 349 ? -18.361 -0.367 -22.499 1.00 29.64 349 VAL A N 1
ATOM 2769 C CA . VAL A 1 349 ? -17.945 0.431 -21.337 1.00 29.64 349 VAL A CA 1
ATOM 2770 C C . VAL A 1 349 ? -18.178 1.899 -21.669 1.00 29.64 349 VAL A C 1
ATOM 2772 O O . VAL A 1 349 ? -17.380 2.547 -22.345 1.00 29.64 349 VAL A O 1
ATOM 2775 N N . SER A 1 350 ? -19.300 2.435 -21.192 1.00 32.38 350 SER A N 1
ATOM 2776 C CA . SER A 1 350 ? -19.520 3.874 -21.107 1.00 32.38 350 SER A CA 1
ATOM 2777 C C . SER A 1 350 ? -18.516 4.456 -20.110 1.00 32.38 350 SER A C 1
ATOM 2779 O O . SER A 1 350 ? -18.711 4.388 -18.895 1.00 32.38 350 SER A O 1
ATOM 2781 N N . ILE A 1 351 ? -17.413 4.988 -20.634 1.00 31.92 351 ILE A N 1
ATOM 2782 C CA . ILE A 1 351 ? -16.421 5.744 -19.873 1.00 31.92 351 ILE A CA 1
ATOM 2783 C C . ILE A 1 351 ? -17.128 6.976 -19.305 1.00 31.92 351 ILE A C 1
ATOM 2785 O O . ILE A 1 351 ? -17.507 7.887 -20.040 1.00 31.92 351 ILE A O 1
ATOM 2789 N N . VAL A 1 352 ? -17.315 6.992 -17.988 1.00 29.06 352 VAL A N 1
ATOM 2790 C CA . VAL A 1 352 ? -17.715 8.192 -17.255 1.00 29.06 352 VAL A CA 1
ATOM 2791 C C . VAL A 1 352 ? -16.588 9.208 -17.426 1.00 29.06 352 VAL A C 1
ATOM 2793 O O . VAL A 1 352 ? -15.470 8.987 -16.964 1.00 29.06 352 VAL A O 1
ATOM 2796 N N . GLN A 1 353 ? -16.874 10.292 -18.149 1.00 30.34 353 GLN A N 1
ATOM 2797 C CA . GLN A 1 353 ? -15.960 11.413 -18.349 1.00 30.34 353 GLN A CA 1
ATOM 2798 C C . GLN A 1 353 ? -15.542 11.977 -16.987 1.00 30.34 353 GLN A C 1
ATOM 2800 O O . GLN A 1 353 ? -16.359 12.535 -16.255 1.00 30.34 353 GLN A O 1
ATOM 2805 N N . SER A 1 354 ? -14.259 11.845 -16.653 1.00 32.94 354 SER A N 1
ATOM 2806 C CA . SER A 1 354 ? -13.631 12.731 -15.682 1.00 32.94 354 SER A CA 1
ATOM 2807 C C . SER A 1 354 ? -13.715 14.157 -16.228 1.00 32.94 354 SER A C 1
ATOM 2809 O O . SER A 1 354 ? -13.540 14.381 -17.427 1.00 32.94 354 SER A O 1
ATOM 2811 N N . ASN A 1 355 ? -14.063 15.107 -15.357 1.00 39.38 355 ASN A N 1
ATOM 2812 C CA . ASN A 1 355 ? -14.240 16.519 -15.700 1.00 39.38 355 ASN A CA 1
ATOM 2813 C C . ASN A 1 355 ? -13.145 17.016 -16.665 1.00 39.38 355 ASN A C 1
ATOM 2815 O O . ASN A 1 355 ? -11.966 16.740 -16.420 1.00 39.38 355 ASN A O 1
ATOM 2819 N N . PRO A 1 356 ? -13.498 17.753 -17.735 1.00 44.22 356 PRO A N 1
ATOM 2820 C CA . PRO A 1 356 ? -12.523 18.179 -18.723 1.00 44.22 356 PRO A CA 1
ATOM 2821 C C . PRO A 1 356 ? -11.553 19.170 -18.077 1.00 44.22 356 PRO A C 1
ATOM 2823 O O . PRO A 1 356 ? -11.936 20.269 -17.675 1.00 44.22 356 PRO A O 1
ATOM 2826 N N . VAL A 1 357 ? -10.280 18.784 -17.985 1.00 55.38 357 VAL A N 1
ATOM 2827 C CA . VAL A 1 357 ? -9.199 19.766 -17.893 1.00 55.38 357 VAL A CA 1
ATOM 2828 C C . VAL A 1 357 ? -9.310 20.630 -19.149 1.00 55.38 357 VAL A C 1
ATOM 2830 O O . VAL A 1 357 ? -9.422 20.096 -20.253 1.00 55.38 357 VAL A O 1
ATOM 2833 N N . ASN A 1 358 ? -9.302 21.951 -18.982 1.00 63.34 358 ASN A N 1
ATOM 2834 C CA . ASN A 1 358 ? -9.384 22.924 -20.069 1.00 63.34 358 ASN A CA 1
ATOM 2835 C C . ASN A 1 358 ? -8.029 23.010 -20.809 1.00 63.34 358 ASN A C 1
ATOM 2837 O O . ASN A 1 358 ? -7.345 24.030 -20.772 1.00 63.34 358 ASN A O 1
ATOM 2841 N N . ALA A 1 359 ? -7.602 21.881 -21.386 1.00 72.94 359 ALA A N 1
ATOM 2842 C CA . ALA A 1 359 ? -6.357 21.724 -22.125 1.00 72.94 359 ALA A CA 1
ATOM 2843 C C . ALA A 1 359 ? -6.657 21.614 -23.622 1.00 72.94 359 ALA A C 1
ATOM 2845 O O . ALA A 1 359 ? -7.325 20.675 -24.072 1.00 72.94 359 ALA A O 1
ATOM 2846 N N . ASN A 1 360 ? -6.158 22.575 -24.386 1.00 81.25 360 ASN A N 1
ATOM 2847 C CA . ASN A 1 360 ? -6.217 22.567 -25.834 1.00 81.25 360 ASN A CA 1
ATOM 2848 C C . ASN A 1 360 ? -4.874 22.082 -26.400 1.00 81.25 360 ASN A C 1
ATOM 2850 O O . ASN A 1 360 ? -3.820 22.279 -25.798 1.00 81.25 360 ASN A O 1
ATOM 2854 N N . ILE A 1 361 ? -4.933 21.339 -27.506 1.00 83.94 361 ILE A N 1
ATOM 2855 C CA . ILE A 1 361 ? -3.751 20.751 -28.145 1.00 83.94 361 ILE A CA 1
ATOM 2856 C C . ILE A 1 361 ? -3.697 21.287 -29.567 1.00 83.94 361 ILE A C 1
ATOM 2858 O O . ILE A 1 361 ? -4.493 20.866 -30.417 1.00 83.94 361 ILE A O 1
ATOM 2862 N N . ASN A 1 362 ? -2.745 22.181 -29.809 1.00 84.69 362 ASN A N 1
ATOM 2863 C CA . ASN A 1 362 ? -2.439 22.737 -31.113 1.00 84.69 362 ASN A CA 1
ATOM 2864 C C . ASN A 1 362 ? -1.289 21.954 -31.769 1.00 84.69 362 ASN A C 1
ATOM 2866 O O . ASN A 1 362 ? -0.261 21.682 -31.153 1.00 84.69 362 ASN A O 1
ATOM 2870 N N . PHE A 1 363 ? -1.466 21.572 -33.033 1.00 84.25 363 PHE A N 1
ATOM 2871 C CA . PHE A 1 363 ? -0.453 20.859 -33.810 1.00 84.25 363 PHE A CA 1
ATOM 2872 C C . PHE A 1 363 ? 0.181 21.823 -34.811 1.00 84.25 363 PHE A C 1
ATOM 2874 O O . PHE A 1 363 ? -0.437 22.126 -35.834 1.00 84.25 363 PHE A O 1
ATOM 2881 N N . ILE A 1 364 ? 1.424 22.235 -34.560 1.00 82.25 364 ILE A N 1
ATOM 2882 C CA . ILE A 1 364 ? 2.184 23.074 -35.495 1.00 82.25 364 ILE A CA 1
ATOM 2883 C C . ILE A 1 364 ? 2.983 22.146 -36.403 1.00 82.25 364 ILE A C 1
ATOM 2885 O O . ILE A 1 364 ? 3.884 21.450 -35.939 1.00 82.25 364 ILE A O 1
ATOM 2889 N N . LEU A 1 365 ? 2.649 22.087 -37.691 1.00 81.50 365 LEU A N 1
ATOM 2890 C CA . LEU A 1 365 ? 3.260 21.149 -38.640 1.00 81.50 365 LEU A CA 1
ATOM 2891 C C . LEU A 1 365 ? 4.227 21.866 -39.576 1.00 81.50 365 LEU A C 1
ATOM 2893 O O . LEU A 1 365 ? 3.899 22.935 -40.087 1.00 81.50 365 LEU A O 1
ATOM 2897 N N . SER A 1 366 ? 5.386 21.261 -39.848 1.00 74.38 366 SER A N 1
ATOM 2898 C CA . SER A 1 366 ? 6.274 21.755 -40.898 1.00 74.38 366 SER A CA 1
ATOM 2899 C C . SER A 1 366 ? 5.717 21.417 -42.286 1.00 74.38 366 SER A C 1
ATOM 2901 O O . SER A 1 366 ? 4.965 20.459 -42.454 1.00 74.38 366 SER A O 1
ATOM 2903 N N . GLU A 1 367 ? 6.156 22.133 -43.326 1.00 58.66 367 GLU A N 1
ATOM 2904 C CA . GLU A 1 367 ? 5.792 21.881 -44.736 1.00 58.66 367 GLU A CA 1
ATOM 2905 C C . GLU A 1 367 ? 6.099 20.439 -45.203 1.00 58.66 367 GLU A C 1
ATOM 2907 O O . GLU A 1 367 ? 5.567 19.977 -46.215 1.00 58.66 367 GLU A O 1
ATOM 2912 N N . ARG A 1 368 ? 6.963 19.718 -44.475 1.00 55.97 368 ARG A N 1
ATOM 2913 C CA . ARG A 1 368 ? 7.343 18.323 -44.746 1.00 55.97 368 ARG A CA 1
ATOM 2914 C C . ARG A 1 368 ? 6.501 17.291 -43.987 1.00 55.97 368 ARG A C 1
ATOM 2916 O O . ARG A 1 368 ? 6.532 16.117 -44.353 1.00 55.97 368 ARG A O 1
ATOM 2923 N N . ASP A 1 369 ? 5.717 17.713 -42.998 1.00 63.19 369 ASP A N 1
ATOM 2924 C CA . ASP A 1 369 ? 5.009 16.816 -42.087 1.00 63.19 369 ASP A CA 1
ATOM 2925 C C . ASP A 1 369 ? 3.560 16.607 -42.546 1.00 63.19 369 ASP A C 1
ATOM 2927 O O . ASP A 1 369 ? 2.712 17.498 -42.472 1.00 63.19 369 ASP A O 1
ATOM 2931 N N . LYS A 1 370 ? 3.235 15.394 -43.012 1.00 58.22 370 LYS A N 1
ATOM 2932 C CA . LYS A 1 370 ? 1.855 15.001 -43.345 1.00 58.22 370 LYS A CA 1
ATOM 2933 C C . LYS A 1 370 ? 1.279 14.118 -42.242 1.00 58.22 370 LYS A C 1
ATOM 2935 O O . LYS A 1 370 ? 1.620 12.946 -42.132 1.00 58.22 370 LYS A O 1
ATOM 2940 N N . LEU A 1 371 ? 0.347 14.664 -41.463 1.00 64.19 371 LEU A N 1
ATOM 2941 C CA . LEU A 1 371 ? -0.412 13.923 -40.449 1.00 64.19 371 LEU A CA 1
ATOM 2942 C C . LEU A 1 371 ? -1.815 13.575 -40.947 1.00 64.19 371 LEU A C 1
ATOM 2944 O O . LEU A 1 371 ? -2.598 14.463 -41.286 1.00 64.19 371 LEU A O 1
ATOM 2948 N N . SER A 1 372 ? -2.160 12.286 -40.924 1.00 65.81 372 SER A N 1
ATOM 2949 C CA . SER A 1 372 ? -3.529 11.826 -41.178 1.00 65.81 372 SER A CA 1
ATOM 2950 C C . SER A 1 372 ? -4.463 12.200 -40.017 1.00 65.81 372 SER A C 1
ATOM 2952 O O . SER A 1 372 ? -4.037 12.299 -38.863 1.00 65.81 372 SER A O 1
ATOM 2954 N N . GLY A 1 373 ? -5.763 12.373 -40.292 1.00 62.28 373 GLY A N 1
ATOM 2955 C CA . GLY A 1 373 ? -6.759 12.700 -39.258 1.00 62.28 373 GLY A CA 1
ATOM 2956 C C . GLY A 1 373 ? -6.837 11.660 -38.129 1.00 62.28 373 GLY A C 1
ATOM 2957 O O . GLY A 1 373 ? -7.045 12.018 -36.970 1.00 62.28 373 GLY A O 1
ATOM 2958 N N . SER A 1 374 ? -6.580 10.384 -38.442 1.00 60.28 374 SER A N 1
ATOM 2959 C CA . SER A 1 374 ? -6.471 9.312 -37.442 1.00 60.28 374 SER A CA 1
ATOM 2960 C C . SER A 1 374 ? -5.191 9.422 -36.608 1.00 60.28 374 SER A C 1
ATOM 2962 O O . SER A 1 374 ? -5.236 9.204 -35.401 1.00 60.28 374 SER A O 1
ATOM 2964 N N . GLY A 1 375 ? -4.063 9.801 -37.222 1.00 68.62 375 GLY A N 1
ATOM 2965 C CA . GLY A 1 375 ? -2.802 10.031 -36.515 1.00 68.62 375 GLY A CA 1
ATOM 2966 C C . GLY A 1 375 ? -2.922 11.159 -35.491 1.00 68.62 375 GLY A C 1
ATOM 2967 O O . GLY A 1 375 ? -2.549 10.975 -34.337 1.00 68.62 375 GLY A O 1
ATOM 2968 N N . ARG A 1 376 ? -3.550 12.284 -35.865 1.00 73.19 376 ARG A N 1
ATOM 2969 C CA . ARG A 1 376 ? -3.802 13.406 -34.939 1.00 73.19 376 ARG A CA 1
ATOM 2970 C C . ARG A 1 376 ? -4.643 12.991 -33.732 1.00 73.19 376 ARG A C 1
ATOM 2972 O O . ARG A 1 376 ? -4.338 13.391 -32.613 1.00 73.19 376 ARG A O 1
ATOM 2979 N N . ARG A 1 377 ? -5.680 12.166 -33.936 1.00 71.19 377 ARG A N 1
ATOM 2980 C CA . ARG A 1 377 ? -6.517 11.651 -32.838 1.00 71.19 377 ARG A CA 1
ATOM 2981 C C . ARG A 1 377 ? -5.721 10.738 -31.901 1.00 71.19 377 ARG A C 1
ATOM 2983 O O . ARG A 1 377 ? -5.868 10.859 -30.688 1.00 71.19 377 ARG A O 1
ATOM 2990 N N . ASN A 1 378 ? -4.860 9.880 -32.445 1.00 74.19 378 ASN A N 1
ATOM 2991 C CA . ASN A 1 378 ? -4.016 8.998 -31.640 1.00 74.19 378 ASN A CA 1
ATOM 2992 C C . ASN A 1 378 ? -2.996 9.793 -30.819 1.00 74.19 378 ASN A C 1
ATOM 2994 O O . ASN A 1 378 ? -2.946 9.615 -29.607 1.00 74.19 378 ASN A O 1
ATOM 2998 N N . PHE A 1 379 ? -2.269 10.732 -31.436 1.00 79.56 379 PHE A N 1
ATOM 2999 C CA . PHE A 1 379 ? -1.339 11.604 -30.711 1.00 79.56 379 PHE A CA 1
ATOM 3000 C C . PHE A 1 379 ? -2.047 12.420 -29.632 1.00 79.56 379 PHE A C 1
ATOM 3002 O O . PHE A 1 379 ? -1.560 12.487 -28.509 1.00 79.56 379 PHE A O 1
ATOM 3009 N N . LYS A 1 380 ? -3.236 12.962 -29.922 1.00 80.56 380 LYS A N 1
ATOM 3010 C CA . LYS A 1 380 ? -4.039 13.686 -28.930 1.00 80.56 380 LYS A CA 1
ATOM 3011 C C . LYS A 1 380 ? -4.361 12.818 -27.709 1.00 80.56 380 LYS A C 1
ATOM 3013 O O . LYS A 1 380 ? -4.198 13.272 -26.581 1.00 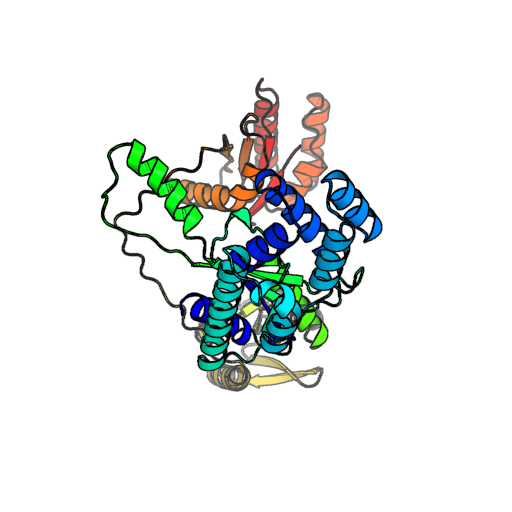80.56 380 LYS A O 1
ATOM 3018 N N . ASN A 1 381 ? -4.786 11.574 -27.924 1.00 78.12 381 ASN A N 1
ATOM 3019 C CA . ASN A 1 381 ? -5.095 10.648 -26.833 1.00 78.12 381 ASN A CA 1
ATOM 3020 C C . ASN A 1 381 ? -3.843 10.282 -26.024 1.00 78.12 381 ASN A C 1
ATOM 3022 O O . ASN A 1 381 ? -3.908 10.252 -24.798 1.00 78.12 381 ASN A O 1
ATOM 3026 N N . THR A 1 382 ? -2.708 10.058 -26.690 1.00 80.12 382 THR A N 1
ATOM 3027 C CA . THR A 1 382 ? -1.429 9.763 -26.029 1.00 80.12 382 THR A CA 1
ATOM 3028 C C . THR A 1 382 ? -0.944 10.942 -25.185 1.00 80.12 382 THR A C 1
ATOM 3030 O O . THR A 1 382 ? -0.618 10.749 -24.016 1.00 80.12 382 THR A O 1
ATOM 3033 N N . ILE A 1 383 ? -0.970 12.163 -25.732 1.00 83.62 383 ILE A N 1
ATOM 3034 C CA . ILE A 1 383 ? -0.585 13.396 -25.026 1.00 83.62 383 ILE A CA 1
ATOM 3035 C C . ILE A 1 383 ? -1.468 13.592 -23.789 1.00 83.62 383 ILE A C 1
ATOM 3037 O O . ILE A 1 383 ? -0.956 13.801 -22.691 1.00 83.62 383 ILE A O 1
ATOM 3041 N N . LEU A 1 384 ? -2.792 13.461 -23.932 1.00 81.50 384 LEU A N 1
ATOM 3042 C CA . LEU A 1 384 ? -3.724 13.603 -22.809 1.00 81.50 384 LEU A CA 1
ATOM 3043 C C . LEU A 1 384 ? -3.531 12.517 -21.746 1.00 81.50 384 LEU A C 1
ATOM 3045 O O . LEU A 1 384 ? -3.590 12.825 -20.558 1.00 81.50 384 LEU A O 1
ATOM 3049 N N . ALA A 1 385 ? -3.279 11.267 -22.143 1.00 79.31 385 ALA A N 1
ATOM 3050 C CA . ALA A 1 385 ? -3.014 10.181 -21.203 1.00 79.31 385 ALA A CA 1
ATOM 3051 C C . ALA A 1 385 ? -1.720 10.434 -20.414 1.00 79.31 385 ALA A C 1
ATOM 3053 O O . ALA A 1 385 ? -1.728 10.362 -19.183 1.00 79.31 385 ALA A O 1
ATOM 3054 N N . GLN A 1 386 ? -0.642 10.806 -21.108 1.00 82.12 386 GLN A N 1
ATOM 3055 C CA . GLN A 1 386 ? 0.664 11.073 -20.509 1.00 82.12 386 GLN A CA 1
ATOM 3056 C C . GLN A 1 386 ? 0.646 12.300 -19.591 1.00 82.12 386 GLN A C 1
ATOM 3058 O O . GLN A 1 386 ? 1.223 12.280 -18.507 1.00 82.12 386 GLN A O 1
ATOM 3063 N N . MET A 1 387 ? -0.032 13.370 -20.006 1.00 75.38 387 MET A N 1
ATOM 3064 C CA . MET A 1 387 ? -0.058 14.634 -19.270 1.00 75.38 387 MET A CA 1
ATOM 3065 C C . MET A 1 387 ? -1.209 14.727 -18.265 1.00 75.38 387 MET A C 1
ATOM 3067 O O . MET A 1 387 ? -1.269 15.701 -17.519 1.00 75.38 387 MET A O 1
ATOM 3071 N N . SER A 1 388 ? -2.092 13.724 -18.190 1.00 77.06 388 SER A N 1
ATOM 3072 C CA . SER A 1 388 ? -3.272 13.711 -17.309 1.00 77.06 388 SER A CA 1
ATOM 3073 C C . SER A 1 388 ? -2.944 14.078 -15.858 1.00 77.06 388 SER A C 1
ATOM 3075 O O . SER A 1 388 ? -3.619 14.915 -15.262 1.00 77.06 388 SER A O 1
ATOM 3077 N N . PHE A 1 389 ? -1.863 13.524 -15.308 1.00 72.81 389 PHE A N 1
ATOM 3078 C CA . PHE A 1 389 ? -1.419 13.798 -13.943 1.00 72.81 389 PHE A CA 1
ATOM 3079 C C . PHE A 1 389 ? -0.871 15.220 -13.756 1.00 72.81 389 PHE A C 1
ATOM 3081 O O . PHE A 1 389 ? -1.119 15.850 -12.729 1.00 72.81 389 PHE A O 1
ATOM 3088 N N . TYR A 1 390 ? -0.141 15.744 -14.745 1.00 73.38 390 TYR A N 1
ATOM 3089 C CA . TYR A 1 390 ? 0.393 17.108 -14.713 1.00 73.38 390 TYR A CA 1
ATOM 3090 C C . TYR A 1 390 ? -0.735 18.140 -14.835 1.00 73.38 390 TYR A C 1
ATOM 3092 O O . TYR A 1 390 ? -0.811 19.084 -14.053 1.00 73.38 390 TYR A O 1
ATOM 3100 N N . LEU A 1 391 ? -1.674 17.894 -15.748 1.00 76.19 391 LEU A N 1
ATOM 3101 C CA . LEU A 1 391 ? -2.856 18.716 -15.978 1.00 76.19 391 LEU A CA 1
ATOM 3102 C C . LEU A 1 391 ? -3.806 18.753 -14.768 1.00 76.19 391 LEU A C 1
ATOM 3104 O O . LEU A 1 391 ? -4.373 19.800 -14.480 1.00 76.19 391 LEU A O 1
ATOM 3108 N N . GLN A 1 392 ? -3.935 17.657 -14.010 1.00 73.19 392 GLN A N 1
ATOM 3109 C CA . GLN A 1 392 ? -4.720 17.620 -12.763 1.00 73.19 392 GLN A CA 1
ATOM 3110 C C . GLN A 1 392 ? -4.139 18.489 -11.636 1.00 73.19 392 GLN A C 1
ATOM 3112 O O . GLN A 1 392 ? -4.862 18.846 -10.706 1.00 73.19 392 GLN A O 1
ATOM 3117 N N . ARG A 1 393 ? -2.843 18.820 -11.694 1.00 72.19 393 ARG A N 1
ATOM 3118 C CA . ARG A 1 393 ? -2.180 19.698 -10.715 1.00 72.19 393 ARG A CA 1
ATOM 3119 C C . ARG A 1 393 ? -2.344 21.182 -11.043 1.00 72.19 393 ARG A C 1
ATOM 3121 O O . ARG A 1 393 ? -2.103 22.017 -10.174 1.00 72.19 393 ARG A O 1
ATOM 3128 N N . ILE A 1 394 ? -2.749 21.510 -12.268 1.00 70.44 394 ILE A N 1
ATOM 3129 C CA . ILE A 1 394 ? -3.044 22.877 -12.694 1.00 70.44 394 ILE A CA 1
ATOM 3130 C C . ILE A 1 394 ? -4.489 23.198 -12.296 1.00 70.44 394 ILE A C 1
ATOM 3132 O O . ILE A 1 394 ? -5.394 22.376 -12.430 1.00 70.44 394 ILE A O 1
ATOM 3136 N N . SER A 1 395 ? -4.717 24.398 -11.759 1.00 65.31 395 SER A N 1
ATOM 3137 C CA . SER A 1 395 ? -6.066 24.846 -11.402 1.00 65.31 395 SER A CA 1
ATOM 3138 C C . SER A 1 395 ? -6.984 24.799 -12.626 1.00 65.31 395 SER A C 1
ATOM 3140 O O . SER A 1 395 ? -6.644 25.329 -13.677 1.00 65.31 395 SER A O 1
ATOM 3142 N N . HIS A 1 396 ? -8.195 24.260 -12.467 1.00 66.56 396 HIS A N 1
ATOM 3143 C CA . HIS A 1 396 ? -9.228 24.178 -13.513 1.00 66.56 396 HIS A CA 1
ATOM 3144 C C . HIS A 1 396 ? -9.659 25.544 -14.088 1.00 66.56 396 HIS A C 1
ATOM 3146 O O . HIS A 1 396 ? -10.400 25.596 -15.066 1.00 66.56 396 HIS A O 1
ATOM 3152 N N . LYS A 1 397 ? -9.223 26.652 -13.473 1.00 65.69 397 LYS A N 1
ATOM 3153 C CA . LYS A 1 397 ? -9.462 28.026 -13.935 1.00 65.69 397 LYS A CA 1
ATOM 3154 C C . LYS A 1 397 ? -8.376 28.556 -14.878 1.00 65.69 397 LYS A C 1
ATOM 3156 O O . LYS A 1 397 ? -8.570 29.625 -15.444 1.00 65.69 397 LYS A O 1
ATOM 3161 N N . VAL A 1 398 ? -7.251 27.851 -15.014 1.00 72.81 398 VAL A N 1
ATOM 3162 C CA . VAL A 1 398 ? -6.123 28.252 -15.861 1.00 72.81 398 VAL A CA 1
ATOM 3163 C C . VAL A 1 398 ? -6.200 27.463 -17.172 1.00 72.81 398 VAL A C 1
ATOM 3165 O O . VAL A 1 398 ? -6.162 26.232 -17.123 1.00 72.81 398 VAL A O 1
ATOM 3168 N N . PRO A 1 399 ? -6.353 28.125 -18.331 1.00 77.06 399 PRO A N 1
ATOM 3169 C CA . PRO A 1 399 ? -6.316 27.442 -19.617 1.00 77.06 399 PRO A CA 1
ATOM 3170 C C . PRO A 1 399 ? -4.900 26.924 -19.891 1.00 77.06 399 PRO A C 1
ATOM 3172 O O . PRO A 1 399 ? -3.917 27.592 -19.572 1.00 77.06 399 PRO A O 1
ATOM 3175 N N . VAL A 1 400 ? -4.795 25.723 -20.458 1.00 84.69 400 VAL A N 1
ATOM 3176 C CA . VAL A 1 400 ? -3.511 25.116 -20.831 1.00 84.69 400 VAL A CA 1
ATOM 3177 C C . VAL A 1 400 ? -3.488 24.918 -22.338 1.00 84.69 400 VAL A C 1
ATOM 3179 O O . VAL A 1 400 ? -4.395 24.287 -22.880 1.00 84.69 400 VAL A O 1
ATOM 3182 N N . GLU A 1 401 ? -2.450 25.417 -23.003 1.00 85.62 401 GLU A N 1
ATOM 3183 C CA . GLU A 1 401 ? -2.228 25.191 -24.429 1.00 85.62 401 GLU A CA 1
ATOM 3184 C C . GLU A 1 401 ? -0.987 24.323 -24.627 1.00 85.62 401 GLU A C 1
ATOM 3186 O O . GLU A 1 401 ? 0.091 24.607 -24.103 1.00 85.62 401 GLU A O 1
ATOM 3191 N N . ILE A 1 402 ? -1.148 23.238 -25.380 1.00 88.88 402 ILE A N 1
ATOM 3192 C CA . ILE A 1 402 ? -0.073 22.299 -25.684 1.00 88.88 402 ILE A CA 1
ATOM 3193 C C . ILE A 1 402 ? 0.254 22.408 -27.170 1.00 88.88 402 ILE A C 1
ATOM 3195 O O . ILE A 1 402 ? -0.541 21.998 -28.015 1.00 88.88 402 ILE A O 1
ATOM 3199 N N . PHE A 1 403 ? 1.450 22.894 -27.480 1.00 89.81 403 PHE A N 1
ATOM 3200 C CA . PHE A 1 403 ? 2.009 22.940 -28.824 1.00 89.81 403 PHE A CA 1
ATOM 3201 C C . PHE A 1 403 ? 2.748 21.634 -29.125 1.00 89.81 403 PHE A C 1
ATOM 3203 O O . PHE A 1 403 ? 3.867 21.399 -28.662 1.00 89.81 403 PHE A O 1
ATOM 3210 N N . ALA A 1 404 ? 2.108 20.761 -29.898 1.00 89.94 404 ALA A N 1
ATOM 3211 C CA . ALA A 1 404 ? 2.673 19.496 -30.348 1.00 89.94 404 ALA A CA 1
ATOM 3212 C C . ALA A 1 404 ? 3.486 19.695 -31.638 1.00 89.94 404 ALA A C 1
ATOM 3214 O O . ALA A 1 404 ? 2.925 20.057 -32.678 1.00 89.94 404 ALA A O 1
ATOM 3215 N N . VAL A 1 405 ? 4.797 19.439 -31.568 1.00 90.62 405 VAL A N 1
ATOM 3216 C CA . VAL A 1 405 ? 5.773 19.735 -32.632 1.00 90.62 405 VAL A CA 1
ATOM 3217 C C . VAL A 1 405 ? 6.666 18.532 -32.959 1.00 90.62 405 VAL A C 1
ATOM 3219 O O . VAL A 1 405 ? 6.995 17.724 -32.089 1.00 90.62 405 VAL A O 1
ATOM 3222 N N . PHE A 1 406 ? 7.112 18.418 -34.213 1.00 87.38 406 PHE A N 1
ATOM 3223 C CA . PHE A 1 406 ? 8.111 17.431 -34.650 1.00 87.38 406 PHE A CA 1
ATOM 3224 C C . PHE A 1 406 ? 9.535 17.978 -34.479 1.00 87.38 406 PHE A C 1
ATOM 3226 O O . PHE A 1 406 ? 10.283 18.147 -35.441 1.00 87.38 406 PHE A O 1
ATOM 3233 N N . LEU A 1 407 ? 9.900 18.298 -33.238 1.00 88.25 407 LEU A N 1
ATOM 3234 C CA . LEU A 1 407 ? 11.254 18.701 -32.860 1.00 88.25 407 LEU A CA 1
ATOM 3235 C C . LEU A 1 407 ? 11.805 17.754 -31.800 1.00 88.25 407 LEU A C 1
ATOM 3237 O O . LEU A 1 407 ? 11.074 17.344 -30.900 1.00 88.25 407 LEU A O 1
ATOM 3241 N N . GLU A 1 408 ? 13.095 17.447 -31.883 1.00 90.06 408 GLU A N 1
ATOM 3242 C CA . GLU A 1 408 ? 13.811 16.744 -30.819 1.00 90.06 408 GLU A CA 1
ATOM 3243 C C . GLU A 1 408 ? 13.846 17.592 -29.538 1.00 90.06 408 GLU A C 1
ATOM 3245 O O . GLU A 1 408 ? 13.867 18.830 -29.563 1.00 90.06 408 GLU A O 1
ATOM 3250 N N . MET A 1 409 ? 13.918 16.927 -28.391 1.00 90.62 409 MET A N 1
ATOM 3251 C CA . MET A 1 409 ? 13.923 17.552 -27.074 1.00 90.62 409 MET A CA 1
ATOM 3252 C C . MET A 1 409 ? 15.149 18.451 -26.861 1.00 90.62 409 MET A C 1
ATOM 3254 O O . MET A 1 409 ? 15.087 19.414 -26.097 1.00 90.62 409 MET A O 1
ATOM 3258 N N . SER A 1 410 ? 16.258 18.181 -27.556 1.00 87.00 410 SER A N 1
ATOM 3259 C CA . SER A 1 410 ? 17.456 19.033 -27.598 1.00 87.00 410 SER A CA 1
ATOM 3260 C C . SER A 1 410 ? 17.139 20.445 -28.126 1.00 87.00 410 SER A C 1
ATOM 3262 O O . SER A 1 410 ? 17.588 21.451 -27.560 1.00 87.00 410 SER A O 1
ATOM 3264 N N . VAL A 1 411 ? 16.294 20.534 -29.157 1.00 89.56 411 VAL A N 1
ATOM 3265 C CA . VAL A 1 411 ? 15.839 21.789 -29.765 1.00 89.56 411 VAL A CA 1
ATOM 3266 C C . VAL A 1 411 ? 14.817 22.474 -28.861 1.00 89.56 411 VAL A C 1
ATOM 3268 O O . VAL A 1 411 ? 14.973 23.660 -28.576 1.00 89.56 411 VAL A O 1
ATOM 3271 N N . ILE A 1 412 ? 13.836 21.734 -28.323 1.00 91.12 412 ILE A N 1
ATOM 3272 C CA . ILE A 1 412 ? 12.825 22.277 -27.391 1.00 91.12 412 ILE A CA 1
ATOM 3273 C C . ILE A 1 412 ? 13.481 22.880 -26.143 1.00 91.12 412 ILE A C 1
ATOM 3275 O O . ILE A 1 412 ? 13.145 23.994 -25.746 1.00 91.12 412 ILE A O 1
ATOM 3279 N N . ARG A 1 413 ? 14.475 22.199 -25.556 1.00 89.69 413 ARG A N 1
ATOM 3280 C CA . ARG A 1 413 ? 15.254 22.733 -24.424 1.00 89.69 413 ARG A CA 1
ATOM 3281 C C . ARG A 1 413 ? 15.951 24.040 -24.777 1.00 89.69 413 ARG A C 1
ATOM 3283 O O . ARG A 1 413 ? 16.012 24.938 -23.944 1.00 89.69 413 ARG A O 1
ATOM 3290 N N . THR A 1 414 ? 16.467 24.152 -25.999 1.00 88.44 414 THR A N 1
ATOM 3291 C CA . THR A 1 414 ? 17.125 25.377 -26.466 1.00 88.44 414 THR A CA 1
ATOM 3292 C C . THR A 1 414 ? 16.112 26.504 -26.662 1.00 88.44 414 THR A C 1
ATOM 3294 O O . THR A 1 414 ? 16.391 27.620 -26.243 1.00 88.44 414 THR A O 1
ATOM 3297 N N . ILE A 1 415 ? 14.930 26.222 -27.220 1.00 89.31 415 ILE A N 1
ATOM 3298 C CA . ILE A 1 415 ? 13.842 27.206 -27.329 1.00 89.31 415 ILE A CA 1
ATOM 3299 C C . ILE A 1 415 ? 13.499 27.739 -25.935 1.00 89.31 415 ILE A C 1
ATOM 3301 O O . ILE A 1 415 ? 13.618 28.930 -25.695 1.00 89.31 415 ILE A O 1
ATOM 3305 N N . ILE A 1 416 ? 13.194 26.867 -24.978 1.00 87.62 416 ILE A N 1
ATOM 3306 C CA . ILE A 1 416 ? 12.753 27.290 -23.638 1.00 87.62 416 ILE A CA 1
ATOM 3307 C C . ILE A 1 416 ? 13.852 28.017 -22.852 1.00 87.62 416 ILE A C 1
ATOM 3309 O O . ILE A 1 416 ? 13.556 28.912 -22.071 1.00 87.62 416 ILE A O 1
ATOM 3313 N N . SER A 1 417 ? 15.123 27.663 -23.061 1.00 87.25 417 SER A N 1
ATOM 3314 C CA . SER A 1 417 ? 16.238 28.279 -22.325 1.00 87.25 417 SER A CA 1
ATOM 3315 C C . SER A 1 417 ? 16.638 29.662 -22.844 1.00 87.25 417 SER A C 1
ATOM 3317 O O . SER A 1 417 ? 17.284 30.404 -22.112 1.00 87.25 417 SER A O 1
ATOM 3319 N N . PHE A 1 418 ? 16.345 29.976 -24.110 1.00 86.62 418 PHE A N 1
ATOM 3320 C CA . PHE A 1 418 ? 16.822 31.202 -24.762 1.00 86.62 418 PHE A CA 1
ATOM 3321 C C . PHE A 1 418 ? 15.702 32.104 -25.279 1.00 86.62 418 PHE A C 1
ATOM 3323 O O . PHE A 1 418 ? 16.003 33.231 -25.648 1.00 86.62 418 PHE A O 1
ATOM 3330 N N . LEU A 1 419 ? 14.452 31.638 -25.347 1.00 87.38 419 LEU A N 1
ATOM 3331 C CA . LEU A 1 419 ? 13.324 32.430 -25.830 1.00 87.38 419 LEU A CA 1
ATOM 3332 C C . LEU A 1 419 ? 12.853 33.410 -24.751 1.00 87.38 419 LEU A C 1
ATOM 3334 O O . LEU A 1 419 ? 12.389 33.005 -23.688 1.00 87.38 419 LEU A O 1
ATOM 3338 N N . GLU A 1 420 ? 12.906 34.701 -25.063 1.00 84.81 420 GLU A N 1
ATOM 3339 C CA . GLU A 1 420 ? 12.430 35.778 -24.190 1.00 84.81 420 GLU A CA 1
ATOM 3340 C C . GLU A 1 420 ? 11.057 36.253 -24.682 1.00 84.81 420 GLU A C 1
ATOM 3342 O O . GLU A 1 420 ? 10.933 37.231 -25.418 1.00 84.81 420 GLU A O 1
ATOM 3347 N N . ILE A 1 421 ? 10.015 35.490 -24.341 1.00 81.81 421 ILE A N 1
ATOM 3348 C CA . ILE A 1 421 ? 8.651 35.669 -24.870 1.00 81.81 421 ILE A CA 1
ATOM 3349 C C . ILE A 1 421 ? 7.876 36.841 -24.227 1.00 81.81 421 ILE A C 1
ATOM 3351 O O . ILE A 1 421 ? 6.962 37.369 -24.856 1.00 81.81 421 ILE A O 1
ATOM 3355 N N . ASP A 1 422 ? 8.247 37.273 -23.015 1.00 80.31 422 ASP A N 1
ATOM 3356 C CA . ASP A 1 422 ? 7.623 38.406 -22.297 1.00 80.31 422 ASP A CA 1
ATOM 3357 C C . ASP A 1 422 ? 8.201 39.781 -22.666 1.00 80.31 422 ASP A C 1
ATOM 3359 O O . ASP A 1 422 ? 7.663 40.808 -22.253 1.00 80.31 422 ASP A O 1
ATOM 3363 N N . GLU A 1 423 ? 9.294 39.808 -23.426 1.00 82.69 423 GLU A N 1
ATOM 3364 C CA . GLU A 1 423 ? 10.049 41.024 -23.726 1.00 82.69 423 GLU A CA 1
ATOM 3365 C C . GLU A 1 423 ? 9.592 41.700 -25.036 1.00 82.69 423 GLU A C 1
ATOM 3367 O O . GLU A 1 423 ? 8.856 41.140 -25.862 1.00 82.69 423 GLU A O 1
ATOM 3372 N N . ASP A 1 424 ? 10.061 42.934 -25.250 1.00 84.44 424 ASP A N 1
ATOM 3373 C CA . ASP A 1 424 ? 9.748 43.741 -26.434 1.00 84.44 424 ASP A CA 1
ATOM 3374 C C . ASP A 1 424 ? 10.047 43.008 -27.756 1.00 84.44 424 ASP A C 1
ATOM 3376 O O . ASP A 1 424 ? 10.962 42.190 -27.858 1.00 84.44 424 ASP A O 1
ATOM 3380 N N . GLU A 1 425 ? 9.328 43.362 -28.830 1.00 83.19 425 GLU A N 1
ATOM 3381 C CA . GLU A 1 425 ? 9.440 42.710 -30.149 1.00 83.19 425 GLU A CA 1
ATOM 3382 C C . GLU A 1 425 ? 10.884 42.601 -30.662 1.00 83.19 425 GLU A C 1
ATOM 3384 O O . GLU A 1 425 ? 11.278 41.590 -31.235 1.00 83.19 425 GLU A O 1
ATOM 3389 N N . GLN A 1 426 ? 11.716 43.609 -30.399 1.00 84.12 426 GLN A N 1
ATOM 3390 C CA . GLN A 1 426 ? 13.119 43.591 -30.812 1.00 84.12 426 GLN A CA 1
ATOM 3391 C C . GLN A 1 426 ? 13.970 42.582 -30.030 1.00 84.12 426 GLN A C 1
ATOM 3393 O O . GLN A 1 426 ? 14.907 42.013 -30.592 1.00 84.12 426 GLN A O 1
ATOM 3398 N N . ILE A 1 427 ? 13.677 42.379 -28.746 1.00 85.12 427 ILE A N 1
ATOM 3399 C CA . ILE A 1 427 ? 14.382 41.439 -27.868 1.00 85.12 427 ILE A CA 1
ATOM 3400 C C . ILE A 1 427 ? 13.919 40.015 -28.183 1.00 85.12 427 ILE A C 1
ATOM 3402 O O . ILE A 1 427 ? 14.743 39.136 -28.436 1.00 85.12 427 ILE A O 1
ATOM 3406 N N . PHE A 1 428 ? 12.611 39.830 -28.344 1.00 88.25 428 PHE A N 1
ATOM 3407 C CA . PHE A 1 428 ? 12.014 38.574 -28.777 1.00 88.25 428 PHE A CA 1
ATOM 3408 C C . PHE A 1 428 ? 12.606 38.069 -30.105 1.00 88.25 428 PHE A C 1
ATOM 3410 O O . PHE A 1 428 ? 13.078 36.934 -30.181 1.00 88.25 428 PHE A O 1
ATOM 3417 N N . GLN A 1 429 ? 12.689 38.917 -31.136 1.00 86.75 429 GLN A N 1
ATOM 3418 C CA . GLN A 1 429 ? 13.269 38.522 -32.428 1.00 86.75 429 GLN A CA 1
ATOM 3419 C C . GLN A 1 429 ? 14.771 38.194 -32.330 1.00 86.75 429 GLN A C 1
ATOM 3421 O O . GLN A 1 429 ? 15.250 37.282 -33.009 1.00 86.75 429 GLN A O 1
ATOM 3426 N N . LYS A 1 430 ? 15.525 38.878 -31.455 1.00 87.88 430 LYS A N 1
ATOM 3427 C CA . LYS A 1 430 ? 16.929 38.527 -31.169 1.00 87.88 430 LYS A CA 1
ATOM 3428 C C . LYS A 1 430 ? 17.039 37.168 -30.479 1.00 87.88 430 LYS A C 1
ATOM 3430 O O . LYS A 1 430 ? 17.904 36.378 -30.845 1.00 87.88 430 LYS A O 1
ATOM 3435 N N . SER A 1 431 ? 16.144 36.880 -29.537 1.00 89.50 431 SER A N 1
ATOM 3436 C CA . SER A 1 431 ? 16.099 35.608 -28.814 1.00 89.50 431 SER A CA 1
ATOM 3437 C C . SER A 1 431 ? 15.812 34.427 -29.759 1.00 89.50 431 SER A C 1
ATOM 3439 O O . SER A 1 431 ? 16.517 33.417 -29.729 1.00 89.50 431 SER A O 1
ATOM 3441 N N . ILE A 1 432 ? 14.896 34.604 -30.724 1.00 89.12 432 ILE A N 1
ATOM 3442 C CA . ILE A 1 432 ? 14.648 33.637 -31.807 1.00 89.12 432 ILE A CA 1
ATOM 3443 C C . ILE A 1 432 ? 15.908 33.429 -32.655 1.00 89.12 432 ILE A C 1
ATOM 3445 O O . ILE A 1 432 ? 16.245 32.290 -32.985 1.00 89.12 432 ILE A O 1
ATOM 3449 N N . GLN A 1 433 ? 16.625 34.503 -33.000 1.00 89.19 433 GLN A N 1
ATOM 3450 C CA . GLN A 1 433 ? 17.837 34.397 -33.814 1.00 89.19 433 GLN A CA 1
ATOM 3451 C C . GLN A 1 433 ? 18.933 33.581 -33.108 1.00 89.19 433 GLN A C 1
ATOM 3453 O O . GLN A 1 433 ? 19.550 32.735 -33.748 1.00 89.19 433 GLN A O 1
ATOM 3458 N N . ILE A 1 434 ? 19.096 33.729 -31.788 1.00 88.88 434 ILE A N 1
ATOM 3459 C CA . ILE A 1 434 ? 20.035 32.925 -30.981 1.00 88.88 434 ILE A CA 1
ATOM 3460 C C . ILE A 1 434 ? 19.684 31.430 -31.035 1.00 88.88 434 ILE A C 1
ATOM 3462 O O . ILE A 1 434 ? 20.571 30.580 -31.151 1.00 88.88 434 ILE A O 1
ATOM 3466 N N . VAL A 1 435 ? 18.394 31.091 -30.968 1.00 89.75 435 VAL A N 1
ATOM 3467 C CA . VAL A 1 435 ? 17.931 29.698 -31.068 1.00 89.75 435 VAL A CA 1
ATOM 3468 C C . VAL A 1 435 ? 18.166 29.144 -32.479 1.00 89.75 435 VAL A C 1
ATOM 3470 O O . VAL A 1 435 ? 18.629 28.011 -32.627 1.00 89.75 435 VAL A O 1
ATOM 3473 N N . ILE A 1 436 ? 17.903 29.945 -33.516 1.00 91.62 436 ILE A N 1
ATOM 3474 C CA . ILE A 1 436 ? 18.142 29.583 -34.921 1.00 91.62 436 ILE A CA 1
ATOM 3475 C C . ILE A 1 436 ? 19.629 29.346 -35.190 1.00 91.62 436 ILE A C 1
ATOM 3477 O O . ILE A 1 436 ? 19.963 28.399 -35.898 1.00 91.62 436 ILE A O 1
ATOM 3481 N N . ASP A 1 437 ? 20.517 30.167 -34.631 1.00 89.75 437 ASP A N 1
ATOM 3482 C CA . ASP A 1 437 ? 21.963 30.038 -34.839 1.00 89.75 437 ASP A CA 1
ATOM 3483 C C . ASP A 1 437 ? 22.502 28.721 -34.260 1.00 89.75 437 ASP A C 1
ATOM 3485 O O . ASP A 1 437 ? 23.416 28.119 -34.823 1.00 89.75 437 ASP A O 1
ATOM 3489 N N . LYS A 1 438 ? 21.887 28.225 -33.177 1.00 88.00 438 LYS A N 1
ATOM 3490 C CA . LYS A 1 438 ? 22.195 26.912 -32.589 1.00 88.00 438 LYS A CA 1
ATOM 3491 C C . LYS A 1 438 ? 21.574 25.746 -33.358 1.00 88.00 438 LYS A C 1
ATOM 3493 O O . LYS A 1 438 ? 22.158 24.666 -33.381 1.00 88.00 438 LYS A O 1
ATOM 3498 N N . HIS A 1 439 ? 20.427 25.962 -34.007 1.00 89.25 439 HIS A N 1
ATOM 3499 C CA . HIS A 1 439 ? 19.665 24.930 -34.725 1.00 89.25 439 HIS A CA 1
ATOM 3500 C C . HIS A 1 439 ? 19.274 25.368 -36.149 1.00 89.25 439 HIS A C 1
ATOM 3502 O O . HIS A 1 439 ? 18.085 25.425 -36.489 1.00 89.25 439 HIS A O 1
ATOM 3508 N N . PRO A 1 440 ? 20.249 25.633 -37.044 1.00 85.44 440 PRO A N 1
ATOM 3509 C CA . PRO A 1 440 ? 19.987 26.265 -38.341 1.00 85.44 440 PRO A CA 1
ATOM 3510 C C . PRO A 1 440 ? 19.119 25.407 -39.271 1.00 85.44 440 PRO A C 1
ATOM 3512 O O . PRO A 1 440 ? 18.403 25.935 -40.125 1.00 85.44 440 PRO A O 1
ATOM 3515 N N . ARG A 1 441 ? 19.126 24.079 -39.079 1.00 85.12 441 ARG A N 1
ATOM 3516 C CA . ARG A 1 441 ? 18.317 23.117 -39.847 1.00 85.12 441 ARG A CA 1
ATOM 3517 C C . ARG A 1 441 ? 16.809 23.326 -39.678 1.00 85.12 441 ARG A C 1
ATOM 3519 O O . ARG A 1 441 ? 16.060 23.053 -40.612 1.00 85.12 441 ARG A O 1
ATOM 3526 N N . HIS A 1 442 ? 16.368 23.854 -38.535 1.00 86.19 442 HIS A N 1
ATOM 3527 C CA . HIS A 1 442 ? 14.950 24.033 -38.204 1.00 86.19 442 HIS A CA 1
ATOM 3528 C C . HIS A 1 442 ? 14.494 25.499 -38.265 1.00 86.19 442 HIS A C 1
ATOM 3530 O O . HIS A 1 442 ? 13.399 25.814 -37.810 1.00 86.19 442 HIS A O 1
ATOM 3536 N N . LYS A 1 443 ? 15.289 26.398 -38.869 1.00 85.06 443 LYS A N 1
ATOM 3537 C CA . LYS A 1 443 ? 15.079 27.859 -38.866 1.00 85.06 443 LYS A CA 1
ATOM 3538 C C . LYS A 1 443 ? 13.630 28.309 -39.098 1.00 85.06 443 LYS A C 1
ATOM 3540 O O . LYS A 1 443 ? 13.094 29.079 -38.309 1.00 85.06 443 LYS A O 1
ATOM 3545 N N . LYS A 1 444 ? 13.007 27.856 -40.194 1.00 83.94 444 LYS A N 1
ATOM 3546 C CA . LYS A 1 444 ? 11.637 28.263 -40.560 1.00 83.94 444 LYS A CA 1
ATOM 3547 C C . LYS A 1 444 ? 10.599 27.766 -39.552 1.00 83.94 444 LYS A C 1
ATOM 3549 O O . LYS A 1 444 ? 9.672 28.493 -39.227 1.00 83.94 444 LYS A O 1
ATOM 3554 N N . TYR A 1 445 ? 10.783 26.544 -39.064 1.00 88.56 445 TYR A N 1
ATOM 3555 C CA . TYR A 1 445 ? 9.838 25.884 -38.173 1.00 88.56 445 TYR A CA 1
ATOM 3556 C C . TYR A 1 445 ? 9.929 26.433 -36.745 1.00 88.56 445 TYR A C 1
ATOM 3558 O O . TYR A 1 445 ? 8.907 26.750 -36.156 1.00 88.56 445 TYR A O 1
ATOM 3566 N N . ILE A 1 446 ? 11.147 26.665 -36.237 1.00 88.50 446 ILE A N 1
ATOM 3567 C CA . ILE A 1 446 ? 11.378 27.351 -34.955 1.00 88.50 446 ILE A CA 1
ATOM 3568 C C . ILE A 1 446 ? 10.727 28.735 -34.969 1.00 88.50 446 ILE A C 1
ATOM 3570 O O . ILE A 1 446 ? 10.039 29.092 -34.021 1.00 88.50 446 ILE A O 1
ATOM 3574 N N . LYS A 1 447 ? 10.908 29.500 -36.055 1.00 88.44 447 LYS A N 1
ATOM 3575 C CA . LYS A 1 447 ? 10.317 30.835 -36.176 1.00 88.44 447 LYS A CA 1
ATOM 3576 C C . LYS A 1 447 ? 8.785 30.795 -36.094 1.00 88.44 447 LYS A C 1
ATOM 3578 O O . LYS A 1 447 ? 8.220 31.553 -35.319 1.00 88.44 447 LYS A O 1
ATOM 3583 N N . GLN A 1 448 ? 8.150 29.877 -36.823 1.00 88.62 448 GLN A N 1
ATOM 3584 C CA . GLN A 1 448 ? 6.698 29.690 -36.782 1.00 88.62 448 GLN A CA 1
ATOM 3585 C C . GLN A 1 448 ? 6.200 29.324 -35.376 1.00 88.62 448 GLN A C 1
ATOM 3587 O O . GLN A 1 448 ? 5.252 29.929 -34.891 1.00 88.62 448 GLN A O 1
ATOM 3592 N N . ILE A 1 449 ? 6.858 28.368 -34.709 1.00 88.75 449 ILE A N 1
ATOM 3593 C CA . ILE A 1 449 ? 6.486 27.939 -33.353 1.00 88.75 449 ILE A CA 1
ATOM 3594 C C . ILE A 1 449 ? 6.534 29.125 -32.384 1.00 88.75 449 ILE A C 1
ATOM 3596 O O . ILE A 1 449 ? 5.576 29.358 -31.656 1.00 88.75 449 ILE A O 1
ATOM 3600 N N . CYS A 1 450 ? 7.624 29.898 -32.391 1.00 88.38 450 CYS A N 1
ATOM 3601 C CA . CYS A 1 450 ? 7.773 31.032 -31.482 1.00 88.38 450 CYS A CA 1
ATOM 3602 C C . CYS A 1 450 ? 6.754 32.150 -31.763 1.00 88.38 450 CYS A C 1
ATOM 3604 O O . CYS A 1 450 ? 6.238 32.742 -30.818 1.00 88.38 450 CYS A O 1
ATOM 3606 N N . GLU A 1 451 ? 6.457 32.445 -33.033 1.00 87.56 451 GLU A N 1
ATOM 3607 C CA . GLU A 1 451 ? 5.449 33.448 -33.410 1.00 87.56 451 GLU A CA 1
ATOM 3608 C C . GLU A 1 451 ? 4.042 33.036 -32.942 1.00 87.56 451 GLU A C 1
ATOM 3610 O O . GLU A 1 451 ? 3.371 33.840 -32.296 1.00 87.56 451 GLU A O 1
ATOM 3615 N N . GLU A 1 452 ? 3.638 31.775 -33.148 1.00 85.25 452 GLU A N 1
ATOM 3616 C CA . GLU A 1 452 ? 2.349 31.250 -32.662 1.00 85.25 452 GLU A CA 1
ATOM 3617 C C . GLU A 1 452 ? 2.250 31.272 -31.125 1.00 85.25 452 GLU A C 1
ATOM 3619 O O . GLU A 1 452 ? 1.201 31.604 -30.572 1.00 85.25 452 GLU A O 1
ATOM 3624 N N . MET A 1 453 ? 3.347 30.978 -30.418 1.00 85.75 453 MET A N 1
ATOM 3625 C CA . MET A 1 453 ? 3.402 31.096 -28.955 1.00 85.75 453 MET A CA 1
ATOM 3626 C C . MET A 1 453 ? 3.223 32.550 -28.496 1.00 85.75 453 MET A C 1
ATOM 3628 O O . MET A 1 453 ? 2.431 32.830 -27.601 1.00 85.75 453 MET A O 1
ATOM 3632 N N . LYS A 1 454 ? 3.894 33.514 -29.141 1.00 84.31 454 LYS A N 1
ATOM 3633 C CA . LYS A 1 454 ? 3.770 34.935 -28.778 1.00 84.31 454 LYS A CA 1
ATOM 3634 C C . LYS A 1 454 ? 2.376 35.501 -29.049 1.00 84.31 454 LYS A C 1
ATOM 3636 O O . LYS A 1 454 ? 1.891 36.324 -28.272 1.00 84.31 454 LYS A O 1
ATOM 3641 N N . GLU A 1 455 ? 1.727 35.086 -30.134 1.00 83.81 455 GLU A N 1
ATOM 3642 C CA . GLU A 1 455 ? 0.341 35.472 -30.418 1.00 83.81 455 GLU A CA 1
ATOM 3643 C C . GLU A 1 455 ? -0.604 35.010 -29.305 1.00 83.81 455 GLU A C 1
ATOM 3645 O O . GLU A 1 455 ? -1.404 35.808 -28.810 1.00 83.81 455 GLU A O 1
ATOM 3650 N N . LEU A 1 456 ? -0.447 33.766 -28.845 1.00 80.19 456 LEU A N 1
ATOM 3651 C CA . LEU A 1 456 ? -1.256 33.200 -27.770 1.00 80.19 456 LEU A CA 1
ATOM 3652 C C . LEU A 1 456 ? -0.982 33.866 -26.409 1.00 80.19 456 LEU A C 1
ATOM 3654 O O . LEU A 1 456 ? -1.914 34.132 -25.646 1.00 80.19 456 LEU A O 1
ATOM 3658 N N . ARG A 1 457 ? 0.277 34.219 -26.115 1.00 76.81 457 ARG A N 1
ATOM 3659 C CA . ARG A 1 457 ? 0.654 34.903 -24.864 1.00 76.81 457 ARG A CA 1
ATOM 3660 C C . ARG A 1 457 ? 0.058 36.308 -24.736 1.00 76.81 457 ARG A C 1
ATOM 3662 O O . ARG A 1 457 ? -0.157 36.793 -23.622 1.00 76.81 457 ARG A O 1
ATOM 3669 N N . ASN A 1 458 ? -0.242 36.950 -25.868 1.00 71.50 458 ASN A N 1
ATOM 3670 C CA . ASN A 1 458 ? -0.900 38.257 -25.937 1.00 71.50 458 ASN A CA 1
ATOM 3671 C C . ASN A 1 458 ? -2.430 38.183 -25.754 1.00 71.50 458 ASN A C 1
ATOM 3673 O O . ASN A 1 458 ? -3.086 39.224 -25.625 1.00 71.50 458 ASN A O 1
ATOM 3677 N N . GLU A 1 459 ? -3.024 36.985 -25.703 1.00 73.25 459 GLU A N 1
ATOM 3678 C CA . GLU A 1 459 ? -4.438 36.820 -25.376 1.00 73.25 459 GLU A CA 1
ATOM 3679 C C . GLU A 1 459 ? -4.721 37.114 -23.892 1.00 73.25 459 GLU A C 1
ATOM 3681 O O . GLU A 1 459 ? -3.937 36.828 -22.986 1.00 73.25 459 GLU A O 1
ATOM 3686 N N . LYS A 1 460 ? -5.913 37.657 -23.604 1.00 59.44 460 LYS A N 1
ATOM 3687 C CA . LYS A 1 460 ? -6.327 38.056 -22.240 1.00 59.44 460 LYS A CA 1
ATOM 3688 C C . LYS A 1 460 ? -6.344 36.900 -21.227 1.00 59.44 460 LYS A C 1
ATOM 3690 O O . LYS A 1 460 ? -6.411 37.153 -20.027 1.00 59.44 460 LYS A O 1
ATOM 3695 N N . SER A 1 461 ? -6.350 35.660 -21.707 1.00 65.94 461 SER A N 1
ATOM 3696 C CA . SER A 1 461 ? -6.459 34.423 -20.934 1.00 65.94 461 SER A CA 1
ATOM 3697 C C . SER A 1 461 ? -5.131 33.950 -20.328 1.00 65.94 461 SER A C 1
ATOM 3699 O O . SER A 1 461 ? -5.192 33.179 -19.372 1.00 65.94 461 SER A O 1
ATOM 3701 N N . LYS A 1 462 ? -3.975 34.418 -20.842 1.00 70.31 462 LYS A N 1
ATOM 3702 C CA . LYS A 1 462 ? -2.608 34.006 -20.449 1.00 70.31 462 LYS A CA 1
ATOM 3703 C C . LYS A 1 462 ? -2.507 32.504 -20.122 1.00 70.31 462 LYS A C 1
ATOM 3705 O O . LYS A 1 462 ? -2.326 32.145 -18.953 1.00 70.31 462 LYS A O 1
ATOM 3710 N N . PRO A 1 463 ? -2.703 31.623 -21.118 1.00 78.44 463 PRO A N 1
ATOM 3711 C CA . PRO A 1 463 ? -2.647 30.187 -20.893 1.00 78.44 463 PRO A CA 1
ATOM 3712 C C . PRO A 1 463 ? -1.240 29.735 -20.490 1.00 78.44 463 PRO A C 1
ATOM 3714 O O . PRO A 1 463 ? -0.242 30.369 -20.824 1.00 78.44 463 PRO A O 1
ATOM 3717 N N . VAL A 1 464 ? -1.165 28.612 -19.775 1.00 81.50 464 VAL A N 1
ATOM 3718 C CA . VAL A 1 464 ? 0.111 27.917 -19.560 1.00 81.50 464 VAL A CA 1
ATOM 3719 C C . VAL A 1 464 ? 0.488 27.233 -20.866 1.00 81.50 464 VAL A C 1
ATOM 3721 O O . VAL A 1 464 ? -0.256 26.373 -21.342 1.00 81.50 464 VAL A O 1
ATOM 3724 N N . GLU A 1 465 ? 1.633 27.607 -21.425 1.00 85.94 465 GLU A N 1
ATOM 3725 C CA . GLU A 1 465 ? 2.116 27.100 -22.706 1.00 85.94 465 GLU A CA 1
ATOM 3726 C C . GLU A 1 465 ? 3.063 25.918 -22.493 1.00 85.94 465 GLU A C 1
ATOM 3728 O O . GLU A 1 465 ? 4.025 25.978 -21.722 1.00 85.94 465 GLU A O 1
ATOM 3733 N N . ILE A 1 466 ? 2.796 24.811 -23.181 1.00 88.44 466 ILE A N 1
ATOM 3734 C CA . ILE A 1 466 ? 3.605 23.598 -23.088 1.00 88.44 466 ILE A CA 1
ATOM 3735 C C . ILE A 1 466 ? 4.059 23.182 -24.479 1.00 88.44 466 ILE A C 1
ATOM 3737 O O . ILE A 1 466 ? 3.239 22.954 -25.362 1.00 88.44 466 ILE A O 1
ATOM 3741 N N . LEU A 1 467 ? 5.366 23.006 -24.655 1.00 90.25 467 LEU A N 1
ATOM 3742 C CA . LEU A 1 467 ? 5.941 22.427 -25.866 1.00 90.25 467 LEU A CA 1
ATOM 3743 C C . LEU A 1 467 ? 6.075 20.914 -25.700 1.00 90.25 467 LEU A C 1
ATOM 3745 O O . LEU A 1 467 ? 6.738 20.440 -24.773 1.00 90.25 467 LEU A O 1
ATOM 3749 N N . TYR A 1 468 ? 5.458 20.159 -26.608 1.00 90.62 468 TYR A N 1
ATOM 3750 C CA . TYR A 1 468 ? 5.470 18.697 -26.630 1.00 90.62 468 TYR A CA 1
ATOM 3751 C C . TYR A 1 468 ? 6.187 18.181 -27.885 1.00 90.62 468 TYR A C 1
ATOM 3753 O O . TYR A 1 468 ? 5.769 18.466 -29.009 1.00 90.62 468 TYR A O 1
ATOM 3761 N N . SER A 1 469 ? 7.239 17.379 -27.701 1.00 91.12 469 SER A N 1
ATOM 3762 C CA . SER A 1 469 ? 7.921 16.662 -28.781 1.00 91.12 469 SER A CA 1
ATOM 3763 C C . SER A 1 469 ? 7.140 15.413 -29.170 1.00 91.12 469 SER A C 1
ATOM 3765 O O . SER A 1 469 ? 7.035 14.462 -28.394 1.00 91.12 469 SER A O 1
ATOM 3767 N N . LEU A 1 470 ? 6.653 15.378 -30.409 1.00 86.00 470 LEU A N 1
ATOM 3768 C CA . LEU A 1 470 ? 6.036 14.186 -30.995 1.00 86.00 470 LEU A CA 1
ATOM 3769 C C . LEU A 1 470 ? 7.055 13.079 -31.323 1.00 86.00 470 LEU A C 1
ATOM 3771 O O . LEU A 1 470 ? 6.645 11.938 -31.523 1.00 86.00 470 LEU A O 1
ATOM 3775 N N . ILE A 1 471 ? 8.353 13.402 -31.383 1.00 85.00 471 ILE A N 1
ATOM 3776 C CA . ILE A 1 471 ? 9.438 12.452 -31.684 1.00 85.00 471 ILE A CA 1
ATOM 3777 C C . ILE A 1 471 ? 9.840 11.710 -30.407 1.00 85.00 471 ILE A C 1
ATOM 3779 O O . ILE A 1 471 ? 9.821 10.482 -30.370 1.00 85.00 471 ILE A O 1
ATOM 3783 N N . ASP A 1 472 ? 10.119 12.461 -29.341 1.00 85.50 472 ASP A N 1
ATOM 3784 C CA . ASP A 1 472 ? 10.635 11.913 -28.082 1.00 85.50 472 ASP A CA 1
ATOM 3785 C C . ASP A 1 472 ? 9.530 11.569 -27.075 1.00 85.50 472 ASP A C 1
ATOM 3787 O O . ASP A 1 472 ? 9.807 11.042 -25.999 1.00 85.50 472 ASP A O 1
ATOM 3791 N N . SER A 1 473 ? 8.267 11.882 -27.398 1.00 85.69 473 SER A N 1
ATOM 3792 C CA . SER A 1 473 ? 7.118 11.744 -26.490 1.00 85.69 473 SER A CA 1
ATOM 3793 C C . SER A 1 473 ? 7.379 12.392 -25.124 1.00 85.69 473 SER A C 1
ATOM 3795 O O . SER A 1 473 ? 7.093 11.821 -24.071 1.00 85.69 473 SER A O 1
ATOM 3797 N N . ALA A 1 474 ? 7.966 13.587 -25.134 1.00 86.62 474 ALA A N 1
ATOM 3798 C CA . ALA A 1 474 ? 8.375 14.336 -23.950 1.00 86.62 474 ALA A CA 1
ATOM 3799 C C . ALA A 1 474 ? 7.938 15.799 -24.068 1.00 86.62 474 ALA A C 1
ATOM 3801 O O . ALA A 1 474 ? 7.713 16.299 -25.168 1.00 86.62 474 ALA A O 1
ATOM 3802 N N . TYR A 1 475 ? 7.818 16.501 -22.941 1.00 89.06 475 TYR A N 1
ATOM 3803 C CA . TYR A 1 475 ? 7.354 17.887 -22.920 1.00 89.06 475 TYR A CA 1
ATOM 3804 C C . TYR A 1 475 ? 8.133 18.751 -21.937 1.00 89.06 475 TYR A C 1
ATOM 3806 O O . TYR A 1 475 ? 8.762 18.253 -21.000 1.00 89.06 475 TYR A O 1
ATOM 3814 N N . MET A 1 476 ? 8.066 20.062 -22.140 1.00 85.31 476 MET A N 1
ATOM 3815 C CA . MET A 1 476 ? 8.558 21.051 -21.191 1.00 85.31 476 MET A CA 1
ATOM 3816 C C . MET A 1 476 ? 7.621 22.259 -21.203 1.00 85.31 476 MET A C 1
ATOM 3818 O O . MET A 1 476 ? 7.154 22.693 -22.255 1.00 85.31 476 MET A O 1
ATOM 3822 N N . ALA A 1 477 ? 7.291 22.740 -20.008 1.00 80.81 477 ALA A N 1
ATOM 3823 C CA . ALA A 1 477 ? 6.402 23.876 -19.824 1.00 80.81 477 ALA A CA 1
ATOM 3824 C C . ALA A 1 477 ? 7.203 25.179 -19.838 1.00 80.81 477 ALA A C 1
ATOM 3826 O O . ALA A 1 477 ? 8.297 25.238 -19.270 1.00 80.81 477 ALA A O 1
ATOM 3827 N N . LEU A 1 478 ? 6.629 26.202 -20.462 1.00 70.50 478 LEU A N 1
ATOM 3828 C CA . LEU A 1 478 ? 7.072 27.585 -20.379 1.00 70.50 478 LEU A CA 1
ATOM 3829 C C . LEU A 1 478 ? 6.185 28.252 -19.316 1.00 70.50 478 LEU A C 1
ATOM 3831 O O . LEU A 1 478 ? 4.968 28.327 -19.483 1.00 70.50 478 LEU A O 1
ATOM 3835 N N . LEU A 1 479 ? 6.779 28.603 -18.170 1.00 55.69 479 LEU A N 1
ATOM 3836 C CA . LEU A 1 479 ? 6.080 29.243 -17.047 1.00 55.69 479 LEU A CA 1
ATOM 3837 C C . LEU A 1 479 ? 6.099 30.763 -17.201 1.00 55.69 479 LEU A C 1
ATOM 3839 O O . LEU A 1 479 ? 7.205 31.298 -17.428 1.00 55.69 479 LEU A O 1
#

Sequence (479 aa):
MTEAELIFMIWEIFNELPQIREYNFIVRLNHTSLLQAVLMYCGVEKDKYQDIYSILQDARDGKLTKFQVQTHLISLCLTDQAMETLFNLLETESSVAKISSVLRTITKRKGDVAGLAKEGLKDIEAVISNVEGLGVKWPITVVPLLTYNVQQYSGVIYQITCELKHRRKRGGQDVIAAGGRYDKMLMSFRKVLERTGMASKETKQYGAGISISLDKLVSVVTEACENLNGESKCGIDVAVCCESSPGSEGRREKEMINILREIWLLGLKVTTLDLCTMEEILEYCRENSISHIVLLRNGALKVQTWERDRFQEKKWNTIQDIIEYLQRQSESALPILNRSESKVSANDVSIVQSNPVNANINFILSERDKLSGSGRRNFKNTILAQMSFYLQRISHKVPVEIFAVFLEMSVIRTIISFLEIDEDEQIFQKSIQIVIDKHPRHKKYIKQICEEMKELRNEKSKPVEILYSLIDSAYMALL

InterPro domains:
  IPR041715 Class II Histidinyl-tRNA synthetase (HisRS)-like catalytic core domain [PF13393] (5-199)
  IPR045864 Class II Aminoacyl-tRNA synthetase/Biotinyl protein ligase (BPL) and lipoyl protein ligase (LPL) [G3DSA:3.30.930.10] (1-225)
  IPR045864 Class II Aminoacyl-tRNA synthetase/Biotinyl protein ligase (BPL) and lipoyl protein ligase (LPL) [SSF55681] (3-223)

Mean predicted aligned error: 18.87 Å

Radius of gyration: 30.96 Å; Cα contacts (8 Å, |Δi|>4): 599; chains: 1; bounding box: 72×66×85 Å